Protein AF-0000000083551251 (afdb_homodimer)

pLDDT: mean 96.04, std 4.07, range [66.94, 98.88]

Structure (mmCIF, N/CA/C/O backbone):
data_AF-0000000083551251-model_v1
#
loop_
_entity.id
_entity.type
_entity.pdbx_description
1 polymer 'Carbonic anhydrase'
#
loop_
_atom_site.group_PDB
_atom_site.id
_atom_site.type_symbol
_atom_site.label_atom_id
_atom_site.label_alt_id
_atom_site.label_comp_id
_atom_site.label_asym_id
_atom_site.label_entity_id
_atom_site.label_seq_id
_atom_site.pdbx_PDB_ins_code
_atom_site.Cartn_x
_atom_site.Cartn_y
_atom_site.Cartn_z
_atom_site.occupancy
_atom_site.B_iso_or_equiv
_atom_site.auth_seq_id
_atom_site.auth_comp_id
_atom_site.auth_asym_id
_atom_site.auth_atom_id
_atom_site.pdbx_PDB_model_num
ATOM 1 N N . MET A 1 1 ? -9.625 -23.344 0.414 1 66.94 1 MET A N 1
ATOM 2 C CA . MET A 1 1 ? -9.039 -22.422 -0.545 1 66.94 1 MET A CA 1
ATOM 3 C C . MET A 1 1 ? -9.656 -22.594 -1.926 1 66.94 1 MET A C 1
ATOM 5 O O . MET A 1 1 ? -10.102 -21.625 -2.539 1 66.94 1 MET A O 1
ATOM 9 N N . HIS A 1 2 ? -9.883 -23.812 -2.326 1 73.06 2 HIS A N 1
ATOM 10 C CA . HIS A 1 2 ? -10.258 -24.125 -3.701 1 73.06 2 HIS A CA 1
ATOM 11 C C . HIS A 1 2 ? -11.641 -23.594 -4.035 1 73.06 2 HIS A C 1
ATOM 13 O O . HIS A 1 2 ? -11.875 -23.094 -5.145 1 73.06 2 HIS A O 1
ATOM 19 N N . GLU A 1 3 ? -12.477 -23.562 -3.029 1 82.56 3 GLU A N 1
ATOM 20 C CA . GLU A 1 3 ? -13.844 -23.172 -3.355 1 82.56 3 GLU A CA 1
ATOM 21 C C . GLU A 1 3 ? -14 -21.641 -3.314 1 82.56 3 GLU A C 1
ATOM 23 O O . GLU A 1 3 ? -14.977 -21.109 -3.846 1 82.56 3 GLU A O 1
ATOM 28 N N . HIS A 1 4 ? -13 -21.031 -2.812 1 87.44 4 HIS A N 1
ATOM 29 C CA . HIS A 1 4 ? -13.211 -19.609 -2.57 1 87.44 4 HIS A CA 1
ATOM 30 C C . HIS A 1 4 ? -12.422 -18.75 -3.555 1 87.44 4 HIS A C 1
ATOM 32 O O . HIS A 1 4 ? -12.742 -17.578 -3.764 1 87.44 4 HIS A O 1
ATOM 38 N N . VAL A 1 5 ? -11.422 -19.312 -4.137 1 94.19 5 VAL A N 1
ATOM 39 C CA . VAL A 1 5 ? -10.625 -18.578 -5.117 1 94.19 5 VAL A CA 1
ATOM 40 C C . VAL A 1 5 ? -11.219 -18.766 -6.512 1 94.19 5 VAL A C 1
ATOM 42 O O . VAL A 1 5 ? -11.438 -19.891 -6.961 1 94.19 5 VAL A O 1
ATOM 45 N N . ARG A 1 6 ? -11.57 -17.672 -7.16 1 94.31 6 ARG A N 1
ATOM 46 C CA . ARG A 1 6 ? -12.281 -17.672 -8.43 1 94.31 6 ARG A CA 1
ATOM 47 C C . ARG A 1 6 ? -11.5 -16.906 -9.5 1 94.31 6 ARG A C 1
ATOM 49 O O . ARG A 1 6 ? -10.586 -16.141 -9.18 1 94.31 6 ARG A O 1
ATOM 56 N N . PRO A 1 7 ? -11.844 -17.219 -10.734 1 94.88 7 PRO A N 1
ATOM 57 C CA . PRO A 1 7 ? -11.273 -16.391 -11.797 1 94.88 7 PRO A CA 1
ATOM 58 C C . PRO A 1 7 ? -11.672 -14.922 -11.664 1 94.88 7 PRO A C 1
ATOM 60 O O . PRO A 1 7 ? -12.719 -14.609 -11.086 1 94.88 7 PRO A O 1
ATOM 63 N N . LEU A 1 8 ? -10.883 -14.094 -12.203 1 96.31 8 LEU A N 1
ATOM 64 C CA . LEU A 1 8 ? -11.156 -12.664 -12.227 1 96.31 8 LEU A CA 1
ATOM 65 C C . LEU A 1 8 ? -12.484 -12.375 -12.914 1 96.31 8 LEU A C 1
ATOM 67 O O . LEU A 1 8 ? -12.797 -12.969 -13.945 1 96.31 8 LEU A O 1
ATOM 71 N N . PRO A 1 9 ? -13.297 -11.438 -12.383 1 95.38 9 PRO A N 1
ATOM 72 C CA . PRO A 1 9 ? -14.516 -11.055 -13.094 1 95.38 9 PRO A CA 1
ATOM 73 C C . PRO A 1 9 ? -14.25 -10.539 -14.5 1 95.38 9 PRO A C 1
ATOM 75 O O . PRO A 1 9 ? -13.242 -9.867 -14.734 1 95.38 9 PRO A O 1
ATOM 78 N N . SER A 1 10 ? -15.211 -10.688 -15.375 1 96.62 10 SER A N 1
ATOM 79 C CA . SER A 1 10 ? -15.055 -10.391 -16.797 1 96.62 10 SER A CA 1
ATOM 80 C C . SER A 1 10 ? -14.758 -8.914 -17.031 1 96.62 10 SER A C 1
ATOM 82 O O . SER A 1 10 ? -14 -8.562 -17.938 1 96.62 10 SER A O 1
ATOM 84 N N . TYR A 1 11 ? -15.352 -8.07 -16.266 1 95.19 11 TYR A N 1
ATOM 85 C CA . TYR A 1 11 ? -15.141 -6.648 -16.5 1 95.19 11 TYR A CA 1
ATOM 86 C C . TYR A 1 11 ? -13.695 -6.258 -16.203 1 95.19 11 TYR A C 1
ATOM 88 O O . TYR A 1 11 ? -13.125 -5.418 -16.906 1 95.19 11 TYR A O 1
ATOM 96 N N . LEU A 1 12 ? -13.055 -6.875 -15.227 1 96.19 12 LEU A N 1
ATOM 97 C CA . LEU A 1 12 ? -11.648 -6.605 -14.938 1 96.19 12 LEU A CA 1
ATOM 98 C C . LEU A 1 12 ? -10.75 -7.219 -16.016 1 96.19 12 LEU A C 1
ATOM 100 O O . LEU A 1 12 ? -9.734 -6.629 -16.391 1 96.19 12 LEU A O 1
ATOM 104 N N . VAL A 1 13 ? -11.172 -8.414 -16.484 1 97.62 13 VAL A N 1
ATOM 105 C CA . VAL A 1 13 ? -10.445 -9.055 -17.562 1 97.62 13 VAL A CA 1
ATOM 106 C C . VAL A 1 13 ? -10.453 -8.156 -18.797 1 97.62 13 VAL A C 1
ATOM 108 O O . VAL A 1 13 ? -9.422 -7.957 -19.438 1 97.62 13 VAL A O 1
ATOM 111 N N . ASN A 1 14 ? -11.594 -7.625 -19.094 1 97.56 14 ASN A N 1
ATOM 112 C CA . ASN A 1 14 ? -11.742 -6.738 -20.25 1 97.56 14 ASN A CA 1
ATOM 113 C C . ASN A 1 14 ? -10.883 -5.484 -20.094 1 97.56 14 ASN A C 1
ATOM 115 O O . ASN A 1 14 ? -10.258 -5.035 -21.062 1 97.56 14 ASN A O 1
ATOM 119 N N . ARG A 1 15 ? -10.852 -4.926 -18.953 1 96.5 15 ARG A N 1
ATOM 120 C CA . ARG A 1 15 ? -10.047 -3.732 -18.688 1 96.5 15 ARG A CA 1
ATOM 121 C C . ARG A 1 15 ? -8.562 -4.031 -18.828 1 96.5 15 ARG A C 1
ATOM 123 O O . ARG A 1 15 ? -7.812 -3.227 -19.391 1 96.5 15 ARG A O 1
ATOM 130 N N . PHE A 1 16 ? -8.195 -5.199 -18.375 1 97.62 16 PHE A N 1
ATOM 131 C CA . PHE A 1 16 ? -6.805 -5.617 -18.516 1 97.62 16 PHE A CA 1
ATOM 132 C C . PHE A 1 16 ? -6.422 -5.715 -20 1 97.62 16 PHE A C 1
ATOM 134 O O . PHE A 1 16 ? -5.383 -5.199 -20.406 1 97.62 16 PHE A O 1
ATOM 141 N N . HIS A 1 17 ? -7.281 -6.332 -20.703 1 97.75 17 HIS A N 1
ATOM 142 C CA . HIS A 1 17 ? -6.992 -6.484 -22.125 1 97.75 17 HIS A CA 1
ATOM 143 C C . HIS A 1 17 ? -6.953 -5.133 -22.828 1 97.75 17 HIS A C 1
ATOM 145 O O . HIS A 1 17 ? -6.18 -4.938 -23.766 1 97.75 17 HIS A O 1
ATOM 151 N N . GLY A 1 18 ? -7.805 -4.301 -22.438 1 96.88 18 GLY A N 1
ATOM 152 C CA . GLY A 1 18 ? -7.742 -2.941 -22.953 1 96.88 18 GLY A CA 1
ATOM 153 C C . GLY A 1 18 ? -6.414 -2.26 -22.672 1 96.88 18 GLY A C 1
ATOM 154 O O . GLY A 1 18 ? -5.82 -1.665 -23.578 1 96.88 18 GLY A O 1
ATOM 155 N N . TRP A 1 19 ? -5.977 -2.295 -21.453 1 96.56 19 TRP A N 1
ATOM 156 C CA . TRP A 1 19 ? -4.688 -1.73 -21.062 1 96.56 19 TRP A CA 1
ATOM 157 C C . TRP A 1 19 ? -3.555 -2.357 -21.859 1 96.56 19 TRP A C 1
ATOM 159 O O . TRP A 1 19 ? -2.664 -1.652 -22.344 1 96.56 19 TRP A O 1
ATOM 169 N N . GLN A 1 20 ? -3.58 -3.717 -21.953 1 96.25 20 GLN A N 1
ATOM 170 C CA . GLN A 1 20 ? -2.539 -4.434 -22.672 1 96.25 20 GLN A CA 1
ATOM 171 C C . GLN A 1 20 ? -2.465 -3.967 -24.125 1 96.25 20 GLN A C 1
ATOM 173 O O . GLN A 1 20 ? -1.374 -3.764 -24.672 1 96.25 20 GLN A O 1
ATOM 178 N N . ALA A 1 21 ? -3.58 -3.727 -24.703 1 96.5 21 ALA A N 1
ATOM 179 C CA . ALA A 1 21 ? -3.682 -3.398 -26.125 1 96.5 21 ALA A CA 1
ATOM 180 C C . ALA A 1 21 ? -3.324 -1.936 -26.375 1 96.5 21 ALA A C 1
ATOM 182 O O . ALA A 1 21 ? -3.053 -1.542 -27.516 1 96.5 21 ALA A O 1
ATOM 183 N N . THR A 1 22 ? -3.268 -1.132 -25.359 1 95.44 22 THR A N 1
ATOM 184 C CA . THR A 1 22 ? -3.031 0.294 -25.562 1 95.44 22 THR A CA 1
ATOM 185 C C . THR A 1 22 ? -1.803 0.752 -24.781 1 95.44 22 THR A C 1
ATOM 187 O O . THR A 1 22 ? -0.673 0.629 -25.25 1 95.44 22 THR A O 1
ATOM 190 N N . ALA A 1 23 ? -2.031 0.944 -23.469 1 92.62 23 ALA A N 1
ATOM 191 C CA . ALA A 1 23 ? -0.976 1.525 -22.641 1 92.62 23 ALA A CA 1
ATOM 192 C C . ALA A 1 23 ? 0.298 0.688 -22.703 1 92.62 23 ALA A C 1
ATOM 194 O O . ALA A 1 23 ? 1.391 1.225 -22.906 1 92.62 23 ALA A O 1
ATOM 195 N N . TYR A 1 24 ? 0.153 -0.599 -22.578 1 95.19 24 TYR A N 1
ATOM 196 C CA . TYR A 1 24 ? 1.333 -1.454 -22.641 1 95.19 24 TYR A CA 1
ATOM 197 C C . TYR A 1 24 ? 1.918 -1.485 -24.047 1 95.19 24 TYR A C 1
ATOM 199 O O . TYR A 1 24 ? 3.125 -1.31 -24.219 1 95.19 24 TYR A O 1
ATOM 207 N N . ALA A 1 25 ? 1.075 -1.765 -24.984 1 96.31 25 ALA A N 1
ATOM 208 C CA . ALA A 1 25 ? 1.531 -1.891 -26.359 1 96.31 25 ALA A CA 1
ATOM 209 C C . ALA A 1 25 ? 2.281 -0.64 -26.812 1 96.31 25 ALA A C 1
ATOM 211 O O . ALA A 1 25 ? 3.264 -0.729 -27.547 1 96.31 25 ALA A O 1
ATOM 212 N N . GLU A 1 26 ? 1.856 0.484 -26.359 1 95.62 26 GLU A N 1
ATOM 213 C CA . GLU A 1 26 ? 2.449 1.758 -26.75 1 95.62 26 GLU A CA 1
ATOM 214 C C . GLU A 1 26 ? 3.787 1.983 -26.047 1 95.62 26 GLU A C 1
ATOM 216 O O . GLU A 1 26 ? 4.586 2.82 -26.484 1 95.62 26 GLU A O 1
ATOM 221 N N . ASN A 1 27 ? 4.043 1.228 -25 1 94.81 27 ASN A N 1
ATOM 222 C CA . ASN A 1 27 ? 5.242 1.464 -24.203 1 94.81 27 ASN A CA 1
ATOM 223 C C . ASN A 1 27 ? 6.02 0.172 -23.953 1 94.81 27 ASN A C 1
ATOM 225 O O . ASN A 1 27 ? 6.684 0.024 -22.938 1 94.81 27 ASN A O 1
ATOM 229 N N . LYS A 1 28 ? 5.926 -0.798 -24.797 1 95.44 28 LYS A N 1
ATOM 230 C CA . LYS A 1 28 ? 6.477 -2.139 -24.641 1 95.44 28 LYS A CA 1
ATOM 231 C C . LYS A 1 28 ? 7.969 -2.084 -24.328 1 95.44 28 LYS A C 1
ATOM 233 O O . LYS A 1 28 ? 8.453 -2.803 -23.438 1 95.44 28 LYS A O 1
ATOM 238 N N . ALA A 1 29 ? 8.719 -1.295 -25.078 1 95.88 29 ALA A N 1
ATOM 239 C CA . ALA A 1 29 ? 10.164 -1.2 -24.891 1 95.88 29 ALA A CA 1
ATOM 240 C C . ALA A 1 29 ? 10.508 -0.703 -23.484 1 95.88 29 ALA A C 1
ATOM 242 O O . ALA A 1 29 ? 11.461 -1.181 -22.875 1 95.88 29 ALA A O 1
ATOM 243 N N . TRP A 1 30 ? 9.703 0.229 -23.047 1 93.12 30 TRP A N 1
ATOM 244 C CA . TRP A 1 30 ? 9.922 0.786 -21.719 1 93.12 30 TRP A CA 1
ATOM 245 C C . TRP A 1 30 ? 9.688 -0.269 -20.641 1 93.12 30 TRP A C 1
ATOM 247 O O . TRP A 1 30 ? 10.492 -0.408 -19.719 1 93.12 30 TRP A O 1
ATOM 257 N N . TYR A 1 31 ? 8.617 -1.037 -20.719 1 94.12 31 TYR A N 1
ATOM 258 C CA . TYR A 1 31 ? 8.305 -2.076 -19.75 1 94.12 31 TYR A CA 1
ATOM 259 C C . TYR A 1 31 ? 9.367 -3.166 -19.75 1 94.12 31 TYR A C 1
ATOM 261 O O . TYR A 1 31 ? 9.75 -3.67 -18.688 1 94.12 31 TYR A O 1
ATOM 269 N N . ARG A 1 32 ? 9.852 -3.506 -20.859 1 95.94 32 ARG A N 1
ATOM 270 C CA . ARG A 1 32 ? 10.914 -4.5 -20.969 1 95.94 32 ARG A CA 1
ATOM 271 C C . ARG A 1 32 ? 12.195 -4.004 -20.312 1 95.94 32 ARG A C 1
ATOM 273 O O . ARG A 1 32 ? 12.867 -4.762 -19.609 1 95.94 32 ARG A O 1
ATOM 280 N N . ARG A 1 33 ? 12.516 -2.775 -20.547 1 95.25 33 ARG A N 1
ATOM 281 C CA . ARG A 1 33 ? 13.703 -2.184 -19.938 1 95.25 33 ARG A CA 1
ATOM 282 C C . ARG A 1 33 ? 13.578 -2.17 -18.422 1 95.25 33 ARG A C 1
ATOM 284 O O . ARG A 1 33 ? 14.531 -2.48 -17.703 1 95.25 33 ARG A O 1
ATOM 291 N N . LEU A 1 34 ? 12.367 -1.783 -17.938 1 93.94 34 LEU A N 1
ATOM 292 C CA . LEU A 1 34 ? 12.117 -1.77 -16.484 1 93.94 34 LEU A CA 1
ATOM 293 C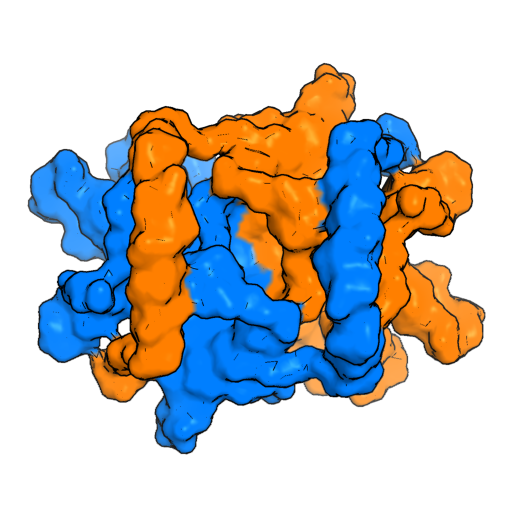 C . LEU A 1 34 ? 12.289 -3.162 -15.898 1 93.94 34 LEU A C 1
ATOM 295 O O . LEU A 1 34 ? 12.828 -3.311 -14.797 1 93.94 34 LEU A O 1
ATOM 299 N N . ALA A 1 35 ? 11.773 -4.156 -16.609 1 95.12 35 ALA A N 1
ATOM 300 C CA . ALA A 1 35 ? 11.906 -5.539 -16.156 1 95.12 35 ALA A CA 1
ATOM 301 C C . ALA A 1 35 ? 13.375 -5.949 -16.062 1 95.12 35 ALA A C 1
ATOM 303 O O . ALA A 1 35 ? 13.789 -6.586 -15.094 1 95.12 35 ALA A O 1
ATOM 304 N N . GLU A 1 36 ? 14.188 -5.582 -17.031 1 94.31 36 GLU A N 1
ATOM 305 C CA . GLU A 1 36 ? 15.586 -5.984 -17.125 1 94.31 36 GLU A CA 1
ATOM 306 C C . GLU A 1 36 ? 16.453 -5.238 -16.109 1 94.31 36 GLU A C 1
ATOM 308 O O . GLU A 1 36 ? 17.344 -5.824 -15.492 1 94.31 36 GLU A O 1
ATOM 313 N N . GLU A 1 37 ? 16.172 -3.971 -15.938 1 94.69 37 GLU A N 1
ATOM 314 C CA . GLU A 1 37 ? 17.047 -3.113 -15.141 1 94.69 37 GLU A CA 1
ATOM 315 C C . GLU A 1 37 ? 16.625 -3.119 -13.672 1 94.69 37 GLU A C 1
ATOM 317 O O . GLU A 1 37 ? 17.406 -2.715 -12.805 1 94.69 37 GLU A O 1
ATOM 322 N N . GLY A 1 38 ? 15.445 -3.607 -13.367 1 93.94 38 GLY A N 1
ATOM 323 C CA . GLY A 1 38 ? 14.953 -3.51 -12.008 1 93.94 38 GLY A CA 1
ATOM 324 C C . GLY A 1 38 ? 14.398 -2.139 -11.664 1 93.94 38 GLY A C 1
ATOM 325 O O . GLY A 1 38 ? 14.109 -1.341 -12.562 1 93.94 38 GLY A O 1
ATOM 326 N N . GLN A 1 39 ? 14.148 -1.947 -10.43 1 94.44 39 GLN A N 1
ATOM 327 C CA . GLN A 1 39 ? 13.586 -0.666 -10.016 1 94.44 39 GLN A CA 1
ATOM 328 C C . GLN A 1 39 ? 14.633 0.206 -9.336 1 94.44 39 GLN A C 1
ATOM 330 O O . GLN A 1 39 ? 15.484 -0.299 -8.602 1 94.44 39 GLN A O 1
ATOM 335 N N . ARG A 1 40 ? 14.57 1.49 -9.586 1 94.69 40 ARG A N 1
ATOM 336 C CA . ARG A 1 40 ? 15.383 2.506 -8.922 1 94.69 40 ARG A CA 1
ATOM 337 C C . ARG A 1 40 ? 14.562 3.766 -8.648 1 94.69 40 ARG A C 1
ATOM 339 O O . ARG A 1 40 ? 14.898 4.848 -9.141 1 94.69 40 ARG A O 1
ATOM 346 N N . PRO A 1 41 ? 13.5 3.639 -7.82 1 97.25 41 PRO A N 1
ATOM 347 C CA . PRO A 1 41 ? 12.664 4.809 -7.547 1 97.25 41 PRO A CA 1
ATOM 348 C C . PRO A 1 41 ? 13.406 5.902 -6.789 1 97.25 41 PRO A C 1
ATOM 350 O O . PRO A 1 41 ? 14.219 5.605 -5.91 1 97.25 41 PRO A O 1
ATOM 353 N N . ARG A 1 42 ? 13.086 7.133 -7.164 1 95.44 42 ARG A N 1
ATOM 354 C CA . ARG A 1 42 ? 13.68 8.266 -6.473 1 95.44 42 ARG A CA 1
ATOM 355 C C . ARG A 1 42 ? 13 8.516 -5.133 1 95.44 42 ARG A C 1
ATOM 357 O O . ARG A 1 42 ? 13.625 9.008 -4.191 1 95.44 42 ARG A O 1
ATOM 364 N N . SER A 1 43 ? 11.727 8.133 -5.062 1 97.69 43 SER A N 1
ATOM 365 C CA . SER A 1 43 ? 10.93 8.492 -3.891 1 97.69 43 SER A CA 1
ATOM 366 C C . SER A 1 43 ? 10.156 7.289 -3.357 1 97.69 43 SER A C 1
ATOM 368 O O . SER A 1 43 ? 9.711 6.438 -4.129 1 97.69 43 SER A O 1
ATOM 370 N N . MET A 1 44 ? 10.016 7.195 -2.057 1 98.69 44 MET A N 1
ATOM 371 C CA . MET A 1 44 ? 9 6.379 -1.398 1 98.69 44 MET A CA 1
ATOM 372 C C . MET A 1 44 ? 7.824 7.234 -0.946 1 98.69 44 MET A C 1
ATOM 374 O O . MET A 1 44 ? 8.016 8.352 -0.459 1 98.69 44 MET A O 1
ATOM 378 N N . VAL A 1 45 ? 6.656 6.758 -1.192 1 98.69 45 VAL A N 1
ATOM 379 C CA . VAL A 1 45 ? 5.465 7.426 -0.682 1 98.69 45 VAL A CA 1
ATOM 380 C C . VAL A 1 45 ? 4.688 6.473 0.222 1 98.69 45 VAL A C 1
ATOM 382 O O . VAL A 1 45 ? 4.406 5.336 -0.161 1 98.69 45 VAL A O 1
ATOM 385 N N . ILE A 1 46 ? 4.426 6.863 1.416 1 98.88 46 ILE A N 1
ATOM 386 C CA . ILE A 1 46 ? 3.512 6.188 2.328 1 98.88 46 ILE A CA 1
ATOM 387 C C . ILE A 1 46 ? 2.164 6.902 2.332 1 98.88 46 ILE A C 1
ATOM 389 O O . ILE A 1 46 ? 2.07 8.062 2.742 1 98.88 46 ILE A O 1
ATOM 393 N N . SER A 1 47 ? 1.142 6.242 1.862 1 98.69 47 SER A N 1
ATOM 394 C CA . SER A 1 47 ? -0.184 6.844 1.756 1 98.69 47 SER A CA 1
ATOM 395 C C . SER A 1 47 ? -1.267 5.879 2.23 1 98.69 47 SER A C 1
ATOM 397 O O . SER A 1 47 ? -0.966 4.762 2.66 1 98.69 47 SER A O 1
ATOM 399 N N . CYS A 1 48 ? -2.482 6.391 2.287 1 98.69 48 CYS A N 1
ATOM 400 C CA . CYS A 1 48 ? -3.598 5.586 2.779 1 98.69 48 CYS A CA 1
ATOM 401 C C . CYS A 1 48 ? -4.059 4.59 1.724 1 98.69 48 CYS A C 1
ATOM 403 O O . CYS A 1 48 ? -3.924 4.84 0.524 1 98.69 48 CYS A O 1
ATOM 405 N N . CYS A 1 49 ? -4.664 3.502 2.133 1 98.5 49 CYS A N 1
ATOM 406 C CA . CYS A 1 49 ? -5.293 2.51 1.271 1 98.5 49 CYS A CA 1
ATOM 407 C C . CYS A 1 49 ? -6.477 3.111 0.519 1 98.5 49 CYS A C 1
ATOM 409 O O . CYS A 1 49 ? -6.926 2.557 -0.484 1 98.5 49 CYS A O 1
ATOM 411 N N . ASP A 1 50 ? -6.945 4.207 0.906 1 98.19 50 ASP A N 1
ATOM 412 C CA . ASP A 1 50 ? -8.188 4.836 0.459 1 98.19 50 ASP A CA 1
ATOM 413 C C . ASP A 1 50 ? -8.266 4.867 -1.065 1 98.19 50 ASP A C 1
ATOM 415 O O . ASP A 1 50 ? -7.305 5.242 -1.736 1 98.19 50 ASP A O 1
ATOM 419 N N . SER A 1 51 ? -9.383 4.473 -1.599 1 97.5 51 SER A N 1
ATOM 420 C CA . SER A 1 51 ? -9.578 4.309 -3.035 1 97.5 51 SER A CA 1
ATOM 421 C C . SER A 1 51 ? -9.594 5.656 -3.748 1 97.5 51 SER A C 1
ATOM 423 O O . SER A 1 51 ? -9.508 5.715 -4.977 1 97.5 51 SER A O 1
ATOM 425 N N . ARG A 1 52 ? -9.703 6.738 -3.021 1 96.31 52 ARG A N 1
ATOM 426 C CA . ARG A 1 52 ? -9.797 8.078 -3.59 1 96.31 52 ARG A CA 1
ATOM 427 C C . ARG A 1 52 ? -8.43 8.75 -3.639 1 96.31 52 ARG A C 1
ATOM 429 O O . ARG A 1 52 ? -8.289 9.836 -4.203 1 96.31 52 ARG A O 1
ATOM 436 N N . VAL A 1 53 ? -7.395 8.07 -3.105 1 93.81 53 VAL A N 1
ATOM 437 C CA . VAL A 1 53 ? -6.047 8.625 -3.051 1 93.81 53 VAL A CA 1
ATOM 438 C C . VAL A 1 53 ? -5.164 7.938 -4.09 1 93.81 53 VAL A C 1
ATOM 440 O O . VAL A 1 53 ? -4.762 6.785 -3.908 1 93.81 53 VAL A O 1
ATOM 443 N N . HIS A 1 54 ? -4.797 8.641 -5.18 1 92 54 HIS A N 1
ATOM 444 C CA . HIS A 1 54 ? -3.941 8.117 -6.238 1 92 54 HIS A CA 1
ATOM 445 C C . HIS A 1 54 ? -2.668 8.945 -6.375 1 92 54 HIS A C 1
ATOM 447 O O . HIS A 1 54 ? -2.59 9.836 -7.223 1 92 54 HIS A O 1
ATOM 453 N N . VAL A 1 55 ? -1.665 8.523 -5.699 1 93.12 55 VAL A N 1
ATOM 454 C CA . VAL A 1 55 ? -0.399 9.242 -5.641 1 93.12 55 VAL A CA 1
ATOM 455 C C . VAL A 1 55 ? 0.202 9.352 -7.039 1 93.12 55 VAL A C 1
ATOM 457 O O . VAL A 1 55 ? 0.734 10.398 -7.414 1 93.12 55 VAL A O 1
ATOM 460 N N . THR A 1 56 ? 0.132 8.266 -7.805 1 91.94 56 THR A N 1
ATOM 461 C CA . THR A 1 56 ? 0.715 8.25 -9.141 1 91.94 56 THR A CA 1
ATOM 462 C C . THR A 1 56 ? 0.028 9.273 -10.039 1 91.94 56 THR A C 1
ATOM 464 O O . THR A 1 56 ? 0.672 9.898 -10.891 1 91.94 56 THR A O 1
ATOM 467 N N . SER A 1 57 ? -1.227 9.461 -9.852 1 91.38 57 SER A N 1
ATOM 468 C CA . SER A 1 57 ? -1.967 10.445 -10.633 1 91.38 57 SER A CA 1
ATOM 469 C C . SER A 1 57 ? -1.621 11.867 -10.211 1 91.38 57 SER A C 1
ATOM 471 O O . SER A 1 57 ? -1.308 12.711 -11.047 1 91.38 57 SER A O 1
ATOM 473 N N . ILE A 1 58 ? -1.642 12.164 -8.914 1 93.19 58 ILE A N 1
ATOM 474 C CA . ILE A 1 58 ? -1.445 13.492 -8.352 1 93.19 58 ILE A CA 1
ATOM 475 C C . ILE A 1 58 ? -0.089 14.039 -8.789 1 93.19 58 ILE A C 1
ATOM 477 O O . ILE A 1 58 ? 0.042 15.234 -9.078 1 93.19 58 ILE A O 1
ATOM 481 N N . PHE A 1 59 ? 0.921 13.133 -8.953 1 95 59 PHE A N 1
ATOM 482 C CA . PHE A 1 59 ? 2.264 13.586 -9.289 1 95 59 PHE A CA 1
ATOM 483 C C . PHE A 1 59 ? 2.643 13.172 -10.703 1 95 59 PHE A C 1
ATOM 485 O O . PHE A 1 59 ? 3.777 13.383 -11.133 1 95 59 PHE A O 1
ATOM 492 N N . GLY A 1 60 ? 1.68 12.578 -11.422 1 87.25 60 GLY A N 1
ATOM 493 C CA . GLY A 1 60 ? 1.976 12.133 -12.773 1 87.25 60 GLY A CA 1
ATOM 494 C C . GLY A 1 60 ? 3.158 11.188 -12.844 1 87.25 60 GLY A C 1
ATOM 495 O O . GLY A 1 60 ? 4.082 11.398 -13.633 1 87.25 60 GLY A O 1
ATOM 496 N N . ALA A 1 61 ? 3.168 10.172 -12.102 1 83.38 61 ALA A N 1
ATOM 497 C CA . ALA A 1 61 ? 4.348 9.32 -11.969 1 83.38 61 ALA A CA 1
ATOM 498 C C . ALA A 1 61 ? 4.312 8.172 -12.969 1 83.38 61 ALA A C 1
ATOM 500 O O . ALA A 1 61 ? 3.287 7.508 -13.125 1 83.38 61 ALA A O 1
ATOM 501 N N . ASP A 1 62 ? 5.41 8.07 -13.656 1 84.12 62 ASP A N 1
ATOM 502 C CA . ASP A 1 62 ? 5.598 6.93 -14.539 1 84.12 62 ASP A CA 1
ATOM 503 C C . ASP A 1 62 ? 5.992 5.68 -13.758 1 84.12 62 ASP A C 1
ATOM 505 O O . ASP A 1 62 ? 6.383 5.773 -12.594 1 84.12 62 ASP A O 1
ATOM 509 N N . SER A 1 63 ? 5.867 4.547 -14.422 1 87.81 63 SER A N 1
ATOM 510 C CA . SER A 1 63 ? 6.328 3.299 -13.82 1 87.81 63 SER A CA 1
ATOM 511 C C . SER A 1 63 ? 7.809 3.373 -13.461 1 87.81 63 SER A C 1
ATOM 513 O O . SER A 1 63 ? 8.617 3.867 -14.242 1 87.81 63 SER A O 1
ATOM 515 N N . GLY A 1 64 ? 8.109 3.059 -12.219 1 90.94 64 GLY A N 1
ATOM 516 C CA . GLY A 1 64 ? 9.5 3.025 -11.781 1 90.94 64 GLY A CA 1
ATOM 517 C C . GLY A 1 64 ? 9.883 4.215 -10.93 1 90.94 64 GLY A C 1
ATOM 518 O O . GLY A 1 64 ? 10.945 4.219 -10.305 1 90.94 64 GLY A O 1
ATOM 519 N N . GLU A 1 65 ? 8.977 5.16 -10.727 1 92.75 65 GLU A N 1
ATOM 520 C CA . GLU A 1 65 ? 9.391 6.418 -10.109 1 92.75 65 GLU A CA 1
ATOM 521 C C . GLU A 1 65 ? 9.078 6.43 -8.617 1 92.75 65 GLU A C 1
ATOM 523 O O . GLU A 1 65 ? 9.781 7.074 -7.836 1 92.75 65 GLU A O 1
ATOM 528 N N . PHE A 1 66 ? 7.977 5.805 -8.242 1 96.75 66 PHE A N 1
ATOM 529 C CA . PHE A 1 66 ? 7.566 5.855 -6.844 1 96.75 66 PHE A CA 1
ATOM 530 C C . PHE A 1 66 ? 7.469 4.453 -6.258 1 96.75 66 PHE A C 1
ATOM 532 O O . PHE A 1 66 ? 6.77 3.594 -6.797 1 96.75 66 PHE A O 1
ATOM 539 N N . PHE A 1 67 ? 8.305 4.188 -5.266 1 98.44 67 PHE A N 1
ATOM 540 C CA . PHE A 1 67 ? 8.07 3.064 -4.367 1 98.44 67 PHE A CA 1
ATOM 541 C C . PHE A 1 67 ? 6.965 3.387 -3.371 1 98.44 67 PHE A C 1
ATOM 543 O O . PHE A 1 67 ? 7.129 4.254 -2.512 1 98.44 67 PHE A O 1
ATOM 550 N N . ILE A 1 68 ? 5.738 2.697 -3.449 1 98.5 68 ILE A N 1
ATOM 551 C CA . ILE A 1 68 ? 4.566 3.178 -2.725 1 98.5 68 ILE A CA 1
ATOM 552 C C . ILE A 1 68 ? 4.129 2.131 -1.702 1 98.5 68 ILE A C 1
ATOM 554 O O . ILE A 1 68 ? 3.957 0.958 -2.041 1 98.5 68 ILE A O 1
ATOM 558 N N . HIS A 1 69 ? 4.066 2.48 -0.482 1 98.81 69 HIS A N 1
ATOM 559 C CA . HIS A 1 69 ? 3.451 1.711 0.593 1 98.81 69 HIS A CA 1
ATOM 560 C C . HIS A 1 69 ? 2.109 2.309 0.999 1 98.81 69 HIS A C 1
ATOM 562 O O . HIS A 1 69 ? 2.01 3.514 1.244 1 98.81 69 HIS A O 1
ATOM 568 N N . ARG A 1 70 ? 1.064 1.514 0.997 1 98.62 70 ARG A N 1
ATOM 569 C CA . ARG A 1 70 ? -0.275 1.978 1.344 1 98.62 70 ARG A CA 1
ATOM 570 C C . ARG A 1 70 ? -0.841 1.187 2.52 1 98.62 70 ARG A C 1
ATOM 572 O O . ARG A 1 70 ? -0.91 -0.044 2.471 1 98.62 70 ARG A O 1
ATOM 579 N N . ASN A 1 71 ? -1.212 1.88 3.551 1 98.75 71 ASN A N 1
ATOM 580 C CA . ASN A 1 71 ? -1.88 1.288 4.707 1 98.75 71 ASN A CA 1
ATOM 581 C C . ASN A 1 71 ? -3 2.184 5.227 1 98.75 71 ASN A C 1
ATOM 583 O O . ASN A 1 71 ? -3.326 3.199 4.609 1 98.75 71 ASN A O 1
ATOM 587 N N . ILE A 1 72 ? -3.68 1.712 6.359 1 98.62 72 ILE A N 1
ATOM 588 C CA . ILE A 1 72 ? -4.789 2.48 6.91 1 98.62 72 ILE A CA 1
ATOM 589 C C . ILE A 1 72 ? -4.27 3.785 7.508 1 98.62 72 ILE A C 1
ATOM 591 O O . ILE A 1 72 ? -3.461 3.771 8.438 1 98.62 72 ILE A O 1
ATOM 595 N N . ALA A 1 73 ? -4.672 4.949 6.918 1 98.62 73 ALA A N 1
ATOM 596 C CA . ALA A 1 73 ? -4.453 6.289 7.449 1 98.62 73 ALA A CA 1
ATOM 597 C C . ALA A 1 73 ? -2.99 6.703 7.32 1 98.62 73 ALA A C 1
ATOM 599 O O . ALA A 1 73 ? -2.523 7.59 8.039 1 98.62 73 ALA A O 1
ATOM 600 N N . ASN A 1 74 ? -2.215 5.969 6.492 1 98.69 74 ASN A N 1
ATOM 601 C CA . ASN A 1 74 ? -0.832 6.324 6.191 1 98.69 74 ASN A CA 1
ATOM 602 C C . ASN A 1 74 ? 0.016 6.398 7.461 1 98.69 74 ASN A C 1
ATOM 604 O O . ASN A 1 74 ? 0.826 7.312 7.617 1 98.69 74 ASN A O 1
ATOM 608 N N . LEU A 1 75 ? -0.126 5.457 8.352 1 98.81 75 LEU A N 1
ATOM 609 C CA . LEU A 1 75 ? 0.56 5.523 9.641 1 98.81 75 LEU A CA 1
ATOM 610 C C . LEU A 1 75 ? 1.86 4.727 9.609 1 98.81 75 LEU A C 1
ATOM 612 O O . LEU A 1 75 ? 1.959 3.723 8.898 1 98.81 75 LEU A O 1
ATOM 616 N N . VAL A 1 76 ? 2.83 5.191 10.391 1 98.69 76 VAL A N 1
ATOM 617 C CA . VAL A 1 76 ? 4.113 4.527 10.586 1 98.69 76 VAL A CA 1
ATOM 618 C C . VAL A 1 76 ? 4.316 4.23 12.07 1 98.69 76 VAL A C 1
ATOM 620 O O . VAL A 1 76 ? 4.254 5.137 12.906 1 98.69 76 VAL A O 1
ATOM 623 N N . PRO A 1 77 ? 4.461 2.965 12.414 1 98 77 PRO A N 1
ATOM 624 C CA . PRO A 1 77 ? 4.816 2.664 13.797 1 98 77 PRO A CA 1
ATOM 625 C C . PRO A 1 77 ? 6.227 3.119 14.156 1 98 77 PRO A C 1
ATOM 627 O O . PRO A 1 77 ? 7.062 3.309 13.273 1 98 77 PRO A O 1
ATOM 630 N N . PRO A 1 78 ? 6.488 3.363 15.5 1 97.5 78 PRO A N 1
ATOM 631 C CA . PRO A 1 78 ? 7.879 3.617 15.883 1 97.5 78 PRO A CA 1
ATOM 632 C C . PRO A 1 78 ? 8.781 2.398 15.695 1 97.5 78 PRO A C 1
ATOM 634 O O . PRO A 1 78 ? 8.281 1.273 15.586 1 97.5 78 PRO A O 1
ATOM 637 N N . TYR A 1 79 ? 10.055 2.689 15.617 1 96.94 79 TYR A N 1
ATOM 638 C CA . TYR A 1 79 ? 11.039 1.622 15.531 1 96.94 79 TYR A CA 1
ATOM 639 C C . TYR A 1 79 ? 10.875 0.633 16.688 1 96.94 79 TYR A C 1
ATOM 641 O O . TYR A 1 79 ? 10.938 1.016 17.844 1 96.94 79 TYR A O 1
ATOM 649 N N . ASN A 1 80 ? 10.547 -0.546 16.359 1 93.06 80 ASN A N 1
ATOM 650 C CA . ASN A 1 80 ? 10.383 -1.637 17.312 1 93.06 80 ASN A CA 1
ATOM 651 C C . ASN A 1 80 ? 10.875 -2.963 16.75 1 93.06 80 ASN A C 1
ATOM 653 O O . ASN A 1 80 ? 10.078 -3.783 16.297 1 93.06 80 ASN A O 1
ATOM 657 N N . PRO A 1 81 ? 12.195 -3.271 16.844 1 89.44 81 PRO A N 1
ATOM 658 C CA . PRO A 1 81 ? 12.773 -4.484 16.25 1 89.44 81 PRO A CA 1
ATOM 659 C C . PRO A 1 81 ? 12.547 -5.723 17.125 1 89.44 81 PRO A C 1
ATOM 661 O O . PRO A 1 81 ? 13.508 -6.312 17.625 1 89.44 81 PRO A O 1
ATOM 664 N N . ASP A 1 82 ? 11.312 -6.199 17.203 1 87.31 82 ASP A N 1
ATOM 665 C CA . ASP A 1 82 ? 10.961 -7.293 18.109 1 87.31 82 ASP A CA 1
ATOM 666 C C . ASP A 1 82 ? 10.875 -8.617 17.359 1 87.31 82 ASP A C 1
ATOM 668 O O . ASP A 1 82 ? 10.508 -9.641 17.938 1 87.31 82 ASP A O 1
ATOM 672 N N . GLY A 1 83 ? 11.133 -8.617 16.078 1 83.5 83 GLY A N 1
ATOM 673 C CA . GLY A 1 83 ? 11.148 -9.836 15.273 1 83.5 83 GLY A CA 1
ATOM 674 C C . GLY A 1 83 ? 9.789 -10.211 14.719 1 83.5 83 GLY A C 1
ATOM 675 O O . GLY A 1 83 ? 9.648 -11.227 14.039 1 83.5 83 GLY A O 1
ATOM 676 N N . ASP A 1 84 ? 8.789 -9.375 14.945 1 86.69 84 ASP A N 1
ATOM 677 C CA . ASP A 1 84 ? 7.453 -9.672 14.445 1 86.69 84 ASP A CA 1
ATOM 678 C C . ASP A 1 84 ? 7.281 -9.195 13 1 86.69 84 ASP A C 1
ATOM 680 O O . ASP A 1 84 ? 8.211 -8.633 12.414 1 86.69 84 ASP A O 1
ATOM 684 N N . HIS A 1 85 ? 6.129 -9.484 12.406 1 84.38 85 HIS A N 1
ATOM 685 C CA . HIS A 1 85 ? 5.863 -9.188 11 1 84.38 85 HIS A CA 1
ATOM 686 C C . HIS A 1 85 ? 5.355 -7.762 10.828 1 84.38 85 HIS A C 1
ATOM 688 O O . HIS A 1 85 ? 4.184 -7.551 10.492 1 84.38 85 HIS A O 1
ATOM 694 N N . HIS A 1 86 ? 6.289 -6.832 10.859 1 92.44 86 HIS A N 1
ATOM 695 C CA . HIS A 1 86 ? 5.973 -5.418 10.703 1 92.44 86 HIS A CA 1
ATOM 696 C C . HIS A 1 86 ? 6.039 -5.004 9.234 1 92.44 86 HIS A C 1
ATOM 698 O O . HIS A 1 86 ? 7.086 -4.562 8.758 1 92.44 86 HIS A O 1
ATOM 704 N N . GLY A 1 87 ? 4.879 -5.02 8.602 1 96.88 87 GLY A N 1
ATOM 705 C CA . GLY A 1 87 ? 4.836 -4.754 7.176 1 96.88 87 GLY A CA 1
ATOM 706 C C . GLY A 1 87 ? 5.305 -3.355 6.816 1 96.88 87 GLY A C 1
ATOM 707 O O . GLY A 1 87 ? 6.07 -3.176 5.867 1 96.88 87 GLY A O 1
ATOM 708 N N . THR A 1 88 ? 4.867 -2.361 7.578 1 98.5 88 THR A N 1
ATOM 709 C CA . THR A 1 88 ? 5.246 -0.979 7.305 1 98.5 88 THR A CA 1
ATOM 710 C C . THR A 1 88 ? 6.738 -0.771 7.547 1 98.5 88 THR A C 1
ATOM 712 O O . THR A 1 88 ? 7.434 -0.187 6.711 1 98.5 88 THR A O 1
ATOM 715 N N . SER A 1 89 ? 7.27 -1.27 8.664 1 98.31 89 SER A N 1
ATOM 716 C CA . SER A 1 89 ? 8.688 -1.134 8.984 1 98.31 89 SER A CA 1
ATOM 717 C C . SER A 1 89 ? 9.555 -1.828 7.945 1 98.31 89 SER A C 1
ATOM 719 O O . SER A 1 89 ? 10.633 -1.334 7.598 1 98.31 89 SER A O 1
ATOM 721 N N . ALA A 1 90 ? 9.102 -3.002 7.488 1 98.44 90 ALA A N 1
ATOM 722 C CA . ALA A 1 90 ? 9.828 -3.723 6.445 1 98.44 90 ALA A CA 1
ATOM 723 C C . ALA A 1 90 ? 9.898 -2.906 5.16 1 98.44 90 ALA A C 1
ATOM 725 O O . ALA A 1 90 ? 10.938 -2.852 4.504 1 98.44 90 ALA A O 1
ATOM 726 N N . ALA A 1 91 ? 8.781 -2.268 4.77 1 98.69 91 ALA A N 1
ATOM 727 C CA . ALA A 1 91 ? 8.75 -1.434 3.57 1 98.69 91 ALA A CA 1
ATOM 728 C C . ALA A 1 91 ? 9.711 -0.257 3.693 1 98.69 91 ALA A C 1
ATOM 730 O O . ALA A 1 91 ? 10.453 0.052 2.752 1 98.69 91 ALA A O 1
ATOM 731 N N . VAL A 1 92 ? 9.695 0.369 4.867 1 98.75 92 VAL A N 1
ATOM 732 C CA . VAL A 1 92 ? 10.578 1.501 5.113 1 98.75 92 VAL A CA 1
ATOM 733 C C . VAL A 1 92 ? 12.031 1.046 5.027 1 98.75 92 VAL A C 1
ATOM 735 O O . VAL A 1 92 ? 12.852 1.687 4.371 1 98.75 92 VAL A O 1
ATOM 738 N N . GLU A 1 93 ? 12.359 -0.044 5.652 1 98.56 93 GLU A N 1
ATOM 739 C CA . GLU A 1 93 ? 13.719 -0.569 5.641 1 98.56 93 GLU A CA 1
ATOM 740 C C . GLU A 1 93 ? 14.188 -0.856 4.215 1 98.56 93 GLU A C 1
ATOM 742 O O . GLU A 1 93 ? 15.305 -0.5 3.842 1 98.56 93 GLU A O 1
ATOM 747 N N . TYR A 1 94 ? 13.359 -1.507 3.477 1 98.56 94 TYR A N 1
ATOM 748 C CA . TYR A 1 94 ? 13.719 -1.844 2.104 1 98.56 94 TYR A CA 1
ATOM 749 C C . TYR A 1 94 ? 13.961 -0.585 1.279 1 98.56 94 TYR A C 1
ATOM 751 O O . TYR A 1 94 ? 14.953 -0.498 0.547 1 98.56 94 TYR A O 1
ATOM 759 N N . ALA A 1 95 ? 13.078 0.38 1.365 1 98.69 95 ALA A N 1
ATOM 760 C CA . ALA A 1 95 ? 13.172 1.618 0.598 1 98.69 95 ALA A CA 1
ATOM 761 C C . ALA A 1 95 ? 14.461 2.373 0.936 1 98.69 95 ALA A C 1
ATOM 763 O O . ALA A 1 95 ? 15.141 2.875 0.043 1 98.69 95 ALA A O 1
ATOM 764 N N . VAL A 1 96 ? 14.797 2.441 2.223 1 98.56 96 VAL A N 1
ATOM 765 C CA . VAL A 1 96 ? 15.883 3.297 2.682 1 98.56 96 VAL A CA 1
ATOM 766 C C . VAL A 1 96 ? 17.219 2.561 2.537 1 98.56 96 VAL A C 1
ATOM 768 O O . VAL A 1 96 ? 18.188 3.123 2.033 1 98.56 96 VAL A O 1
ATOM 771 N N . SER A 1 97 ? 17.25 1.272 2.865 1 97.38 97 SER A N 1
ATOM 772 C CA . SER A 1 97 ? 18.516 0.563 2.969 1 97.38 97 SER A CA 1
ATOM 773 C C . SER A 1 97 ? 18.859 -0.16 1.669 1 97.38 97 SER A C 1
ATOM 775 O O . SER A 1 97 ? 20.031 -0.356 1.349 1 97.38 97 SER A O 1
ATOM 777 N N . SER A 1 98 ? 17.859 -0.584 0.947 1 96.69 98 SER A N 1
ATOM 778 C CA . SER A 1 98 ? 18.125 -1.344 -0.272 1 96.69 98 SER A CA 1
ATOM 779 C C . SER A 1 98 ? 17.969 -0.468 -1.511 1 96.69 98 SER A C 1
ATOM 781 O O . SER A 1 98 ? 18.859 -0.434 -2.367 1 96.69 98 SER A O 1
ATOM 783 N N . LEU A 1 99 ? 16.875 0.273 -1.603 1 97.75 99 LEU A N 1
ATOM 784 C CA . LEU A 1 99 ? 16.609 1.073 -2.793 1 97.75 99 LEU A CA 1
ATOM 785 C C . LEU A 1 99 ? 17.281 2.439 -2.688 1 97.75 99 LEU A C 1
ATOM 787 O O . LEU A 1 99 ? 17.484 3.111 -3.701 1 97.75 99 LEU A O 1
ATOM 791 N N . LYS A 1 100 ? 17.578 2.889 -1.457 1 97.94 100 LYS A N 1
ATOM 792 C CA . LYS A 1 100 ? 18.266 4.148 -1.188 1 97.94 100 LYS A CA 1
ATOM 793 C C . LYS A 1 100 ? 17.531 5.324 -1.823 1 97.94 100 LYS A C 1
ATOM 795 O O . LYS A 1 100 ? 18.125 6.129 -2.539 1 97.94 100 LYS A O 1
ATOM 800 N N . VAL A 1 101 ? 16.266 5.469 -1.523 1 98.19 101 VAL A N 1
ATOM 801 C CA . VAL A 1 101 ? 15.438 6.543 -2.064 1 98.19 101 VAL A CA 1
ATOM 802 C C . VAL A 1 101 ? 15.953 7.895 -1.571 1 98.19 101 VAL A C 1
ATOM 804 O O . VAL A 1 101 ? 16.484 7.996 -0.459 1 98.19 101 VAL A O 1
ATOM 807 N N . ALA A 1 102 ? 15.727 8.914 -2.404 1 97.38 102 ALA A N 1
ATOM 808 C CA . ALA A 1 102 ? 16.188 10.258 -2.074 1 97.38 102 ALA A CA 1
ATOM 809 C C . ALA A 1 102 ? 15.133 11.016 -1.27 1 97.38 102 ALA A C 1
ATOM 811 O O . ALA A 1 102 ? 15.461 11.945 -0.526 1 97.38 102 ALA A O 1
ATOM 812 N N . HIS A 1 103 ? 13.875 10.641 -1.443 1 97.56 103 HIS A N 1
ATOM 813 C CA . HIS A 1 103 ? 12.758 11.297 -0.763 1 97.56 103 HIS A CA 1
ATOM 814 C C . HIS A 1 103 ? 11.828 10.273 -0.122 1 97.56 103 HIS A C 1
ATOM 816 O O . HIS A 1 103 ? 11.484 9.266 -0.745 1 97.56 103 HIS A O 1
ATOM 822 N N . LEU A 1 104 ? 11.492 10.461 1.078 1 98.69 104 LEU A N 1
ATOM 823 C CA . LEU A 1 104 ? 10.438 9.711 1.755 1 98.69 104 LEU A CA 1
ATOM 824 C C . LEU A 1 104 ? 9.273 10.625 2.129 1 98.69 104 LEU A C 1
ATOM 826 O O . LEU A 1 104 ? 9.445 11.578 2.896 1 98.69 104 LEU A O 1
ATOM 830 N N . ILE A 1 105 ? 8.141 10.344 1.531 1 98.62 105 ILE A N 1
ATOM 831 C CA . ILE A 1 105 ? 6.977 11.227 1.614 1 98.62 105 ILE A CA 1
ATOM 832 C C . ILE A 1 105 ? 5.852 10.523 2.369 1 98.62 105 ILE A C 1
ATOM 834 O O . ILE A 1 105 ? 5.48 9.398 2.037 1 98.62 105 ILE A O 1
ATOM 838 N N . VAL A 1 106 ? 5.355 11.117 3.412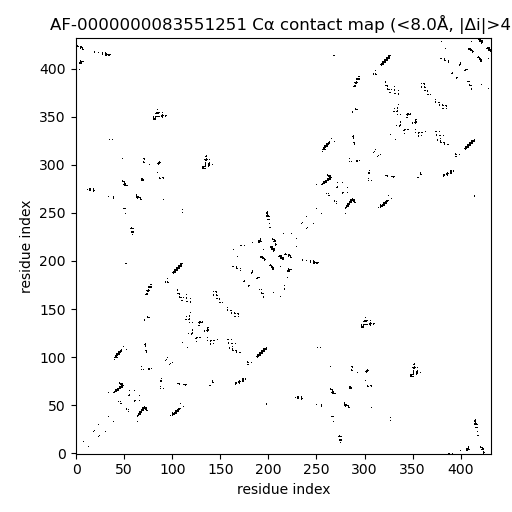 1 98.88 106 VAL A N 1
ATOM 839 C CA . VAL A 1 106 ? 4.113 10.688 4.047 1 98.88 106 VAL A CA 1
ATOM 840 C C . VAL A 1 106 ? 2.957 11.547 3.547 1 98.88 106 VAL A C 1
ATOM 842 O O . VAL A 1 106 ? 2.986 12.773 3.68 1 98.88 106 VAL A O 1
ATOM 845 N N . LEU A 1 107 ? 1.961 10.898 2.992 1 98.81 107 LEU A N 1
ATOM 846 C CA . LEU A 1 107 ? 0.854 11.625 2.381 1 98.81 107 LEU A CA 1
ATOM 847 C C . LEU A 1 107 ? -0.469 11.266 3.049 1 98.81 107 LEU A C 1
ATOM 849 O O . LEU A 1 107 ? -0.99 10.164 2.852 1 98.81 107 LEU A O 1
ATOM 853 N N . GLY A 1 108 ? -1.002 12.227 3.863 1 98.81 108 GLY A N 1
ATOM 854 C CA . GLY A 1 108 ? -2.346 12.109 4.406 1 98.81 108 GLY A CA 1
ATOM 855 C C . GLY A 1 108 ? -3.412 12.672 3.482 1 98.81 108 GLY A C 1
ATOM 856 O O . GLY A 1 108 ? -3.104 13.164 2.396 1 98.81 108 GLY A O 1
ATOM 857 N N . HIS A 1 109 ? -4.645 12.578 3.91 1 98.75 109 HIS A N 1
ATOM 858 C CA . HIS A 1 109 ? -5.707 13.086 3.045 1 98.75 109 HIS A CA 1
ATOM 859 C C . HIS A 1 109 ? -6.945 13.453 3.852 1 98.75 109 HIS A C 1
ATOM 861 O O . HIS A 1 109 ? -7.094 13.023 5 1 98.75 109 HIS A O 1
ATOM 867 N N . SER A 1 110 ? -7.773 14.227 3.23 1 98.38 110 SER A N 1
ATOM 868 C CA . SER A 1 110 ? -9.016 14.664 3.854 1 98.38 110 SER A CA 1
ATOM 869 C C . SER A 1 110 ? -10.039 13.531 3.896 1 98.38 110 SER A C 1
ATOM 871 O O . SER A 1 110 ? -9.977 12.602 3.09 1 98.38 110 SER A O 1
ATOM 873 N N . GLN A 1 111 ? -10.953 13.633 4.914 1 97.5 111 GLN A N 1
ATOM 874 C CA . GLN A 1 111 ? -12.055 12.688 5.062 1 97.5 111 GLN A CA 1
ATOM 875 C C . GLN A 1 111 ? -11.539 11.25 5.109 1 97.5 111 GLN A C 1
ATOM 877 O O . GLN A 1 111 ? -12.07 10.375 4.422 1 97.5 111 GLN A O 1
ATOM 882 N N . CYS A 1 112 ? -10.508 11.078 5.824 1 98.06 112 CYS A N 1
ATOM 883 C CA . CYS A 1 112 ? -9.906 9.758 6.012 1 98.06 112 CYS A CA 1
ATOM 884 C C . CYS A 1 112 ? -10.695 8.938 7.023 1 98.06 112 CYS A C 1
ATOM 886 O O . CYS A 1 112 ? -10.734 9.281 8.211 1 98.06 112 CYS A O 1
ATOM 888 N N . GLY A 1 113 ? -11.266 7.848 6.621 1 97.5 113 GLY A N 1
ATOM 889 C CA . GLY A 1 113 ? -12.031 6.984 7.508 1 97.5 113 GLY A CA 1
ATOM 890 C C . GLY A 1 113 ? -11.211 6.445 8.664 1 97.5 113 GLY A C 1
ATOM 891 O O . GLY A 1 113 ? -11.727 6.273 9.773 1 97.5 113 GLY A O 1
ATOM 892 N N . GLY A 1 114 ? -9.93 6.086 8.43 1 98.25 114 GLY A N 1
ATOM 893 C CA . GLY A 1 114 ? -9.055 5.641 9.5 1 98.25 114 GLY A CA 1
ATOM 894 C C . GLY A 1 114 ? -8.875 6.676 10.594 1 98.25 114 GLY A C 1
ATOM 895 O O . GLY A 1 114 ? -8.969 6.355 11.781 1 98.25 114 GLY A O 1
ATOM 896 N N . VAL A 1 115 ? -8.648 7.902 10.219 1 98.69 115 VAL A N 1
ATOM 897 C CA . VAL A 1 115 ? -8.469 8.977 11.188 1 98.69 115 VAL A CA 1
ATOM 898 C C . VAL A 1 115 ? -9.766 9.203 11.961 1 98.69 115 VAL A C 1
ATOM 900 O O . VAL A 1 115 ? -9.75 9.383 13.18 1 98.69 115 VAL A O 1
ATOM 903 N N . ALA A 1 116 ? -10.883 9.227 11.203 1 98.19 116 ALA A N 1
ATOM 904 C CA . ALA A 1 116 ? -12.18 9.328 11.867 1 98.19 116 ALA A CA 1
ATOM 905 C C . ALA A 1 116 ? -12.391 8.188 12.852 1 98.19 116 ALA A C 1
ATOM 907 O O . ALA A 1 116 ? -12.953 8.383 13.93 1 98.19 116 ALA A O 1
ATOM 908 N N . GLY A 1 117 ? -11.969 6.984 12.461 1 98.12 117 GLY A N 1
ATOM 909 C CA . GLY A 1 117 ? -12.039 5.84 13.359 1 98.12 117 GLY A CA 1
ATOM 910 C C . GLY A 1 117 ? -11.227 6.023 14.625 1 98.12 117 GLY A C 1
ATOM 911 O O . GLY A 1 117 ? -11.695 5.699 15.719 1 98.12 117 GLY A O 1
ATOM 912 N N . CYS A 1 118 ? -10.039 6.492 14.469 1 98.56 118 CYS A N 1
ATOM 913 C CA . CYS A 1 118 ? -9.211 6.77 15.633 1 98.56 118 CYS A CA 1
ATOM 914 C C . CYS A 1 118 ? -9.891 7.773 16.562 1 98.56 118 CYS A C 1
ATOM 916 O O . CYS A 1 118 ? -9.891 7.594 17.781 1 98.56 118 CYS A O 1
ATOM 918 N N . HIS A 1 119 ? -10.391 8.844 15.961 1 98.69 119 HIS A N 1
ATOM 919 C CA . HIS A 1 119 ? -11.102 9.844 16.75 1 98.69 119 HIS A CA 1
ATOM 920 C C . HIS A 1 119 ? -12.25 9.219 17.531 1 98.69 119 HIS A C 1
ATOM 922 O O . HIS A 1 119 ? -12.406 9.477 18.734 1 98.69 119 HIS A O 1
ATOM 928 N N . ALA A 1 120 ? -13.047 8.438 16.859 1 98.31 120 ALA A N 1
ATOM 929 C CA . ALA A 1 120 ? -14.18 7.77 17.484 1 98.31 120 ALA A CA 1
ATOM 930 C C . ALA A 1 120 ? -13.711 6.848 18.609 1 98.31 120 ALA A C 1
ATOM 932 O O . ALA A 1 120 ? -14.328 6.793 19.672 1 98.31 120 ALA A O 1
ATOM 933 N N . MET A 1 121 ? -12.672 6.152 18.359 1 97.94 121 MET A N 1
ATOM 934 C CA . MET A 1 121 ? -12.094 5.254 19.359 1 97.94 121 MET A CA 1
ATOM 935 C C . MET A 1 121 ? -11.641 6.023 20.594 1 97.94 121 MET A C 1
ATOM 937 O O . MET A 1 121 ? -12.008 5.676 21.719 1 97.94 121 MET A O 1
ATOM 941 N N . CYS A 1 122 ? -10.945 7.09 20.391 1 97.75 122 CYS A N 1
ATOM 942 C CA . CYS A 1 122 ? -10.336 7.855 21.469 1 97.75 122 CYS A CA 1
ATOM 943 C C . CYS A 1 122 ? -11.391 8.625 22.25 1 97.75 122 CYS A C 1
ATOM 945 O O . CYS A 1 122 ? -11.188 8.93 23.438 1 97.75 122 CYS A O 1
ATOM 947 N N . THR A 1 123 ? -12.516 8.938 21.641 1 97.69 123 THR A N 1
ATOM 948 C CA . THR A 1 123 ? -13.57 9.695 22.312 1 97.69 123 THR A CA 1
ATOM 949 C C . THR A 1 123 ? -14.617 8.766 22.891 1 97.69 123 THR A C 1
ATOM 951 O O . THR A 1 123 ? -15.633 9.219 23.438 1 97.69 123 THR A O 1
ATOM 954 N N . GLY A 1 124 ? -14.477 7.48 22.719 1 96.94 124 GLY A N 1
ATOM 955 C CA . GLY A 1 124 ? -15.352 6.5 23.344 1 96.94 124 GLY A CA 1
ATOM 956 C C . GLY A 1 124 ? -16.562 6.164 22.5 1 96.94 124 GLY A C 1
ATOM 957 O O . GLY A 1 124 ? -17.469 5.453 22.953 1 96.94 124 GLY A O 1
ATOM 958 N N . HIS A 1 125 ? -16.625 6.57 21.25 1 97.19 125 HIS A N 1
ATOM 959 C CA . HIS A 1 125 ? -17.781 6.363 20.391 1 97.19 125 HIS A CA 1
ATOM 960 C C . HIS A 1 125 ? -17.641 5.086 19.578 1 97.19 125 HIS A C 1
ATOM 962 O O . HIS A 1 125 ? -18.578 4.672 18.891 1 97.19 125 HIS A O 1
ATOM 968 N N . ALA A 1 126 ? -16.469 4.465 19.578 1 97.12 126 ALA A N 1
ATOM 969 C CA . ALA A 1 126 ? -16.234 3.188 18.906 1 97.12 126 ALA A CA 1
ATOM 970 C C . ALA A 1 126 ? -15.492 2.219 19.828 1 97.12 126 ALA A C 1
ATOM 972 O O . ALA A 1 126 ? -14.367 1.808 19.516 1 97.12 126 ALA A O 1
ATOM 973 N N . PRO A 1 127 ? -16.141 1.799 20.875 1 96.12 127 PRO A N 1
ATOM 974 C CA . PRO A 1 127 ? -15.469 0.959 21.875 1 96.12 127 PRO A CA 1
ATOM 975 C C . PRO A 1 127 ? -15.008 -0.38 21.297 1 96.12 127 PRO A C 1
ATOM 977 O O . PRO A 1 127 ? -14.047 -0.975 21.812 1 96.12 127 PRO A O 1
ATOM 980 N N . GLU A 1 128 ? -15.641 -0.864 20.219 1 95.38 128 GLU A N 1
ATOM 981 C CA . GLU A 1 128 ? -15.25 -2.125 19.594 1 95.38 128 GLU A CA 1
ATOM 982 C C . GLU A 1 128 ? -13.828 -2.059 19.062 1 95.38 128 GLU A C 1
ATOM 984 O O . GLU A 1 128 ? -13.133 -3.078 18.984 1 95.38 128 GLU A O 1
ATOM 989 N N . LEU A 1 129 ? -13.375 -0.857 18.75 1 95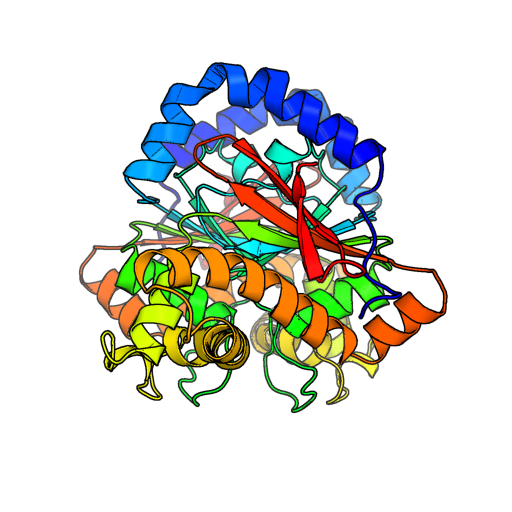.69 129 LEU A N 1
ATOM 990 C CA . LEU A 1 129 ? -12.023 -0.685 18.234 1 95.69 129 LEU A CA 1
ATOM 991 C C . LEU A 1 129 ? -10.984 -0.844 19.344 1 95.69 129 LEU A C 1
ATOM 993 O O . LEU A 1 129 ? -9.797 -1.042 19.062 1 95.69 129 LEU A O 1
ATOM 997 N N . GLU A 1 130 ? -11.398 -0.81 20.547 1 94 130 GLU A N 1
ATOM 998 C CA . GLU A 1 130 ? -10.469 -0.95 21.656 1 94 130 GLU A CA 1
ATOM 999 C C . GLU A 1 130 ? -10.258 -2.418 22.016 1 94 130 GLU A C 1
ATOM 1001 O O . GLU A 1 130 ? -9.336 -2.752 22.766 1 94 130 GLU A O 1
ATOM 1006 N N . GLU A 1 131 ? -11.07 -3.24 21.438 1 92.81 131 GLU A N 1
ATOM 1007 C CA . GLU A 1 131 ? -10.906 -4.668 21.688 1 92.81 131 GLU A CA 1
ATOM 1008 C C . GLU A 1 131 ? -9.562 -5.18 21.188 1 92.81 131 GLU A C 1
ATOM 1010 O O . GLU A 1 131 ? -9.094 -4.75 20.125 1 92.81 131 GLU A O 1
ATOM 1015 N N . LYS A 1 132 ? -8.977 -6.109 21.844 1 87.19 132 LYS A N 1
ATOM 1016 C CA . LYS A 1 132 ? -7.676 -6.664 21.5 1 87.19 132 LYS A CA 1
ATOM 1017 C C . LYS A 1 132 ? -7.73 -7.402 20.156 1 87.19 132 LYS A C 1
ATOM 1019 O O . LYS A 1 132 ? -6.715 -7.531 19.469 1 87.19 132 LYS A O 1
ATOM 1024 N N . THR A 1 133 ? -8.875 -7.871 19.844 1 90.5 133 THR A N 1
ATOM 1025 C CA . THR A 1 133 ? -9.031 -8.656 18.625 1 90.5 133 THR A CA 1
ATOM 1026 C C . THR A 1 133 ? -9.18 -7.742 17.406 1 90.5 133 THR A C 1
ATOM 1028 O O . THR A 1 133 ? -9.195 -8.219 16.281 1 90.5 133 THR A O 1
ATOM 1031 N N . SER A 1 134 ? -9.289 -6.402 17.656 1 95.5 134 SER A N 1
ATOM 1032 C CA . SER A 1 134 ? -9.43 -5.449 16.562 1 95.5 134 SER A CA 1
ATOM 1033 C C . SER A 1 134 ? -8.078 -5.062 15.984 1 95.5 134 SER A C 1
ATOM 1035 O O . SER A 1 134 ? -7.336 -4.285 16.594 1 95.5 134 SER A O 1
ATOM 1037 N N . PHE A 1 135 ? -7.812 -5.547 14.781 1 97.12 135 PHE A N 1
ATOM 1038 C CA . PHE A 1 135 ? -6.574 -5.152 14.125 1 97.12 135 PHE A CA 1
ATOM 1039 C C . PHE A 1 135 ? -6.586 -3.664 13.789 1 97.12 135 PHE A C 1
ATOM 1041 O O . PHE A 1 135 ? -5.57 -2.982 13.945 1 97.12 135 PHE A O 1
ATOM 1048 N N . VAL A 1 136 ? -7.77 -3.193 13.344 1 97.62 136 VAL A N 1
ATOM 1049 C CA . VAL A 1 136 ? -7.918 -1.787 12.984 1 97.62 136 VAL A CA 1
ATOM 1050 C C . VAL A 1 136 ? -7.695 -0.914 14.219 1 97.62 136 VAL A C 1
ATOM 1052 O O . VAL A 1 136 ? -6.957 0.071 14.164 1 97.62 136 VAL A O 1
ATOM 1055 N N . GLY A 1 137 ? -8.32 -1.315 15.32 1 97.5 137 GLY A N 1
ATOM 1056 C CA . GLY A 1 137 ? -8.164 -0.554 16.547 1 97.5 137 GLY A CA 1
ATOM 1057 C C . GLY A 1 137 ? -6.723 -0.478 17.016 1 97.5 137 GLY A C 1
ATOM 1058 O O . GLY A 1 137 ? -6.23 0.6 17.359 1 97.5 137 GLY A O 1
ATOM 1059 N N . ALA A 1 138 ? -6.055 -1.671 17.078 1 96.88 138 ALA A N 1
ATOM 1060 C CA . ALA A 1 138 ? -4.648 -1.71 17.469 1 96.88 138 ALA A CA 1
ATOM 1061 C C . ALA A 1 138 ? -3.799 -0.831 16.562 1 96.88 138 ALA A C 1
ATOM 1063 O O . ALA A 1 138 ? -2.895 -0.135 17.016 1 96.88 138 ALA A O 1
ATOM 1064 N N . TRP A 1 139 ? -4.062 -0.85 15.289 1 97.88 139 TRP A N 1
ATOM 1065 C CA . TRP A 1 139 ? -3.328 -0.054 14.312 1 97.88 139 TRP A CA 1
ATOM 1066 C C . TRP A 1 139 ? -3.578 1.436 14.523 1 97.88 139 TRP A C 1
ATOM 1068 O O . TRP A 1 139 ? -2.635 2.23 14.562 1 97.88 139 TRP A O 1
ATOM 1078 N N . LEU A 1 140 ? -4.828 1.8 14.719 1 98.19 140 LEU A N 1
ATOM 1079 C CA . LEU A 1 140 ? -5.215 3.201 14.836 1 98.19 140 LEU A CA 1
ATOM 1080 C C . LEU A 1 140 ? -4.699 3.801 16.141 1 98.19 140 LEU A C 1
ATOM 1082 O O . LEU A 1 140 ? -4.578 5.02 16.266 1 98.19 140 LEU A O 1
ATOM 1086 N N . ASP A 1 141 ? -4.391 2.943 17.078 1 97.88 141 ASP A N 1
ATOM 1087 C CA . ASP A 1 141 ? -3.85 3.426 18.344 1 97.88 141 ASP A CA 1
ATOM 1088 C C . ASP A 1 141 ? -2.508 4.121 18.141 1 97.88 141 ASP A C 1
ATOM 1090 O O . ASP A 1 141 ? -2.057 4.883 19 1 97.88 141 ASP A O 1
ATOM 1094 N N . LEU A 1 142 ? -1.848 3.867 17.047 1 97.88 142 LEU A N 1
ATOM 1095 C CA . LEU A 1 142 ? -0.612 4.551 16.688 1 97.88 142 LEU A CA 1
ATOM 1096 C C . LEU A 1 142 ? -0.827 6.059 16.609 1 97.88 142 LEU A C 1
ATOM 1098 O O . LEU A 1 142 ? 0.122 6.832 16.75 1 97.88 142 LEU A O 1
ATOM 1102 N N . LEU A 1 143 ? -2.062 6.465 16.359 1 98.56 143 LEU A N 1
ATOM 1103 C CA . LEU A 1 143 ? -2.373 7.875 16.141 1 98.56 143 LEU A CA 1
ATOM 1104 C C . LEU A 1 143 ? -2.863 8.539 17.422 1 98.56 143 LEU A C 1
ATOM 1106 O O . LEU A 1 143 ? -3.098 9.75 17.453 1 98.56 143 LEU A O 1
ATOM 1110 N N . ARG A 1 144 ? -2.957 7.797 18.547 1 98.25 144 ARG A N 1
ATOM 1111 C CA . ARG A 1 144 ? -3.461 8.312 19.812 1 98.25 144 ARG A CA 1
ATOM 1112 C C . ARG A 1 144 ? -2.654 9.523 20.266 1 98.25 144 ARG A C 1
ATOM 1114 O O . ARG A 1 144 ? -3.221 10.508 20.75 1 98.25 144 ARG A O 1
ATOM 1121 N N . PRO A 1 145 ? -1.277 9.492 20.156 1 98.44 145 PRO A N 1
ATOM 1122 C CA . PRO A 1 145 ? -0.538 10.703 20.516 1 98.44 145 PRO A CA 1
ATOM 1123 C C . PRO A 1 145 ? -1.001 11.93 19.734 1 98.44 145 PRO A C 1
ATOM 1125 O O . PRO A 1 145 ? -1.005 13.039 20.281 1 98.44 145 PRO A O 1
ATOM 1128 N N . GLY A 1 146 ? -1.342 11.766 18.438 1 98.62 146 GLY A N 1
ATOM 1129 C CA . GLY A 1 146 ? -1.89 12.867 17.656 1 98.62 146 GLY A CA 1
ATOM 1130 C C . GLY A 1 146 ? -3.205 13.391 18.203 1 98.62 146 GLY A C 1
ATOM 1131 O O . GLY A 1 146 ? -3.438 14.602 18.234 1 98.62 146 GLY A O 1
ATOM 1132 N N . PHE A 1 147 ? -4.043 12.453 18.641 1 98.75 147 PHE A N 1
ATOM 1133 C CA . PHE A 1 147 ? -5.32 12.844 19.234 1 98.75 147 PHE A CA 1
ATOM 1134 C C . PHE A 1 147 ? -5.109 13.711 20.469 1 98.75 147 PHE A C 1
ATOM 1136 O O . PHE A 1 147 ? -5.812 14.703 20.656 1 98.75 147 PHE A O 1
ATOM 1143 N N . GLU A 1 148 ? -4.16 13.375 21.297 1 98.62 148 GLU A N 1
ATOM 1144 C CA . GLU A 1 148 ? -3.877 14.125 22.516 1 98.62 148 GLU A CA 1
ATOM 1145 C C . GLU A 1 148 ? -3.537 15.578 22.203 1 98.62 148 GLU A C 1
ATOM 1147 O O . GLU A 1 148 ? -3.811 16.484 23 1 98.62 148 GLU A O 1
ATOM 1152 N N . ARG A 1 149 ? -3.02 15.828 21.031 1 98.06 149 ARG A N 1
ATOM 1153 C CA . ARG A 1 149 ? -2.59 17.172 20.641 1 98.06 149 ARG A CA 1
ATOM 1154 C C . ARG A 1 149 ? -3.771 18 20.156 1 98.06 149 ARG A C 1
ATOM 1156 O O . ARG A 1 149 ? -3.699 19.219 20.109 1 98.06 149 ARG A O 1
ATOM 1163 N N . VAL A 1 150 ? -4.84 17.297 19.766 1 98.25 150 VAL A N 1
ATOM 1164 C CA . VAL A 1 150 ? -5.898 18.062 19.109 1 98.25 150 VAL A CA 1
ATOM 1165 C C . VAL A 1 150 ? -7.18 17.984 19.938 1 98.25 150 VAL A C 1
ATOM 1167 O O . VAL A 1 150 ? -8.188 18.609 19.594 1 98.25 150 VAL A O 1
ATOM 1170 N N . LYS A 1 151 ? -7.203 17.25 21.031 1 97.88 151 LYS A N 1
ATOM 1171 C CA . LYS A 1 151 ? -8.414 16.906 21.766 1 97.88 151 LYS A CA 1
ATOM 1172 C C . LYS A 1 151 ? -9.031 18.156 22.391 1 97.88 151 LYS A C 1
ATOM 1174 O O . LYS A 1 151 ? -10.219 18.172 22.734 1 97.88 151 LYS A O 1
ATOM 1179 N N . GLU A 1 152 ? -8.25 19.266 22.562 1 97.75 152 GLU A N 1
ATOM 1180 C CA . GLU A 1 152 ? -8.766 20.484 23.188 1 97.75 152 GLU A CA 1
ATOM 1181 C C . GLU A 1 152 ? -9.375 21.422 22.141 1 97.75 152 GLU A C 1
ATOM 1183 O O . GLU A 1 152 ? -10.023 22.406 22.5 1 97.75 152 GLU A O 1
ATOM 1188 N N . GLN A 1 153 ? -9.211 21.109 20.891 1 97.38 153 GLN A N 1
ATOM 1189 C CA . GLN A 1 153 ? -9.844 21.891 19.828 1 97.38 153 GLN A CA 1
ATOM 1190 C C . GLN A 1 153 ? -11.352 21.656 19.812 1 97.38 153 GLN A C 1
ATOM 1192 O O . GLN A 1 153 ? -11.844 20.672 20.375 1 97.38 153 GLN A O 1
ATOM 1197 N N . PRO A 1 154 ? -12.109 22.703 19.172 1 97.44 154 PRO A N 1
ATOM 1198 C CA . PRO A 1 154 ? -13.531 22.422 18.953 1 97.44 154 PRO A CA 1
ATOM 1199 C C . PRO A 1 154 ? -13.758 21.094 18.234 1 97.44 154 PRO A C 1
ATOM 1201 O O . PRO A 1 154 ? -13.016 20.75 17.312 1 97.44 154 PRO A O 1
ATOM 1204 N N . GLU A 1 155 ? -14.711 20.359 18.656 1 94.88 155 GLU A N 1
ATOM 1205 C CA . GLU A 1 155 ? -14.977 19 18.172 1 94.88 155 GLU A CA 1
ATOM 1206 C C . GLU A 1 155 ? -15.039 18.953 16.656 1 94.88 155 GLU A C 1
ATOM 1208 O O . GLU A 1 155 ? -14.523 18.016 16.031 1 94.88 155 GLU A O 1
ATOM 1213 N N . GLU A 1 156 ? -15.656 19.969 16.078 1 95.31 156 GLU A N 1
ATOM 1214 C CA . GLU A 1 156 ? -15.875 19.984 14.633 1 95.31 156 GLU A CA 1
ATOM 1215 C C . GLU A 1 156 ? -14.562 20.125 13.875 1 95.31 156 GLU A C 1
ATOM 1217 O O . GLU A 1 156 ? -14.508 19.891 12.672 1 95.31 156 GLU A O 1
ATOM 1222 N N . LYS A 1 157 ? -13.492 20.469 14.57 1 97.44 157 LYS A N 1
ATOM 1223 C CA . LYS A 1 157 ? -12.203 20.703 13.93 1 97.44 157 LYS A CA 1
ATOM 1224 C C . LYS A 1 157 ? -11.234 19.562 14.219 1 97.44 157 LYS A C 1
ATOM 1226 O O . LYS A 1 157 ? -10.172 19.469 13.594 1 97.44 157 LYS A O 1
ATOM 1231 N N . GLN A 1 158 ? -11.594 18.703 15.133 1 98.31 158 GLN A N 1
ATOM 1232 C CA . GLN A 1 158 ? -10.656 17.734 15.672 1 98.31 158 GLN A CA 1
ATOM 1233 C C . GLN A 1 158 ? -10.258 16.703 14.617 1 98.31 158 GLN A C 1
ATOM 1235 O O . GLN A 1 158 ? -9.078 16.359 14.492 1 98.31 158 GLN A O 1
ATOM 1240 N N . VAL A 1 159 ? -11.219 16.188 13.836 1 98.31 159 VAL A N 1
ATOM 1241 C CA . VAL A 1 159 ? -10.914 15.141 12.875 1 98.31 159 VAL A CA 1
ATOM 1242 C C . VAL A 1 159 ? -9.984 15.688 11.797 1 98.31 159 VAL A C 1
ATOM 1244 O O . VAL A 1 159 ? -9 15.039 11.43 1 98.31 159 VAL A O 1
ATOM 1247 N N . ASN A 1 160 ? -10.289 16.891 11.32 1 97.75 160 ASN A N 1
ATOM 1248 C CA . ASN A 1 160 ? -9.422 17.5 10.32 1 97.75 160 ASN A CA 1
ATOM 1249 C C . ASN A 1 160 ? -8.016 17.734 10.867 1 97.75 160 ASN A C 1
ATOM 1251 O O . ASN A 1 160 ? -7.027 17.469 10.188 1 97.75 160 ASN A O 1
ATOM 1255 N N . ALA A 1 161 ? -7.957 18.281 12.031 1 98.62 161 ALA A N 1
ATOM 1256 C CA . ALA A 1 161 ? -6.664 18.5 12.672 1 98.62 161 ALA A CA 1
ATOM 1257 C C . ALA A 1 161 ? -5.926 17.172 12.875 1 98.62 161 ALA A C 1
ATOM 1259 O O . ALA A 1 161 ? -4.699 17.125 12.742 1 98.62 161 ALA A O 1
ATOM 1260 N N . LEU A 1 162 ? -6.684 16.156 13.211 1 98.81 162 LEU A N 1
ATOM 1261 C CA . LEU A 1 162 ? -6.102 14.836 13.453 1 98.81 162 LEU A CA 1
ATOM 1262 C C . LEU A 1 162 ? -5.555 14.242 12.156 1 98.81 162 LEU A C 1
ATOM 1264 O O . LEU A 1 162 ? -4.562 13.508 12.18 1 98.81 162 LEU A O 1
ATOM 1268 N N . GLU A 1 163 ? -6.152 14.547 11.016 1 98.88 163 GLU A N 1
ATOM 1269 C CA . GLU A 1 163 ? -5.605 14.125 9.727 1 98.88 163 GLU A CA 1
ATOM 1270 C C . GLU A 1 163 ? -4.203 14.688 9.523 1 98.88 163 GLU A C 1
ATOM 1272 O O . GLU A 1 163 ? -3.32 13.984 9.016 1 98.88 163 GLU A O 1
ATOM 1277 N N . HIS A 1 164 ? -4.004 15.914 9.891 1 98.75 164 HIS A N 1
ATOM 1278 C CA . HIS A 1 164 ? -2.674 16.516 9.844 1 98.75 164 HIS A CA 1
ATOM 1279 C C . HIS A 1 164 ? -1.724 15.828 10.82 1 98.75 164 HIS A C 1
ATOM 1281 O O . HIS A 1 164 ? -0.576 15.539 10.477 1 98.75 164 HIS A O 1
ATOM 1287 N N . GLU A 1 165 ? -2.211 15.555 11.969 1 98.62 165 GLU A N 1
ATOM 1288 C CA . GLU A 1 165 ? -1.384 14.914 12.984 1 98.62 165 GLU A CA 1
ATOM 1289 C C . GLU A 1 165 ? -0.956 13.516 12.555 1 98.62 165 GLU A C 1
ATOM 1291 O O . GLU A 1 165 ? 0.131 13.055 12.906 1 98.62 165 GLU A O 1
ATOM 1296 N N . ALA A 1 166 ? -1.847 12.82 11.789 1 98.81 166 ALA A N 1
ATOM 1297 C CA . ALA A 1 166 ? -1.461 11.508 11.281 1 98.81 166 ALA A CA 1
ATOM 1298 C C . ALA A 1 166 ? -0.152 11.586 10.508 1 98.81 166 ALA A C 1
ATOM 1300 O O . ALA A 1 166 ? 0.703 10.703 10.625 1 98.81 166 ALA A O 1
ATOM 1301 N N . VAL A 1 167 ? 0.021 12.648 9.75 1 98.75 167 VAL A N 1
ATOM 1302 C CA . VAL A 1 167 ? 1.244 12.875 8.984 1 98.75 167 VAL A CA 1
ATOM 1303 C C . VAL A 1 167 ? 2.4 13.172 9.938 1 98.75 167 VAL A C 1
ATOM 1305 O O . VAL A 1 167 ? 3.471 12.562 9.828 1 98.75 167 VAL A O 1
ATOM 1308 N N . VAL A 1 168 ? 2.184 14.008 10.867 1 98.25 168 VAL A N 1
ATOM 1309 C CA . VAL A 1 168 ? 3.244 14.469 11.75 1 98.25 168 VAL A CA 1
ATOM 1310 C C . VAL A 1 168 ? 3.719 13.32 12.641 1 98.25 168 VAL A C 1
ATOM 1312 O O . VAL A 1 168 ? 4.922 13.102 12.797 1 98.25 168 VAL A O 1
ATOM 1315 N N . VAL A 1 169 ? 2.781 12.586 13.242 1 98.31 169 VAL A N 1
ATOM 1316 C CA . VAL A 1 169 ? 3.123 11.445 14.086 1 98.31 169 VAL A CA 1
ATOM 1317 C C . VAL A 1 169 ? 3.941 10.43 13.281 1 98.31 169 VAL A C 1
ATOM 1319 O O . VAL A 1 169 ? 4.918 9.875 13.789 1 98.31 169 VAL A O 1
ATOM 1322 N N . SER A 1 170 ? 3.539 10.18 12.023 1 98.62 170 SER A N 1
ATOM 1323 C CA . SER A 1 170 ? 4.254 9.242 11.172 1 98.62 170 SER A CA 1
ATOM 1324 C C . SER A 1 170 ? 5.664 9.734 10.867 1 98.62 170 SER A C 1
ATOM 1326 O O . SER A 1 170 ? 6.613 8.945 10.852 1 98.62 170 SER A O 1
ATOM 1328 N N . LEU A 1 171 ? 5.828 11.031 10.602 1 98.19 171 LEU A N 1
ATOM 1329 C CA . LEU A 1 171 ? 7.145 11.617 10.391 1 98.19 171 LEU A CA 1
ATOM 1330 C C . LEU A 1 171 ? 8.023 11.453 11.625 1 98.19 171 LEU A C 1
ATOM 1332 O O . LEU A 1 171 ? 9.203 11.094 11.508 1 98.19 171 LEU A O 1
ATOM 1336 N N . GLU A 1 172 ? 7.453 11.711 12.789 1 97.31 172 GLU A N 1
ATOM 1337 C CA . GLU A 1 172 ? 8.188 11.547 14.039 1 97.31 172 GLU A CA 1
ATOM 1338 C C . GLU A 1 172 ? 8.633 10.102 14.227 1 97.31 172 GLU A C 1
ATOM 1340 O O . GLU A 1 172 ? 9.773 9.852 14.633 1 97.31 172 GLU A O 1
ATOM 1345 N N . ASN A 1 173 ? 7.742 9.195 13.945 1 97.88 173 ASN A N 1
ATOM 1346 C CA . ASN A 1 173 ? 8.062 7.781 14.102 1 97.88 173 ASN A CA 1
ATOM 1347 C C . ASN A 1 173 ? 9.148 7.34 13.117 1 97.88 173 ASN A C 1
ATOM 1349 O O . ASN A 1 173 ? 10 6.52 13.461 1 97.88 173 ASN A O 1
ATOM 1353 N N . LEU A 1 174 ? 9.125 7.855 11.898 1 98.38 174 LEU A N 1
ATOM 1354 C CA . LEU A 1 174 ? 10.133 7.52 10.898 1 98.38 174 LEU A CA 1
ATOM 1355 C C . LEU A 1 174 ? 11.539 7.836 11.406 1 98.38 174 LEU A C 1
ATOM 1357 O O . LEU A 1 174 ? 12.469 7.066 11.172 1 98.38 174 LEU A O 1
ATOM 1361 N N . ILE A 1 175 ? 11.672 8.891 12.117 1 97.31 175 ILE A N 1
ATOM 1362 C CA . ILE A 1 175 ? 12.977 9.367 12.562 1 97.31 175 ILE A CA 1
ATOM 1363 C C . ILE A 1 175 ? 13.516 8.438 13.648 1 97.31 175 ILE A C 1
ATOM 1365 O O . ILE A 1 175 ? 14.719 8.406 13.898 1 97.31 175 ILE A O 1
ATOM 1369 N N . THR A 1 176 ? 12.664 7.637 14.289 1 97.25 176 THR A N 1
ATOM 1370 C CA . THR A 1 176 ? 13.109 6.73 15.344 1 97.25 176 THR A CA 1
ATOM 1371 C C . THR A 1 176 ? 13.852 5.539 14.75 1 97.25 176 THR A C 1
ATOM 1373 O O . THR A 1 176 ? 14.516 4.793 15.477 1 97.25 176 THR A O 1
ATOM 1376 N N . PHE A 1 177 ? 13.727 5.281 13.438 1 97.62 177 PHE A N 1
ATOM 1377 C CA . PHE A 1 177 ? 14.461 4.199 12.781 1 97.62 177 PHE A CA 1
ATOM 1378 C C . PHE A 1 177 ? 15.922 4.582 12.586 1 97.62 177 PHE A C 1
ATOM 1380 O O . PHE A 1 177 ? 16.219 5.566 11.906 1 97.62 177 PHE A O 1
ATOM 1387 N N . PRO A 1 178 ? 16.859 3.805 13.078 1 97.56 178 PRO A N 1
ATOM 1388 C CA . PRO A 1 178 ? 18.281 4.172 12.969 1 97.56 178 PRO A CA 1
ATOM 1389 C C . PRO A 1 178 ? 18.734 4.348 11.523 1 97.56 178 PRO A C 1
ATOM 1391 O O . PRO A 1 178 ? 19.5 5.266 11.219 1 97.56 178 PRO A O 1
ATOM 1394 N N . PHE A 1 179 ? 18.297 3.5 10.656 1 97.06 179 PHE A N 1
ATOM 1395 C CA . PHE A 1 179 ? 18.734 3.586 9.266 1 97.06 179 PHE A CA 1
ATOM 1396 C C . PHE A 1 179 ? 18.109 4.789 8.57 1 97.06 179 PHE A C 1
ATOM 1398 O O . PHE A 1 179 ? 18.688 5.34 7.633 1 97.06 179 PHE A O 1
ATOM 1405 N N . VAL A 1 180 ? 16.875 5.215 9.008 1 98.12 180 VAL A N 1
ATOM 1406 C CA . VAL A 1 180 ? 16.281 6.445 8.484 1 98.12 180 VAL A CA 1
ATOM 1407 C C . VAL A 1 180 ? 17.094 7.648 8.977 1 98.12 180 VAL A C 1
ATOM 1409 O O . VAL A 1 180 ? 17.469 8.508 8.188 1 98.12 180 VAL A O 1
ATOM 1412 N N . LYS A 1 181 ? 17.344 7.695 10.234 1 97.06 181 LYS A N 1
ATOM 1413 C CA . LYS A 1 181 ? 18.109 8.789 10.82 1 97.06 181 LYS A CA 1
ATOM 1414 C C . LYS A 1 181 ? 19.469 8.93 10.156 1 97.06 181 LYS A C 1
ATOM 1416 O O . LYS A 1 181 ? 19.906 10.039 9.844 1 97.06 181 LYS A O 1
ATOM 1421 N N . ALA A 1 182 ? 20.125 7.812 9.93 1 97.5 182 ALA A N 1
ATOM 1422 C CA . ALA A 1 182 ? 21.438 7.82 9.289 1 97.5 182 ALA A CA 1
ATOM 1423 C C . ALA A 1 182 ? 21.359 8.43 7.895 1 97.5 182 ALA A C 1
ATOM 1425 O O . ALA A 1 182 ? 22.234 9.203 7.5 1 97.5 182 ALA A O 1
ATOM 1426 N N . ALA A 1 183 ? 20.344 8.008 7.16 1 97.56 183 ALA A N 1
ATOM 1427 C CA . ALA A 1 183 ? 20.156 8.539 5.809 1 97.56 183 ALA A CA 1
ATOM 1428 C C . ALA A 1 183 ? 19.891 10.039 5.836 1 97.56 183 ALA A C 1
ATOM 1430 O O . ALA A 1 183 ? 20.359 10.773 4.965 1 97.56 183 ALA A O 1
ATOM 1431 N N . LEU A 1 184 ? 19.156 10.516 6.805 1 97 184 LEU A N 1
ATOM 1432 C CA . LEU A 1 184 ? 18.859 11.938 6.965 1 97 184 LEU A CA 1
ATOM 1433 C C . LEU A 1 184 ? 20.109 12.719 7.363 1 97 184 LEU A C 1
ATOM 1435 O O . LEU A 1 184 ? 20.391 13.773 6.789 1 97 184 LEU A O 1
ATOM 1439 N N . ASP A 1 185 ? 20.875 12.203 8.203 1 95.75 185 ASP A N 1
ATOM 1440 C CA . ASP A 1 185 ? 22.047 12.875 8.734 1 95.75 185 ASP A CA 1
ATOM 1441 C C . ASP A 1 185 ? 23.141 13 7.676 1 95.75 185 ASP A C 1
ATOM 1443 O O . ASP A 1 185 ? 23.922 13.953 7.695 1 95.75 185 ASP A O 1
ATOM 1447 N N . SER A 1 186 ? 23.172 12.094 6.793 1 95.81 186 SER A N 1
ATOM 1448 C CA . SER A 1 186 ? 24.203 12.102 5.754 1 95.81 186 SER A CA 1
ATOM 1449 C C . SER A 1 186 ? 23.734 12.875 4.523 1 95.81 186 SER A C 1
ATOM 1451 O O . SER A 1 186 ? 24.406 12.891 3.494 1 95.81 186 SER A O 1
ATOM 1453 N N . ASP A 1 187 ? 22.547 13.438 4.535 1 93.75 187 ASP A N 1
ATOM 1454 C CA . ASP A 1 187 ? 21.953 14.242 3.469 1 93.75 187 ASP A CA 1
ATOM 1455 C C . ASP A 1 187 ? 21.719 13.406 2.217 1 93.75 187 ASP A C 1
ATOM 1457 O O . ASP A 1 187 ? 21.875 13.891 1.096 1 93.75 187 ASP A O 1
ATOM 1461 N N . ASN A 1 188 ? 21.484 12.133 2.459 1 95 188 ASN A N 1
ATOM 1462 C CA . ASN A 1 188 ? 21.172 11.234 1.354 1 95 188 ASN A CA 1
ATOM 1463 C C . ASN A 1 188 ? 19.672 11.078 1.146 1 95 188 ASN A C 1
ATOM 1465 O O . ASN A 1 188 ? 19.234 10.469 0.165 1 95 188 ASN A O 1
ATOM 1469 N N . MET A 1 189 ? 18.906 11.648 2.096 1 97.12 189 MET A N 1
ATOM 1470 C CA . MET A 1 189 ? 17.453 11.531 2.023 1 97.12 189 MET A CA 1
ATOM 1471 C C . MET A 1 189 ? 16.766 12.711 2.713 1 97.12 189 MET A C 1
ATOM 1473 O O . MET A 1 189 ? 17.312 13.273 3.664 1 97.12 189 MET A O 1
ATOM 1477 N N . THR A 1 190 ? 15.625 13.062 2.227 1 96.81 190 THR A N 1
ATOM 1478 C CA . THR A 1 190 ? 14.797 14.07 2.871 1 96.81 190 THR A CA 1
ATOM 1479 C C . THR A 1 190 ? 13.422 13.508 3.207 1 96.81 190 THR A C 1
ATOM 1481 O O . THR A 1 190 ? 12.961 12.555 2.572 1 96.81 190 THR A O 1
ATOM 1484 N N . LEU A 1 191 ? 12.812 14.047 4.199 1 97.94 191 LEU A N 1
ATOM 1485 C CA . LEU A 1 191 ? 11.453 13.703 4.602 1 97.94 191 LEU A CA 1
ATOM 1486 C C . LEU A 1 191 ? 10.469 14.805 4.191 1 97.94 191 LEU A C 1
ATOM 1488 O O . LEU A 1 191 ? 10.781 15.992 4.301 1 97.94 191 LEU A O 1
ATOM 1492 N N . HIS A 1 192 ? 9.328 14.359 3.758 1 98.38 192 HIS A N 1
ATOM 1493 C CA . HIS A 1 192 ? 8.273 15.289 3.371 1 98.38 192 HIS A CA 1
ATOM 1494 C C . HIS A 1 192 ? 6.926 14.859 3.93 1 98.38 192 HIS A C 1
ATOM 1496 O O . HIS A 1 192 ? 6.59 13.672 3.912 1 98.38 192 HIS A O 1
ATOM 1502 N N . GLY A 1 193 ? 6.18 15.75 4.52 1 98.56 193 GLY A N 1
ATOM 1503 C CA . GLY A 1 193 ? 4.812 15.539 4.961 1 98.56 193 GLY A CA 1
ATOM 1504 C C . GLY A 1 193 ? 3.791 16.281 4.117 1 98.56 193 GLY A C 1
ATOM 1505 O O . GLY A 1 193 ? 3.896 17.5 3.936 1 98.56 193 GLY A O 1
ATOM 1506 N N . LEU A 1 194 ? 2.855 15.555 3.562 1 98.75 194 LEU A N 1
ATOM 1507 C CA . LEU A 1 194 ? 1.852 16.141 2.686 1 98.75 194 LEU A CA 1
ATOM 1508 C C . LEU A 1 194 ? 0.445 15.781 3.146 1 98.75 194 LEU A C 1
ATOM 1510 O O . LEU A 1 194 ? 0.243 14.734 3.773 1 98.75 194 LEU A O 1
ATOM 1514 N N . TRP A 1 195 ? -0.499 16.656 2.828 1 98.75 195 TRP A N 1
ATOM 1515 C CA . TRP A 1 195 ? -1.923 16.438 3.057 1 98.75 195 TRP A CA 1
ATOM 1516 C C . TRP A 1 195 ? -2.74 16.844 1.838 1 98.75 195 TRP A C 1
ATOM 1518 O O . TRP A 1 195 ? -2.643 17.984 1.375 1 98.75 195 TRP A O 1
ATOM 1528 N N . HIS A 1 196 ? -3.469 15.891 1.305 1 98.5 196 HIS A N 1
ATOM 1529 C CA . HIS A 1 196 ? -4.23 16.094 0.078 1 98.5 196 HIS A CA 1
ATOM 1530 C C . HIS A 1 196 ? -5.723 16.219 0.371 1 98.5 196 HIS A C 1
ATOM 1532 O O . HIS A 1 196 ? -6.309 15.352 1.024 1 98.5 196 HIS A O 1
ATOM 1538 N N . ASP A 1 197 ? -6.332 17.297 -0.094 1 98.25 197 ASP A N 1
ATOM 1539 C CA . ASP A 1 197 ? -7.777 17.453 0.004 1 98.25 197 ASP A CA 1
ATOM 1540 C C . ASP A 1 197 ? -8.484 16.844 -1.206 1 98.25 197 ASP A C 1
ATOM 1542 O O . ASP A 1 197 ? -8.422 17.391 -2.309 1 98.25 197 ASP A O 1
ATOM 1546 N N . ILE A 1 198 ? -9.219 15.797 -0.961 1 96.75 198 ILE A N 1
ATOM 1547 C CA . ILE A 1 198 ? -9.828 15.023 -2.037 1 96.75 198 ILE A CA 1
ATOM 1548 C C . ILE A 1 198 ? -10.812 15.906 -2.809 1 96.75 198 ILE A C 1
ATOM 1550 O O . ILE A 1 198 ? -10.82 15.906 -4.043 1 96.75 198 ILE A O 1
ATOM 1554 N N . GLY A 1 199 ? -11.648 16.656 -2.197 1 96.69 199 GLY A N 1
ATOM 1555 C CA . GLY A 1 199 ? -12.703 17.422 -2.828 1 96.69 199 GLY A CA 1
ATOM 1556 C C . GLY A 1 199 ? -12.18 18.594 -3.654 1 96.69 199 GLY A C 1
ATOM 1557 O O . GLY A 1 199 ? -12.5 18.703 -4.836 1 96.69 199 GLY A O 1
ATOM 1558 N N . SER A 1 200 ? -11.281 19.391 -3.072 1 96.94 200 SER A N 1
ATOM 1559 C CA . SER A 1 200 ? -10.797 20.594 -3.732 1 96.94 200 SER A CA 1
ATOM 1560 C C . SER A 1 200 ? -9.594 20.297 -4.621 1 96.94 200 SER A C 1
ATOM 1562 O O . SER A 1 200 ? -9.195 21.125 -5.445 1 96.94 200 SER A O 1
ATOM 1564 N N . GLY A 1 201 ? -8.992 19.109 -4.418 1 96.94 201 GLY A N 1
ATOM 1565 C CA . GLY A 1 201 ? -7.781 18.781 -5.152 1 96.94 201 GLY A CA 1
ATOM 1566 C C . GLY A 1 201 ? -6.559 19.531 -4.645 1 96.94 201 GLY A C 1
ATOM 1567 O O . GLY A 1 201 ? -5.484 19.453 -5.25 1 96.94 201 GLY A O 1
ATOM 1568 N N . ALA A 1 202 ? -6.656 20.172 -3.541 1 97.69 202 ALA A N 1
ATOM 1569 C CA . ALA A 1 202 ? -5.543 20.953 -3.002 1 97.69 202 ALA A CA 1
ATOM 1570 C C . ALA A 1 202 ? -4.52 20.047 -2.324 1 97.69 202 ALA A C 1
ATOM 1572 O O . ALA A 1 202 ? -4.836 18.906 -1.961 1 97.69 202 ALA A O 1
ATOM 1573 N N . LEU A 1 203 ? -3.314 20.531 -2.223 1 98.38 203 LEU A N 1
ATOM 1574 C CA . LEU A 1 203 ? -2.205 19.875 -1.547 1 98.38 203 LEU A CA 1
ATOM 1575 C C . LEU A 1 203 ? -1.519 20.828 -0.57 1 98.38 203 LEU A C 1
ATOM 1577 O O . LEU A 1 203 ? -1.218 21.969 -0.917 1 98.38 203 LEU A O 1
ATOM 1581 N N . GLU A 1 204 ? -1.372 20.375 0.628 1 98.62 204 GLU A N 1
ATOM 1582 C CA . GLU A 1 204 ? -0.612 21.125 1.629 1 98.62 204 GLU A CA 1
ATOM 1583 C C . GLU A 1 204 ? 0.644 20.359 2.045 1 98.62 204 GLU A C 1
ATOM 1585 O O . GLU A 1 204 ? 0.691 19.141 1.956 1 98.62 204 GLU A O 1
ATOM 1590 N N . GLN A 1 205 ? 1.685 21.094 2.428 1 98.56 205 GLN A N 1
ATOM 1591 C CA . GLN A 1 205 ? 2.92 20.484 2.916 1 98.56 205 GLN A CA 1
ATOM 1592 C C . GLN A 1 205 ? 3.242 20.953 4.332 1 98.56 205 GLN A C 1
ATOM 1594 O O . GLN A 1 205 ? 2.979 22.109 4.68 1 98.56 205 GLN A O 1
ATOM 1599 N N . TYR A 1 206 ? 3.793 20.031 5.137 1 98 206 TYR A N 1
ATOM 1600 C CA . TYR A 1 206 ? 4.164 20.344 6.516 1 98 206 TYR A CA 1
ATOM 1601 C C . TYR A 1 206 ? 5.41 21.219 6.559 1 98 206 TYR A C 1
ATOM 1603 O O . TYR A 1 206 ? 6.422 20.906 5.934 1 98 206 TYR A O 1
ATOM 1611 N N . ASN A 1 207 ? 5.301 22.359 7.191 1 95.56 207 ASN A N 1
ATOM 1612 C CA . ASN A 1 207 ? 6.418 23.234 7.496 1 95.56 207 ASN A CA 1
ATOM 1613 C C . ASN A 1 207 ? 6.863 23.109 8.953 1 95.56 207 ASN A C 1
ATOM 1615 O O . ASN A 1 207 ? 6.25 23.688 9.852 1 95.56 207 ASN A O 1
ATOM 1619 N N . PRO A 1 208 ? 7.914 22.422 9.156 1 92.12 208 PRO A N 1
ATOM 1620 C CA . PRO A 1 208 ? 8.32 22.156 10.531 1 92.12 208 PRO A CA 1
ATOM 1621 C C . PRO A 1 208 ? 8.664 23.422 11.305 1 92.12 208 PRO A C 1
ATOM 1623 O O . PRO A 1 208 ? 8.508 23.469 12.531 1 92.12 208 PRO A O 1
ATOM 1626 N N . ALA A 1 209 ? 9.18 24.453 10.695 1 91.19 209 ALA A N 1
ATOM 1627 C CA . ALA A 1 209 ? 9.523 25.703 11.352 1 91.19 209 ALA A CA 1
ATOM 1628 C C . ALA A 1 209 ? 8.281 26.375 11.945 1 91.19 209 ALA A C 1
ATOM 1630 O O . ALA A 1 209 ? 8.352 27 13.008 1 91.19 209 ALA A O 1
ATOM 1631 N N . ARG A 1 210 ? 7.16 26.172 11.336 1 92 210 ARG A N 1
ATOM 1632 C CA . ARG A 1 210 ? 5.918 26.797 11.773 1 92 210 ARG A CA 1
ATOM 1633 C C . ARG A 1 210 ? 5.023 25.797 12.5 1 92 210 ARG A C 1
ATOM 1635 O O . ARG A 1 210 ? 4.062 26.188 13.172 1 92 210 ARG A O 1
ATOM 1642 N N . GLY A 1 211 ? 5.352 24.562 12.359 1 91.81 211 GLY A N 1
ATOM 1643 C CA . GLY A 1 211 ? 4.496 23.531 12.922 1 91.81 211 GLY A CA 1
ATOM 1644 C C . GLY A 1 211 ? 3.107 23.516 12.305 1 91.81 211 GLY A C 1
ATOM 1645 O O . GLY A 1 211 ? 2.117 23.297 13.016 1 91.81 211 GLY A O 1
ATOM 1646 N N . ALA A 1 212 ? 3.074 23.812 11.039 1 95.38 212 ALA A N 1
ATOM 1647 C CA . ALA A 1 212 ? 1.774 23.938 10.383 1 95.38 212 ALA A CA 1
ATOM 1648 C C . ALA A 1 212 ? 1.847 23.469 8.93 1 95.38 212 ALA A C 1
ATOM 1650 O O . ALA A 1 212 ? 2.938 23.312 8.383 1 95.38 212 ALA A O 1
ATOM 1651 N N . PHE A 1 213 ? 0.729 23.188 8.414 1 97.88 213 PHE A N 1
ATOM 1652 C CA . PHE A 1 213 ? 0.629 22.844 7 1 97.88 213 PHE A CA 1
ATOM 1653 C C . PHE A 1 213 ? 0.363 24.094 6.16 1 97.88 213 PHE A C 1
ATOM 1655 O O . PHE A 1 213 ? -0.399 24.969 6.57 1 97.88 213 PHE A O 1
ATOM 1662 N N . GLU A 1 214 ? 1.013 24.125 4.98 1 97.88 214 GLU A N 1
ATOM 1663 C CA . GLU A 1 214 ? 0.862 25.25 4.066 1 97.88 214 GLU A CA 1
ATOM 1664 C C . GLU A 1 214 ? 0.54 24.781 2.652 1 97.88 214 GLU A C 1
ATOM 1666 O O . GLU A 1 214 ? 1.006 23.719 2.225 1 97.88 214 GLU A O 1
ATOM 1671 N N . GLN A 1 215 ? -0.143 25.562 1.945 1 97.31 215 GLN A N 1
ATOM 1672 C CA . GLN A 1 215 ? -0.543 25.219 0.586 1 97.31 215 GLN A CA 1
ATOM 1673 C C . GLN A 1 215 ? 0.671 25.109 -0.332 1 97.31 215 GLN A C 1
ATOM 1675 O O . GLN A 1 215 ? 1.609 25.891 -0.234 1 97.31 215 GLN A O 1
ATOM 1680 N N . VAL A 1 216 ? 0.702 24.031 -1.168 1 97 216 VAL A N 1
ATOM 1681 C CA . VAL A 1 216 ? 1.715 23.859 -2.203 1 97 216 VAL A CA 1
ATOM 1682 C C . VAL A 1 216 ? 1.33 24.641 -3.447 1 97 216 VAL A C 1
ATOM 1684 O O . VAL A 1 216 ? 0.202 24.547 -3.936 1 97 216 VAL A O 1
ATOM 1687 N N . MET B 1 1 ? 13.289 16.438 14.078 1 67.56 1 MET B N 1
ATOM 1688 C CA . MET B 1 1 ? 12.266 16.453 13.039 1 67.56 1 MET B CA 1
ATOM 1689 C C . MET B 1 1 ? 12.391 17.703 12.164 1 67.56 1 MET B C 1
ATOM 1691 O O . MET B 1 1 ? 12.438 17.594 10.938 1 67.56 1 MET B O 1
ATOM 1695 N N . HIS B 1 2 ? 12.648 18.812 12.758 1 73.25 2 HIS B N 1
ATOM 1696 C CA . HIS B 1 2 ? 12.57 20.094 12.07 1 73.25 2 HIS B CA 1
ATOM 1697 C C . HIS B 1 2 ? 13.648 20.219 11.008 1 73.25 2 HIS B C 1
ATOM 1699 O O . HIS B 1 2 ? 13.398 20.766 9.93 1 73.25 2 HIS B O 1
ATOM 1705 N N . GLU B 1 3 ? 14.766 19.609 11.281 1 82.75 3 GLU B N 1
ATOM 1706 C CA . GLU B 1 3 ? 15.852 19.812 10.328 1 82.75 3 GLU B CA 1
ATOM 1707 C C . GLU B 1 3 ? 15.766 18.812 9.172 1 82.75 3 GLU B C 1
ATOM 1709 O O . GLU B 1 3 ? 16.391 19.016 8.133 1 82.75 3 GLU B O 1
ATOM 1714 N N . HIS B 1 4 ? 14.891 17.875 9.344 1 87.56 4 HIS B N 1
ATOM 1715 C CA . HIS B 1 4 ? 14.938 16.812 8.359 1 87.56 4 HIS B CA 1
ATOM 1716 C C . HIS B 1 4 ? 13.719 16.859 7.438 1 87.56 4 HIS B C 1
ATOM 1718 O O . HIS B 1 4 ? 13.75 16.297 6.34 1 87.56 4 HIS B O 1
ATOM 1724 N N . VAL B 1 5 ? 12.703 17.5 7.863 1 94.25 5 VAL B N 1
ATOM 1725 C CA . VAL B 1 5 ? 11.5 17.625 7.039 1 94.25 5 VAL B CA 1
ATOM 1726 C C . VAL B 1 5 ? 11.594 18.875 6.176 1 94.25 5 VAL B C 1
ATOM 1728 O O . VAL B 1 5 ? 11.82 19.969 6.688 1 94.25 5 VAL B O 1
ATOM 1731 N N . ARG B 1 6 ? 11.508 18.703 4.875 1 94.31 6 ARG B N 1
ATOM 1732 C CA . ARG B 1 6 ? 11.727 19.781 3.91 1 94.31 6 ARG B CA 1
ATOM 1733 C C . ARG B 1 6 ? 10.508 19.953 3.004 1 94.31 6 ARG B C 1
ATOM 1735 O O . ARG B 1 6 ? 9.656 19.062 2.93 1 94.31 6 ARG B O 1
ATOM 1742 N N . PRO B 1 7 ? 10.438 21.109 2.406 1 94.88 7 PRO B N 1
ATOM 1743 C CA . PRO B 1 7 ? 9.406 21.266 1.381 1 94.88 7 PRO B CA 1
ATOM 1744 C C . PRO B 1 7 ? 9.57 20.281 0.223 1 94.88 7 PRO B C 1
ATOM 1746 O O . PRO B 1 7 ? 10.68 19.828 -0.045 1 94.88 7 PRO B O 1
ATOM 1749 N N . LEU B 1 8 ? 8.516 20.016 -0.406 1 96.38 8 LEU B N 1
ATOM 1750 C CA . LEU B 1 8 ? 8.516 19.141 -1.576 1 96.38 8 LEU B CA 1
ATOM 1751 C C . LEU B 1 8 ? 9.453 19.688 -2.652 1 96.38 8 LEU B C 1
ATOM 1753 O O . LEU B 1 8 ? 9.469 20.891 -2.92 1 96.38 8 LEU B O 1
ATOM 1757 N N . PRO B 1 9 ? 10.227 18.828 -3.332 1 95.5 9 PRO B N 1
ATOM 1758 C CA . PRO B 1 9 ? 11.055 19.297 -4.449 1 95.5 9 PRO B CA 1
ATOM 1759 C C . PRO B 1 9 ? 10.227 19.969 -5.547 1 95.5 9 PRO B C 1
ATOM 1761 O O . PRO B 1 9 ? 9.109 19.531 -5.828 1 95.5 9 PRO B O 1
ATOM 1764 N N . SER B 1 10 ? 10.828 20.859 -6.273 1 96.75 10 SER B N 1
ATOM 1765 C CA . SER B 1 10 ? 10.141 21.703 -7.25 1 96.75 10 SER B CA 1
ATOM 1766 C C . SER B 1 10 ? 9.547 20.859 -8.375 1 96.75 10 SER B C 1
ATOM 1768 O O . SER B 1 10 ? 8.477 21.172 -8.891 1 96.75 10 SER B O 1
ATOM 1770 N N . TYR B 1 11 ? 10.242 19.844 -8.766 1 95.31 11 TYR B N 1
ATOM 1771 C CA . TYR B 1 11 ? 9.727 19.062 -9.891 1 95.31 11 TYR B CA 1
ATOM 1772 C C . TYR B 1 11 ? 8.438 18.344 -9.508 1 95.31 11 TYR B C 1
ATOM 1774 O O . TYR B 1 11 ? 7.527 18.219 -10.336 1 95.31 11 TYR B O 1
ATOM 1782 N N . LEU B 1 12 ? 8.281 17.922 -8.266 1 96.31 12 LEU B N 1
ATOM 1783 C CA . LEU B 1 12 ? 7.043 17.297 -7.816 1 96.31 12 LEU B CA 1
ATOM 1784 C C . LEU B 1 12 ? 5.938 18.344 -7.656 1 96.31 12 LEU B C 1
ATOM 1786 O O . LEU B 1 12 ? 4.773 18.062 -7.949 1 96.31 12 LEU B O 1
ATOM 1790 N N . VAL B 1 13 ? 6.355 19.531 -7.188 1 97.69 13 VAL B N 1
ATOM 1791 C CA . VAL B 1 13 ? 5.41 20.641 -7.078 1 97.69 13 VAL B CA 1
ATOM 1792 C C . VAL B 1 13 ? 4.84 20.969 -8.461 1 97.69 13 VAL B C 1
ATOM 1794 O O . VAL B 1 13 ? 3.629 21.141 -8.609 1 97.69 13 VAL B O 1
ATOM 1797 N N . ASN B 1 14 ? 5.703 21.031 -9.422 1 97.62 14 ASN B N 1
ATOM 1798 C CA . ASN B 1 14 ? 5.289 21.328 -10.789 1 97.62 14 ASN B CA 1
ATOM 1799 C C . ASN B 1 14 ? 4.344 20.266 -11.336 1 97.62 14 ASN B C 1
ATOM 1801 O O . ASN B 1 14 ? 3.361 20.578 -12 1 97.62 14 ASN B O 1
ATOM 1805 N N . ARG B 1 15 ? 4.625 19.047 -11.078 1 96.62 15 ARG B N 1
ATOM 1806 C CA . ARG B 1 15 ? 3.785 17.938 -11.531 1 96.62 15 ARG B CA 1
ATOM 1807 C C . ARG B 1 15 ? 2.412 18 -10.875 1 96.62 15 ARG B C 1
ATOM 1809 O O . ARG B 1 15 ? 1.394 17.766 -11.531 1 96.62 15 ARG B O 1
ATOM 1816 N N . PHE B 1 16 ? 2.418 18.344 -9.617 1 97.69 16 PHE B N 1
ATOM 1817 C CA . PHE B 1 16 ? 1.154 18.5 -8.906 1 97.69 16 PHE B CA 1
ATOM 1818 C C . PHE B 1 16 ? 0.303 19.594 -9.539 1 97.69 16 PHE B C 1
ATOM 1820 O O . PHE B 1 16 ? -0.886 19.391 -9.797 1 97.69 16 PHE B O 1
ATOM 1827 N N . HIS B 1 17 ? 0.951 20.656 -9.797 1 97.81 17 HIS B N 1
ATOM 1828 C CA . HIS B 1 17 ? 0.214 21.766 -10.398 1 97.81 17 HIS B CA 1
ATOM 1829 C C . HIS B 1 17 ? -0.291 21.406 -11.789 1 97.81 17 HIS B C 1
ATOM 1831 O O . HIS B 1 17 ? -1.366 21.844 -12.195 1 97.81 17 HIS B O 1
ATOM 1837 N N . GLY B 1 18 ? 0.493 20.703 -12.484 1 96.94 18 GLY B N 1
ATOM 1838 C CA . GLY B 1 18 ? 0.031 20.203 -13.758 1 96.94 18 GLY B CA 1
ATOM 1839 C C . GLY B 1 18 ? -1.208 19.328 -13.641 1 96.94 18 GLY B C 1
ATOM 1840 O O . GLY B 1 18 ? -2.172 19.516 -14.391 1 96.94 18 GLY B O 1
ATOM 1841 N N . TRP B 1 19 ? -1.173 18.391 -12.766 1 96.62 19 TRP B N 1
ATOM 1842 C CA . TRP B 1 19 ? -2.316 17.516 -12.508 1 96.62 19 TRP B CA 1
ATOM 1843 C C . TRP B 1 19 ? -3.541 18.328 -12.102 1 96.62 19 TRP B C 1
ATOM 1845 O O . TRP B 1 19 ? -4.648 18.078 -12.586 1 96.62 19 TRP B O 1
ATOM 1855 N N . GLN B 1 20 ? -3.322 19.281 -11.156 1 96.25 20 GLN B N 1
ATOM 1856 C CA . GLN B 1 20 ? -4.418 20.125 -10.68 1 96.25 20 GLN B CA 1
ATOM 1857 C C . GLN B 1 20 ? -5.07 20.891 -11.828 1 96.25 20 GLN B C 1
ATOM 1859 O O . GLN B 1 20 ? -6.297 20.969 -11.906 1 96.25 20 GLN B O 1
ATOM 1864 N N . ALA B 1 21 ? -4.285 21.328 -12.727 1 96.5 21 ALA B N 1
ATOM 1865 C CA . ALA B 1 21 ? -4.742 22.188 -13.82 1 96.5 21 ALA B CA 1
ATOM 1866 C C . ALA B 1 21 ? -5.398 21.359 -14.922 1 96.5 21 ALA B C 1
ATOM 1868 O O . ALA B 1 21 ? -6.113 21.906 -15.766 1 96.5 21 ALA B O 1
ATOM 1869 N N . THR B 1 22 ? -5.223 20.078 -14.914 1 95.44 22 THR B N 1
ATOM 1870 C CA . THR B 1 22 ? -5.742 19.25 -16 1 95.44 22 THR B CA 1
ATOM 1871 C C . THR B 1 22 ? -6.676 18.172 -15.469 1 95.44 22 THR B C 1
ATOM 1873 O O . THR B 1 22 ? -7.867 18.422 -15.266 1 95.44 22 THR B O 1
ATOM 1876 N N . ALA B 1 23 ? -6.043 17.109 -14.93 1 92.56 23 ALA B N 1
ATOM 1877 C CA . ALA B 1 23 ? -6.824 15.953 -14.516 1 92.56 23 ALA B CA 1
ATOM 1878 C C . ALA B 1 23 ? -7.887 16.344 -13.492 1 92.56 23 ALA B C 1
ATOM 1880 O O . ALA B 1 23 ? -9.047 15.953 -13.617 1 92.56 23 ALA B O 1
ATOM 1881 N N . TYR B 1 24 ? -7.5 17.109 -12.516 1 95.25 24 TYR B N 1
ATOM 1882 C CA . TYR B 1 24 ? -8.469 17.5 -11.5 1 95.25 24 TYR B CA 1
ATOM 1883 C C . TYR B 1 24 ? -9.492 18.469 -12.078 1 95.25 24 TYR B C 1
ATOM 1885 O O . TYR B 1 24 ? -10.695 18.297 -11.891 1 95.25 24 TYR B O 1
ATOM 1893 N N . ALA B 1 25 ? -8.992 19.5 -12.703 1 96.31 25 ALA B N 1
ATOM 1894 C CA . ALA B 1 25 ? -9.875 20.531 -13.242 1 96.31 25 ALA B CA 1
ATOM 1895 C C . ALA B 1 25 ? -10.93 19.922 -14.164 1 96.31 25 ALA B C 1
ATOM 1897 O O . ALA B 1 25 ? -12.078 20.359 -14.18 1 96.31 25 ALA B O 1
ATOM 1898 N N . GLU B 1 26 ? -10.562 18.922 -14.883 1 95.56 26 GLU B N 1
ATOM 1899 C CA . GLU B 1 26 ? -11.461 18.281 -15.852 1 95.56 26 GLU B CA 1
ATOM 1900 C C . GLU B 1 26 ? -12.484 17.391 -15.148 1 95.56 26 GLU B C 1
ATOM 1902 O O . GLU B 1 26 ? -13.508 17.031 -15.734 1 95.56 26 GLU B O 1
ATOM 1907 N N . ASN B 1 27 ? -12.219 17.062 -13.898 1 94.69 27 ASN B N 1
ATOM 1908 C CA . ASN B 1 27 ? -13.086 16.109 -13.203 1 94.69 27 ASN B CA 1
ATOM 1909 C C . ASN B 1 27 ? -13.508 16.641 -11.836 1 94.69 27 ASN B C 1
ATOM 1911 O O . ASN B 1 27 ? -13.727 15.867 -10.898 1 94.69 27 ASN B O 1
ATOM 1915 N N . LYS B 1 28 ? -13.562 17.906 -11.625 1 95.31 28 LYS B N 1
ATOM 1916 C CA . LYS B 1 28 ? -13.789 18.562 -10.344 1 95.31 28 LYS B CA 1
ATOM 1917 C C . LYS B 1 28 ? -15.07 18.047 -9.688 1 95.31 28 LYS B C 1
ATOM 1919 O O . LYS B 1 28 ? -15.094 17.781 -8.484 1 95.31 28 LYS B O 1
ATOM 1924 N N . ALA B 1 29 ? -16.156 17.984 -10.445 1 95.75 29 ALA B N 1
ATOM 1925 C CA . ALA B 1 29 ? -17.438 17.547 -9.914 1 95.75 29 ALA B CA 1
ATOM 1926 C C . ALA B 1 29 ? -17.344 16.125 -9.359 1 95.75 29 ALA B C 1
ATOM 1928 O O . ALA B 1 29 ? -17.938 15.82 -8.32 1 95.75 29 ALA B O 1
ATOM 1929 N N . TRP B 1 30 ? -16.609 15.32 -10.078 1 93 30 TRP B N 1
ATOM 1930 C CA . TRP B 1 30 ? -16.438 13.938 -9.648 1 93 30 TRP B CA 1
ATOM 1931 C C . TRP B 1 30 ? -15.68 13.859 -8.328 1 93 30 TRP B C 1
ATOM 1933 O O . TRP B 1 30 ? -16.078 13.133 -7.414 1 93 30 TRP B O 1
ATOM 1943 N N . TYR B 1 31 ? -14.594 14.602 -8.18 1 94.06 31 TYR B N 1
ATOM 1944 C CA . TYR B 1 31 ? -13.797 14.609 -6.965 1 94.06 31 TYR B CA 1
ATOM 1945 C C . TYR B 1 31 ? -14.602 15.141 -5.785 1 94.06 31 TYR B C 1
ATOM 1947 O O . TYR B 1 31 ? -14.492 14.625 -4.672 1 94.06 31 TYR B O 1
ATOM 1955 N N . ARG B 1 32 ? -15.375 16.109 -6 1 95.88 32 ARG B N 1
ATOM 1956 C CA . ARG B 1 32 ? -16.219 16.656 -4.953 1 95.88 32 ARG B CA 1
ATOM 1957 C C . ARG B 1 32 ? -17.266 15.641 -4.492 1 95.88 32 ARG B C 1
ATOM 1959 O O . ARG B 1 32 ? -17.516 15.5 -3.293 1 95.88 32 ARG B O 1
ATOM 1966 N N . ARG B 1 33 ? -17.844 14.961 -5.426 1 95.19 33 ARG B N 1
ATOM 1967 C CA . ARG B 1 33 ? -18.812 13.922 -5.098 1 95.19 33 ARG B CA 1
ATOM 1968 C C . ARG B 1 33 ? -18.172 12.805 -4.281 1 95.19 33 ARG B C 1
ATOM 1970 O O . ARG B 1 33 ? -18.766 12.328 -3.311 1 95.19 33 ARG B O 1
ATOM 1977 N N . LEU B 1 34 ? -16.953 12.398 -4.711 1 93.88 34 LEU B N 1
ATOM 1978 C CA . LEU B 1 34 ? -16.234 11.367 -3.986 1 93.88 34 LEU B CA 1
ATOM 1979 C C . LEU B 1 34 ? -15.961 11.797 -2.551 1 93.88 34 LEU B C 1
ATOM 1981 O O . LEU B 1 34 ? -16.047 10.992 -1.624 1 93.88 34 LEU B O 1
ATOM 1985 N N . ALA B 1 35 ? -15.555 13.062 -2.41 1 95.06 35 ALA B N 1
ATOM 1986 C CA . ALA B 1 35 ? -15.289 13.594 -1.077 1 95.06 35 ALA B CA 1
ATOM 1987 C C . ALA B 1 35 ? -16.547 13.562 -0.212 1 95.06 35 ALA B C 1
ATOM 1989 O O . ALA B 1 35 ? -16.484 13.188 0.962 1 95.06 35 ALA B O 1
ATOM 1990 N N . GLU B 1 36 ? -17.688 13.906 -0.745 1 94.25 36 GLU B N 1
ATOM 1991 C CA . GLU B 1 36 ? -18.938 14.008 -0.014 1 94.25 36 GLU B CA 1
ATOM 1992 C C . GLU B 1 36 ? -19.5 12.625 0.314 1 94.25 36 GLU B C 1
ATOM 1994 O O . GLU B 1 36 ? -20.016 12.406 1.414 1 94.25 36 GLU B O 1
ATOM 1999 N N . GLU B 1 37 ? -19.406 11.719 -0.618 1 94.75 37 GLU B N 1
ATOM 2000 C CA . GLU B 1 37 ? -20.062 10.43 -0.492 1 94.75 37 GLU B CA 1
ATOM 2001 C C . GLU B 1 37 ? -19.172 9.414 0.21 1 94.75 37 GLU B C 1
ATOM 2003 O O . GLU B 1 37 ? -19.656 8.375 0.677 1 94.75 37 GLU B O 1
ATOM 2008 N N . GLY B 1 38 ? -17.891 9.711 0.332 1 93.88 38 GLY B N 1
ATOM 2009 C CA . GLY B 1 38 ? -16.984 8.719 0.87 1 93.88 38 GLY B CA 1
ATOM 2010 C C . GLY B 1 38 ? -16.578 7.664 -0.146 1 93.88 38 GLY B C 1
ATOM 2011 O O . GLY B 1 38 ? -16.766 7.848 -1.35 1 93.88 38 GLY B O 1
ATOM 2012 N N . GLN B 1 39 ? -15.938 6.672 0.33 1 94.31 39 GLN B N 1
ATOM 2013 C CA . GLN B 1 39 ? -15.484 5.629 -0.585 1 94.31 39 GLN B CA 1
ATOM 2014 C C . GLN B 1 39 ? -16.359 4.387 -0.477 1 94.31 39 GLN B C 1
ATOM 2016 O O . GLN B 1 39 ? -16.812 4.027 0.615 1 94.31 39 GLN B O 1
ATOM 2021 N N . ARG B 1 40 ? -16.594 3.744 -1.601 1 94.62 40 ARG B N 1
ATOM 2022 C CA . ARG B 1 40 ? -17.281 2.461 -1.692 1 94.62 40 ARG B CA 1
ATOM 2023 C C . ARG B 1 40 ? -16.641 1.57 -2.752 1 94.62 40 ARG B C 1
ATOM 2025 O O . ARG B 1 40 ? -17.297 1.174 -3.717 1 94.62 40 ARG B O 1
ATOM 2032 N N . PRO B 1 41 ? -15.352 1.211 -2.549 1 97.19 41 PRO B N 1
ATOM 2033 C CA . PRO B 1 41 ? -14.68 0.38 -3.549 1 97.19 41 PRO B CA 1
ATOM 2034 C C . PRO B 1 41 ? -15.281 -1.019 -3.658 1 97.19 41 PRO B C 1
ATOM 2036 O O . PRO B 1 41 ? -15.68 -1.604 -2.648 1 97.19 41 PRO B O 1
ATOM 2039 N N . ARG B 1 42 ? -15.312 -1.487 -4.887 1 95.38 42 ARG B N 1
ATOM 2040 C CA . ARG B 1 42 ? -15.812 -2.838 -5.117 1 95.38 42 ARG B CA 1
ATOM 2041 C C . ARG B 1 42 ? -14.758 -3.881 -4.777 1 95.38 42 ARG B C 1
ATOM 2043 O O . ARG B 1 42 ? -15.086 -5 -4.383 1 95.38 42 ARG B O 1
ATOM 2050 N N . SER B 1 43 ? -13.484 -3.477 -4.922 1 97.62 43 SER B N 1
ATOM 2051 C CA . SER B 1 43 ? -12.406 -4.449 -4.801 1 97.62 43 SER B CA 1
ATOM 2052 C C . SER B 1 43 ? -11.305 -3.936 -3.875 1 97.62 43 SER B C 1
ATOM 2054 O O . SER B 1 43 ? -11.023 -2.736 -3.844 1 97.62 43 SER B O 1
ATOM 2056 N N . MET B 1 44 ? -10.711 -4.816 -3.104 1 98.69 44 MET B N 1
ATOM 2057 C CA . MET B 1 44 ? -9.406 -4.605 -2.473 1 98.69 44 MET B CA 1
ATOM 2058 C C . MET B 1 44 ? -8.305 -5.305 -3.26 1 98.69 44 MET B C 1
ATOM 2060 O O . MET B 1 44 ? -8.492 -6.426 -3.74 1 98.69 44 MET B O 1
ATOM 2064 N N . VAL B 1 45 ? -7.234 -4.609 -3.463 1 98.69 45 VAL B N 1
ATOM 2065 C CA . VAL B 1 45 ? -6.066 -5.227 -4.082 1 98.69 45 VAL B CA 1
ATOM 2066 C C . VAL B 1 45 ? -4.875 -5.148 -3.131 1 98.69 45 VAL B C 1
ATOM 2068 O O . VAL B 1 45 ? -4.57 -4.078 -2.598 1 98.69 45 VAL B O 1
ATOM 2071 N N . ILE B 1 46 ? -4.277 -6.246 -2.826 1 98.88 46 ILE B N 1
ATOM 2072 C CA . ILE B 1 46 ? -3.002 -6.328 -2.125 1 98.88 46 ILE B CA 1
ATOM 2073 C C . ILE B 1 46 ? -1.878 -6.578 -3.127 1 98.88 46 ILE B C 1
ATOM 2075 O O . ILE B 1 46 ? -1.84 -7.621 -3.781 1 98.88 46 ILE B O 1
ATOM 2079 N N . SER B 1 47 ? -0.99 -5.625 -3.273 1 98.69 47 SER B N 1
ATOM 2080 C CA . SER B 1 47 ? 0.096 -5.719 -4.246 1 98.69 47 SER B CA 1
ATOM 2081 C C . SER B 1 47 ? 1.421 -5.27 -3.637 1 98.69 47 SER B C 1
ATOM 2083 O O . SER B 1 47 ? 1.479 -4.91 -2.459 1 98.69 47 SER B O 1
ATOM 2085 N N . CYS B 1 48 ? 2.48 -5.445 -4.406 1 98.69 48 CYS B N 1
ATOM 2086 C CA . CYS B 1 48 ? 3.811 -5.102 -3.918 1 98.69 48 CYS B CA 1
ATOM 2087 C C . CYS B 1 48 ? 4.027 -3.594 -3.941 1 98.69 48 CYS B C 1
ATOM 2089 O O . CYS B 1 48 ? 3.439 -2.891 -4.766 1 98.69 48 CYS B O 1
ATOM 2091 N N . CYS B 1 49 ? 4.898 -3.092 -3.111 1 98.5 49 CYS B N 1
ATOM 2092 C CA . CYS B 1 49 ? 5.34 -1.701 -3.092 1 98.5 49 CYS B CA 1
ATOM 2093 C C . CYS B 1 49 ? 6.066 -1.342 -4.383 1 98.5 49 CYS B C 1
ATOM 2095 O O . CYS B 1 49 ? 6.219 -0.162 -4.707 1 98.5 49 CYS B O 1
ATOM 2097 N N . ASP B 1 50 ? 6.461 -2.258 -5.137 1 98.25 50 ASP B N 1
ATOM 2098 C CA . ASP B 1 50 ? 7.344 -2.135 -6.293 1 98.25 50 ASP B CA 1
ATOM 2099 C C . ASP B 1 50 ? 6.883 -1.012 -7.219 1 98.25 50 ASP B C 1
ATOM 2101 O O . ASP B 1 50 ? 5.699 -0.917 -7.547 1 98.25 50 ASP B O 1
ATOM 2105 N N . SER B 1 51 ? 7.793 -0.173 -7.621 1 97.56 51 SER B N 1
ATOM 2106 C CA . SER B 1 51 ? 7.496 1.03 -8.391 1 97.56 51 SER B CA 1
ATOM 2107 C C . SER B 1 51 ? 7.039 0.682 -9.805 1 97.56 51 SER B C 1
ATOM 2109 O O . SER B 1 51 ? 6.527 1.541 -10.523 1 97.56 51 SER B O 1
ATOM 2111 N N . ARG B 1 52 ? 7.207 -0.542 -10.227 1 96.31 52 ARG B N 1
ATOM 2112 C CA . ARG B 1 52 ? 6.879 -0.978 -11.578 1 96.31 52 ARG B CA 1
ATOM 2113 C C . ARG B 1 52 ? 5.492 -1.611 -11.633 1 96.31 52 ARG B C 1
ATOM 2115 O O . ARG B 1 52 ? 4.992 -1.931 -12.711 1 96.31 52 ARG B O 1
ATOM 2122 N N . VAL B 1 53 ? 4.832 -1.734 -10.453 1 93.88 53 VAL B N 1
ATOM 2123 C CA . VAL B 1 53 ? 3.516 -2.359 -10.367 1 93.88 53 VAL B CA 1
ATOM 2124 C C . VAL B 1 53 ? 2.447 -1.291 -10.141 1 93.88 53 VAL B C 1
ATOM 2126 O O . VAL B 1 53 ? 2.328 -0.744 -9.047 1 93.88 53 VAL B O 1
ATOM 2129 N N . HIS B 1 54 ? 1.619 -0.996 -11.164 1 91.88 54 HIS B N 1
ATOM 2130 C CA . HIS B 1 54 ? 0.547 -0.011 -11.086 1 91.88 54 HIS B CA 1
ATOM 2131 C C . HIS B 1 54 ? -0.813 -0.656 -11.328 1 91.88 54 HIS B C 1
ATOM 2133 O O . HIS B 1 54 ? -1.331 -0.622 -12.445 1 91.88 54 HIS B O 1
ATOM 2139 N N . VAL B 1 55 ? -1.428 -1.054 -10.266 1 93.06 55 VAL B N 1
ATOM 2140 C CA . VAL B 1 55 ? -2.697 -1.772 -10.32 1 93.06 55 VAL B CA 1
ATOM 2141 C C . VAL B 1 55 ? -3.756 -0.9 -10.992 1 93.06 55 VAL B C 1
ATOM 2143 O O . VAL B 1 55 ? -4.551 -1.389 -11.797 1 93.06 55 VAL B O 1
ATOM 2146 N N . THR B 1 56 ? -3.777 0.396 -10.656 1 91.81 56 THR B N 1
ATOM 2147 C CA . THR B 1 56 ? -4.777 1.303 -11.211 1 91.81 56 THR B CA 1
ATOM 2148 C C . THR B 1 56 ? -4.625 1.419 -12.727 1 91.81 56 THR B C 1
ATOM 2150 O O . THR B 1 56 ? -5.617 1.549 -13.445 1 91.81 56 THR B O 1
ATOM 2153 N N . SER B 1 57 ? -3.43 1.351 -13.188 1 91.19 57 SER B N 1
ATOM 2154 C CA . SER B 1 57 ? -3.184 1.418 -14.625 1 91.19 57 SER B CA 1
ATOM 2155 C C . SER B 1 57 ? -3.588 0.121 -15.32 1 91.19 57 SER B C 1
ATOM 2157 O O . SER B 1 57 ? -4.316 0.142 -16.312 1 91.19 57 SER B O 1
ATOM 2159 N N . ILE B 1 58 ? -3.166 -1.028 -14.797 1 93.12 58 ILE B N 1
ATOM 2160 C CA . ILE B 1 58 ? -3.371 -2.342 -15.398 1 93.12 58 ILE B CA 1
ATOM 2161 C C . ILE B 1 58 ? -4.863 -2.602 -15.578 1 93.12 58 ILE B C 1
ATOM 2163 O O . ILE B 1 58 ? -5.285 -3.178 -16.578 1 93.12 58 ILE B O 1
ATOM 2167 N N . PHE B 1 59 ? -5.703 -2.059 -14.633 1 94.88 59 PHE B N 1
ATOM 2168 C CA . PHE B 1 59 ? -7.133 -2.33 -14.695 1 94.88 59 PHE B CA 1
ATOM 2169 C C . PHE B 1 59 ? -7.906 -1.07 -15.062 1 94.88 59 PHE B C 1
ATOM 2171 O O . PHE B 1 59 ? -9.141 -1.076 -15.078 1 94.88 59 PHE B O 1
ATOM 2178 N N . GLY B 1 60 ? -7.188 0.013 -15.375 1 86.94 60 GLY B N 1
ATOM 2179 C CA . GLY B 1 60 ? -7.863 1.256 -15.711 1 86.94 60 GLY B CA 1
ATOM 2180 C C . GLY B 1 60 ? -8.82 1.725 -14.633 1 86.94 60 GLY B C 1
ATOM 2181 O O . GLY B 1 60 ? -9.984 2.016 -14.906 1 86.94 60 GLY B O 1
ATOM 2182 N N . ALA B 1 61 ? -8.391 1.864 -13.445 1 82.5 61 ALA B N 1
ATOM 2183 C CA . ALA B 1 61 ? -9.297 2.117 -12.328 1 82.5 61 ALA B CA 1
ATOM 2184 C C . ALA B 1 61 ? -9.422 3.613 -12.055 1 82.5 61 ALA B C 1
ATOM 2186 O O . ALA B 1 61 ? -8.414 4.328 -11.992 1 82.5 61 ALA B O 1
ATOM 2187 N N . ASP B 1 62 ? -10.656 4.012 -12 1 83.88 62 ASP B N 1
ATOM 2188 C CA . ASP B 1 62 ? -10.953 5.379 -11.586 1 83.88 62 ASP B CA 1
ATOM 2189 C C . ASP B 1 62 ? -10.836 5.539 -10.07 1 83.88 62 ASP B C 1
ATOM 2191 O O . ASP B 1 62 ? -10.797 4.547 -9.344 1 83.88 62 ASP B O 1
ATOM 2195 N N . SER B 1 63 ? -10.773 6.793 -9.648 1 87.88 63 SER B N 1
ATOM 2196 C CA . SER B 1 63 ? -10.781 7.074 -8.219 1 87.88 63 SER B CA 1
ATOM 2197 C C . SER B 1 63 ? -12.031 6.508 -7.547 1 87.88 63 SER B C 1
ATOM 2199 O O . SER B 1 63 ? -13.133 6.637 -8.078 1 87.88 63 SER B O 1
ATOM 2201 N N . GLY B 1 64 ? -11.82 5.742 -6.512 1 90.81 64 GLY B N 1
ATOM 2202 C CA . GLY B 1 64 ? -12.945 5.207 -5.758 1 90.81 64 GLY B CA 1
ATOM 2203 C C . GLY B 1 64 ? -13.188 3.734 -6.02 1 90.81 64 GLY B C 1
ATOM 2204 O O . GLY B 1 64 ? -13.945 3.088 -5.293 1 90.81 64 GLY B O 1
ATOM 2205 N N . GLU B 1 65 ? -12.438 3.123 -6.914 1 92.62 65 GLU B N 1
ATOM 2206 C CA . GLU B 1 65 ? -12.805 1.78 -7.355 1 92.62 65 GLU B CA 1
ATOM 2207 C C . GLU B 1 65 ? -12 0.718 -6.609 1 92.62 65 GLU B C 1
ATOM 2209 O O . GLU B 1 65 ? -12.484 -0.392 -6.387 1 92.62 65 GLU B O 1
ATOM 2214 N N . PHE B 1 66 ? -10.742 1.019 -6.324 1 96.75 66 PHE B N 1
ATOM 2215 C CA . PHE B 1 66 ? -9.883 0.018 -5.703 1 96.75 66 PHE B CA 1
ATOM 2216 C C . PHE B 1 66 ? -9.367 0.511 -4.359 1 96.75 66 PHE B C 1
ATOM 2218 O O . PHE B 1 66 ? -8.766 1.585 -4.273 1 96.75 66 PHE B O 1
ATOM 2225 N N . PHE B 1 67 ? -9.758 -0.191 -3.301 1 98.38 67 PHE B N 1
ATOM 2226 C CA . PHE B 1 67 ? -9.047 -0.09 -2.033 1 98.38 67 PHE B CA 1
ATOM 2227 C C . PHE B 1 67 ? -7.727 -0.854 -2.094 1 98.38 67 PHE B C 1
ATOM 2229 O O . PHE B 1 67 ? -7.719 -2.082 -2.191 1 98.38 67 PHE B O 1
ATOM 2236 N N . ILE B 1 68 ? -6.512 -0.145 -2.059 1 98.44 68 ILE B N 1
ATOM 2237 C CA . ILE B 1 68 ? -5.258 -0.801 -2.41 1 98.44 68 ILE B CA 1
ATOM 2238 C C . ILE B 1 68 ? -4.32 -0.805 -1.205 1 98.44 68 ILE B C 1
ATOM 2240 O O . ILE B 1 68 ? -4.082 0.239 -0.593 1 98.44 68 ILE B O 1
ATOM 2244 N N . HIS B 1 69 ? -3.896 -1.929 -0.786 1 98.81 69 HIS B N 1
ATOM 2245 C CA . HIS B 1 69 ? -2.822 -2.123 0.183 1 98.81 69 HIS B CA 1
ATOM 2246 C C . HIS B 1 69 ? -1.542 -2.59 -0.5 1 98.81 69 HIS B C 1
ATOM 2248 O O . HIS B 1 69 ? -1.564 -3.537 -1.291 1 98.81 69 HIS B O 1
ATOM 2254 N N . ARG B 1 70 ? -0.445 -1.895 -0.278 1 98.62 70 ARG B N 1
ATOM 2255 C CA . ARG B 1 70 ? 0.835 -2.23 -0.892 1 98.62 70 ARG B CA 1
ATOM 2256 C C . ARG B 1 70 ? 1.899 -2.496 0.168 1 98.62 70 ARG B C 1
ATOM 2258 O O . ARG B 1 70 ? 2.15 -1.649 1.028 1 98.62 70 ARG B O 1
ATOM 2265 N N . ASN B 1 71 ? 2.49 -3.658 0.107 1 98.75 71 ASN B N 1
ATOM 2266 C CA . ASN B 1 71 ? 3.609 -4.02 0.971 1 98.75 71 ASN B CA 1
ATOM 2267 C C . ASN B 1 71 ? 4.676 -4.805 0.21 1 98.75 71 ASN B C 1
ATOM 2269 O O . ASN B 1 71 ? 4.594 -4.945 -1.012 1 98.75 71 ASN B O 1
ATOM 2273 N N . ILE B 1 72 ? 5.777 -5.227 0.967 1 98.62 72 ILE B N 1
ATOM 2274 C CA . ILE B 1 72 ? 6.867 -5.953 0.322 1 98.62 72 ILE B CA 1
ATOM 2275 C C . ILE B 1 72 ? 6.379 -7.332 -0.12 1 98.62 72 ILE B C 1
ATOM 2277 O O . ILE B 1 72 ? 5.969 -8.148 0.708 1 98.62 72 ILE B O 1
ATOM 2281 N N . ALA B 1 73 ? 6.34 -7.578 -1.458 1 98.62 73 ALA B N 1
ATOM 2282 C CA . ALA B 1 73 ? 6.102 -8.883 -2.068 1 98.62 73 ALA B CA 1
ATOM 2283 C C . ALA B 1 73 ? 4.641 -9.297 -1.936 1 98.62 73 ALA B C 1
ATOM 2285 O O . ALA B 1 73 ? 4.312 -10.484 -2.023 1 98.62 73 ALA B O 1
ATOM 2286 N N . ASN B 1 74 ? 3.764 -8.336 -1.591 1 98.69 74 ASN B N 1
ATOM 2287 C CA . ASN B 1 74 ? 2.324 -8.57 -1.541 1 98.69 74 ASN B CA 1
ATOM 2288 C C . ASN B 1 74 ? 1.975 -9.695 -0.574 1 98.69 74 ASN B C 1
ATOM 2290 O O . ASN B 1 74 ? 1.131 -10.539 -0.878 1 98.69 74 ASN B O 1
ATOM 2294 N N . LEU B 1 75 ? 2.57 -9.727 0.585 1 98.81 75 LEU B N 1
ATOM 2295 C CA . LEU B 1 75 ? 2.375 -10.836 1.51 1 98.81 75 LEU B CA 1
ATOM 2296 C C . LEU B 1 75 ? 1.298 -10.508 2.537 1 98.81 75 LEU B C 1
ATOM 2298 O O . LEU B 1 75 ? 1.124 -9.344 2.91 1 98.81 75 LEU B O 1
ATOM 2302 N N . VAL B 1 76 ? 0.6 -11.547 2.984 1 98.69 76 VAL B N 1
ATOM 2303 C CA . VAL B 1 76 ? -0.401 -11.477 4.043 1 98.69 76 VAL B CA 1
ATOM 2304 C C . VAL B 1 76 ? -0.021 -12.422 5.18 1 98.69 76 VAL B C 1
ATOM 2306 O O . VAL B 1 76 ? 0.178 -13.617 4.961 1 98.69 76 VAL B O 1
ATOM 2309 N N . PRO B 1 77 ? 0.177 -11.867 6.367 1 98.06 77 PRO B N 1
ATOM 2310 C CA . PRO B 1 77 ? 0.389 -12.766 7.508 1 98.06 77 PRO B CA 1
ATOM 2311 C C . PRO B 1 77 ? -0.863 -13.562 7.875 1 98.06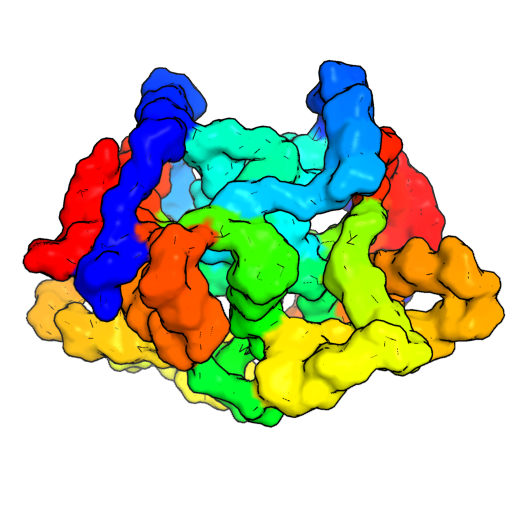 77 PRO B C 1
ATOM 2313 O O . PRO B 1 77 ? -1.977 -13.164 7.523 1 98.06 77 PRO B O 1
ATOM 2316 N N . PRO B 1 78 ? -0.679 -14.766 8.547 1 97.44 78 PRO B N 1
ATOM 2317 C CA . PRO B 1 78 ? -1.864 -15.445 9.062 1 97.44 78 PRO B CA 1
ATOM 2318 C C . PRO B 1 78 ? -2.559 -14.664 10.172 1 97.44 78 PRO B C 1
ATOM 2320 O O . PRO B 1 78 ? -1.955 -13.766 10.773 1 97.44 78 PRO B O 1
ATOM 2323 N N . TYR B 1 79 ? -3.801 -15 10.367 1 96.94 79 TYR B N 1
ATOM 2324 C CA . TYR B 1 79 ? -4.566 -14.406 11.453 1 96.94 79 TYR B CA 1
ATOM 2325 C C . TYR B 1 79 ? -3.848 -14.578 12.781 1 96.94 79 TYR B C 1
ATOM 2327 O O . TYR B 1 79 ? -3.557 -15.711 13.195 1 96.94 79 TYR B O 1
ATOM 2335 N N . ASN B 1 80 ? -3.461 -13.516 13.359 1 93 80 ASN B N 1
ATOM 2336 C CA . ASN B 1 80 ? -2.795 -13.492 14.656 1 93 80 ASN B CA 1
ATOM 2337 C C . ASN B 1 80 ? -3.234 -12.289 15.492 1 93 80 ASN B C 1
ATOM 2339 O O . ASN B 1 80 ? -2.523 -11.281 15.562 1 93 80 ASN B O 1
ATOM 2343 N N . PRO B 1 81 ? -4.375 -12.375 16.219 1 89.5 81 PRO B N 1
ATOM 2344 C CA . PRO B 1 81 ? -4.918 -11.25 17 1 89.5 81 PRO B CA 1
ATOM 2345 C C . PRO B 1 81 ? -4.207 -11.055 18.328 1 89.5 81 PRO B C 1
ATOM 2347 O O . PRO B 1 81 ? -4.82 -11.203 19.391 1 89.5 81 PRO B O 1
ATOM 2350 N N . ASP B 1 82 ? -2.951 -10.602 18.297 1 87.44 82 ASP B N 1
ATOM 2351 C CA . ASP B 1 82 ? -2.135 -10.5 19.5 1 87.44 82 ASP B CA 1
ATOM 2352 C C . ASP B 1 82 ? -2.096 -9.062 20.031 1 87.44 82 ASP B C 1
ATOM 2354 O O . ASP B 1 82 ? -1.389 -8.766 20.984 1 87.44 82 ASP B O 1
ATOM 2358 N N . GLY B 1 83 ? -2.787 -8.156 19.375 1 83.56 83 GLY B N 1
ATOM 2359 C CA . GLY B 1 83 ? -2.885 -6.777 19.828 1 83.56 83 GLY B CA 1
ATOM 2360 C C . GLY B 1 83 ? -1.761 -5.898 19.312 1 83.56 83 GLY B C 1
ATOM 2361 O O . GLY B 1 83 ? -1.71 -4.703 19.609 1 83.56 83 GLY B O 1
ATOM 2362 N N . ASP B 1 84 ? -0.898 -6.445 18.469 1 86.81 84 ASP B N 1
ATOM 2363 C CA . ASP B 1 84 ? 0.211 -5.66 17.938 1 86.81 84 ASP B CA 1
ATOM 2364 C C . ASP B 1 84 ? -0.216 -4.871 16.703 1 86.81 84 ASP B C 1
ATOM 2366 O O . ASP B 1 84 ? -1.368 -4.961 16.266 1 86.81 84 ASP B O 1
ATOM 2370 N N . HIS B 1 85 ? 0.689 -4.055 16.172 1 84.25 85 HIS B N 1
ATOM 2371 C CA . HIS B 1 85 ? 0.391 -3.162 15.055 1 84.25 85 HIS B CA 1
ATOM 2372 C C . HIS B 1 85 ? 0.562 -3.873 13.719 1 84.25 85 HIS B C 1
ATOM 2374 O O . HIS B 1 85 ? 1.484 -3.564 12.961 1 84.25 85 HIS B O 1
ATOM 2380 N N . HIS B 1 86 ? -0.431 -4.672 13.383 1 92.5 86 HIS B N 1
ATOM 2381 C CA . HIS B 1 86 ? -0.427 -5.414 12.125 1 92.5 86 HIS B CA 1
ATOM 2382 C C . HIS B 1 86 ? -1.076 -4.605 11.008 1 92.5 86 HIS B C 1
ATOM 2384 O O . HIS B 1 86 ? -2.281 -4.719 10.773 1 92.5 86 HIS B O 1
ATOM 2390 N N . GLY B 1 87 ? -0.236 -3.932 10.258 1 96.88 87 GLY B N 1
ATOM 2391 C CA . GLY B 1 87 ? -0.746 -3.037 9.234 1 96.88 87 GLY B CA 1
ATOM 2392 C C . GLY B 1 87 ? -1.53 -3.756 8.148 1 96.88 87 GLY B C 1
ATOM 2393 O O . GLY B 1 87 ? -2.6 -3.297 7.746 1 96.88 87 GLY B O 1
ATOM 2394 N N . THR B 1 88 ? -1.018 -4.891 7.691 1 98.5 88 THR B N 1
ATOM 2395 C CA . THR B 1 88 ? -1.69 -5.652 6.645 1 98.5 88 THR B CA 1
ATOM 2396 C C . THR B 1 88 ? -3.016 -6.211 7.148 1 98.5 88 THR B C 1
ATOM 2398 O O . THR B 1 88 ? -4.043 -6.09 6.48 1 98.5 88 THR B O 1
ATOM 2401 N N . SER B 1 89 ? -3.025 -6.809 8.336 1 98.31 89 SER B N 1
ATOM 2402 C CA . SER B 1 89 ? -4.242 -7.371 8.922 1 98.31 89 SER B CA 1
ATOM 2403 C C . SER B 1 89 ? -5.297 -6.293 9.141 1 98.31 89 SER B C 1
ATOM 2405 O O . SER B 1 89 ? -6.488 -6.535 8.953 1 98.31 89 SER B O 1
ATOM 2407 N N . ALA B 1 90 ? -4.844 -5.113 9.602 1 98.44 90 ALA B N 1
ATOM 2408 C CA . ALA B 1 90 ? -5.762 -3.994 9.789 1 98.44 90 ALA B CA 1
ATOM 2409 C C . ALA B 1 90 ? -6.41 -3.582 8.469 1 98.44 90 ALA B C 1
ATOM 2411 O O . ALA B 1 90 ? -7.609 -3.307 8.422 1 98.44 90 ALA B O 1
ATOM 2412 N N . ALA B 1 91 ? -5.621 -3.52 7.387 1 98.69 91 ALA B N 1
ATOM 2413 C CA . ALA B 1 91 ? -6.148 -3.168 6.07 1 98.69 91 ALA B CA 1
ATOM 2414 C C . ALA B 1 91 ? -7.188 -4.184 5.605 1 98.69 91 ALA B C 1
ATOM 2416 O O . ALA B 1 91 ? -8.25 -3.812 5.098 1 98.69 91 ALA B O 1
ATOM 2417 N N . VAL B 1 92 ? -6.852 -5.469 5.805 1 98.75 92 VAL B N 1
ATOM 2418 C CA . VAL B 1 92 ? -7.77 -6.531 5.418 1 98.75 92 VAL B CA 1
ATOM 2419 C C . VAL B 1 92 ? -9.062 -6.418 6.219 1 98.75 92 VAL B C 1
ATOM 2421 O O . VAL B 1 92 ? -10.156 -6.484 5.656 1 98.75 92 VAL B O 1
ATOM 2424 N N . GLU B 1 93 ? -8.969 -6.211 7.5 1 98.56 93 GLU B N 1
ATOM 2425 C CA . GLU B 1 93 ? -10.148 -6.086 8.359 1 98.56 93 GLU B CA 1
ATOM 2426 C C . GLU B 1 93 ? -11.031 -4.922 7.922 1 98.56 93 GLU B C 1
ATOM 2428 O O . GLU B 1 93 ? -12.25 -5.062 7.836 1 98.56 93 GLU B O 1
ATOM 2433 N N . TYR B 1 94 ? -10.414 -3.818 7.688 1 98.56 94 TYR B N 1
ATOM 2434 C CA . TYR B 1 94 ? -11.172 -2.641 7.277 1 98.56 94 TYR B CA 1
ATOM 2435 C C . TYR B 1 94 ? -11.898 -2.891 5.961 1 98.56 94 TYR B C 1
ATOM 2437 O O . TYR B 1 94 ? -13.078 -2.568 5.824 1 98.56 94 TYR B O 1
ATOM 2445 N N . ALA B 1 95 ? -11.211 -3.424 4.984 1 98.69 95 ALA B N 1
ATOM 2446 C CA . ALA B 1 95 ? -11.773 -3.676 3.66 1 98.69 95 ALA B CA 1
ATOM 2447 C C . ALA B 1 95 ? -12.961 -4.629 3.742 1 98.69 95 ALA B C 1
ATOM 2449 O O . ALA B 1 95 ? -13.992 -4.402 3.104 1 98.69 95 ALA B O 1
ATOM 2450 N N . VAL B 1 96 ? -12.836 -5.691 4.547 1 98.56 96 VAL B N 1
ATOM 2451 C CA . VAL B 1 96 ? -13.82 -6.766 4.559 1 98.56 96 VAL B CA 1
ATOM 2452 C C . VAL B 1 96 ? -14.977 -6.398 5.492 1 98.56 96 VAL B C 1
ATOM 2454 O O . VAL B 1 96 ? -16.141 -6.551 5.129 1 98.56 96 VAL B O 1
ATOM 2457 N N . SER B 1 97 ? -14.672 -5.805 6.641 1 97.38 97 SER B N 1
ATOM 2458 C CA . SER B 1 97 ? -15.688 -5.633 7.676 1 97.38 97 SER B CA 1
ATOM 2459 C C . SER B 1 97 ? -16.328 -4.254 7.586 1 97.38 97 SER B C 1
ATOM 2461 O O . SER B 1 97 ? -17.5 -4.082 7.965 1 97.38 97 SER B O 1
ATOM 2463 N N . SER B 1 98 ? -15.609 -3.283 7.133 1 96.75 98 SER B N 1
ATOM 2464 C CA . SER B 1 98 ? -16.141 -1.928 7.09 1 96.75 98 SER B CA 1
ATOM 2465 C C . SER B 1 98 ? -16.578 -1.553 5.68 1 96.75 98 SER B C 1
ATOM 2467 O O . SER B 1 98 ? -17.703 -1.091 5.477 1 96.75 98 SER B O 1
ATOM 2469 N N . LEU B 1 99 ? -15.734 -1.791 4.691 1 97.75 99 LEU B N 1
ATOM 2470 C CA . LEU B 1 99 ? -16.047 -1.384 3.326 1 97.75 99 LEU B CA 1
ATOM 2471 C C . LEU B 1 99 ? -16.859 -2.459 2.607 1 97.75 99 LEU B C 1
ATOM 2473 O O . LEU B 1 99 ? -17.516 -2.176 1.607 1 97.75 99 LEU B O 1
ATOM 2477 N N . LYS B 1 100 ? -16.781 -3.713 3.082 1 97.94 100 LYS B N 1
ATOM 2478 C CA . LYS B 1 100 ? -17.516 -4.844 2.539 1 97.94 100 LYS B CA 1
ATOM 2479 C C . LYS B 1 100 ? -17.25 -5.016 1.047 1 97.94 100 LYS B C 1
ATOM 2481 O O . LYS B 1 100 ? -18.188 -5.105 0.248 1 97.94 100 LYS B O 1
ATOM 2486 N N . VAL B 1 101 ? -16 -5.129 0.674 1 98.19 101 VAL B N 1
ATOM 2487 C CA . VAL B 1 101 ? -15.602 -5.289 -0.72 1 98.19 101 VAL B CA 1
ATOM 2488 C C . VAL B 1 101 ? -16.125 -6.617 -1.261 1 98.19 101 VAL B C 1
ATOM 2490 O O . VAL B 1 101 ? -16.234 -7.598 -0.519 1 98.19 101 VAL B O 1
ATOM 2493 N N . ALA B 1 102 ? -16.375 -6.629 -2.568 1 97.38 102 ALA B N 1
ATOM 2494 C CA . ALA B 1 102 ? -16.906 -7.824 -3.221 1 97.38 102 ALA B CA 1
ATOM 2495 C C . ALA B 1 102 ? -15.781 -8.734 -3.691 1 97.38 102 ALA B C 1
ATOM 2497 O O . ALA B 1 102 ? -15.969 -9.945 -3.842 1 97.38 102 ALA B O 1
ATOM 2498 N N . HIS B 1 103 ? -14.617 -8.156 -3.957 1 97.5 103 HIS B N 1
ATOM 2499 C CA . HIS B 1 103 ? -13.461 -8.898 -4.441 1 97.5 103 HIS B CA 1
ATOM 2500 C C . HIS B 1 103 ? -12.211 -8.555 -3.645 1 97.5 103 HIS B C 1
ATOM 2502 O O . HIS B 1 103 ? -11.945 -7.379 -3.377 1 97.5 103 HIS B O 1
ATOM 2508 N N . LEU B 1 104 ? -11.5 -9.516 -3.213 1 98.69 104 LEU B N 1
ATOM 2509 C CA . LEU B 1 104 ? -10.172 -9.352 -2.639 1 98.69 104 LEU B CA 1
ATOM 2510 C C . LEU B 1 104 ? -9.117 -10.031 -3.512 1 98.69 104 LEU B C 1
ATOM 2512 O O . LEU B 1 104 ? -9.156 -11.25 -3.713 1 98.69 104 LEU B O 1
ATOM 2516 N N . ILE B 1 105 ? -8.234 -9.211 -4.047 1 98.62 105 ILE B N 1
ATOM 2517 C CA . ILE B 1 105 ? -7.285 -9.656 -5.059 1 98.62 105 ILE B CA 1
ATOM 2518 C C . ILE B 1 105 ? -5.867 -9.57 -4.504 1 98.62 105 ILE B C 1
ATOM 2520 O O . ILE B 1 105 ? -5.453 -8.531 -3.986 1 98.62 105 ILE B O 1
ATOM 2524 N N . VAL B 1 106 ? -5.141 -10.648 -4.52 1 98.88 106 VAL B N 1
ATOM 2525 C CA . VAL B 1 106 ? -3.701 -10.633 -4.273 1 98.88 106 VAL B CA 1
ATOM 2526 C C . VAL B 1 106 ? -2.949 -10.633 -5.602 1 98.88 106 VAL B C 1
ATOM 2528 O O . VAL B 1 106 ? -3.127 -11.539 -6.422 1 98.88 106 VAL B O 1
ATOM 2531 N N . LEU B 1 107 ? -2.119 -9.625 -5.781 1 98.81 107 LEU B N 1
ATOM 2532 C CA . LEU B 1 107 ? -1.431 -9.461 -7.059 1 98.81 107 LEU B CA 1
ATOM 2533 C C . LEU B 1 107 ? 0.082 -9.508 -6.871 1 98.81 107 LEU B C 1
ATOM 2535 O O . LEU B 1 107 ? 0.676 -8.562 -6.348 1 98.81 107 LEU B O 1
ATOM 2539 N N . GLY B 1 108 ? 0.696 -10.648 -7.309 1 98.81 108 GLY B N 1
ATOM 2540 C CA . GLY B 1 108 ? 2.145 -10.75 -7.383 1 98.81 108 GLY B CA 1
ATOM 2541 C C . GLY B 1 108 ? 2.713 -10.258 -8.695 1 98.81 108 GLY B C 1
ATOM 2542 O O . GLY B 1 108 ? 1.966 -9.82 -9.578 1 98.81 108 GLY B O 1
ATOM 2543 N N . HIS B 1 109 ? 4.012 -10.305 -8.812 1 98.75 109 HIS B N 1
ATOM 2544 C CA . HIS B 1 109 ? 4.605 -9.82 -10.055 1 98.75 109 HIS B CA 1
ATOM 2545 C C . HIS B 1 109 ? 5.969 -10.453 -10.305 1 98.75 109 HIS B C 1
ATOM 2547 O O . HIS B 1 109 ? 6.578 -11.008 -9.383 1 98.75 109 HIS B O 1
ATOM 2553 N N . SER B 1 110 ? 6.379 -10.367 -11.523 1 98.38 110 SER B N 1
ATOM 2554 C CA . SER B 1 110 ? 7.676 -10.906 -11.922 1 98.38 110 SER B CA 1
ATOM 2555 C C . SER B 1 110 ? 8.82 -10.039 -11.422 1 98.38 110 SER 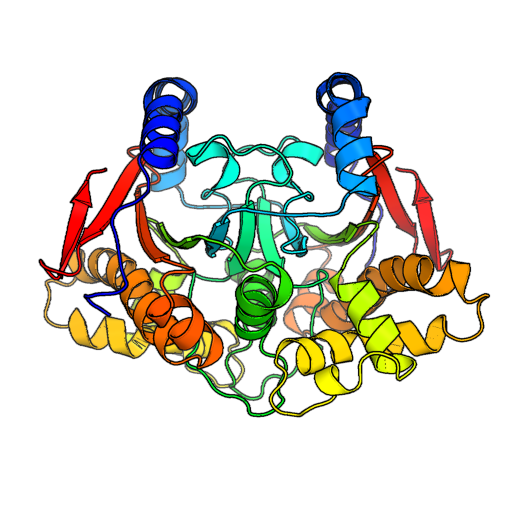B C 1
ATOM 2557 O O . SER B 1 110 ? 8.633 -8.844 -11.172 1 98.38 110 SER B O 1
ATOM 2559 N N . GLN B 1 111 ? 10.008 -10.703 -11.242 1 97.5 111 GLN B N 1
ATOM 2560 C CA . GLN B 1 111 ? 11.227 -10.016 -10.844 1 97.5 111 GLN B CA 1
ATOM 2561 C C . GLN B 1 111 ? 11.016 -9.203 -9.57 1 97.5 111 GLN B C 1
ATOM 2563 O O . GLN B 1 111 ? 11.406 -8.039 -9.492 1 97.5 111 GLN B O 1
ATOM 2568 N N . CYS B 1 112 ? 10.336 -9.797 -8.672 1 98.06 112 CYS B N 1
ATOM 2569 C CA . CYS B 1 112 ? 10.062 -9.18 -7.375 1 98.06 112 CYS B CA 1
ATOM 2570 C C . CYS B 1 112 ? 11.281 -9.266 -6.465 1 98.06 112 CYS B C 1
ATOM 2572 O O . CYS B 1 112 ? 11.68 -10.352 -6.051 1 98.06 112 CYS B O 1
ATOM 2574 N N . GLY B 1 113 ? 11.844 -8.156 -6.086 1 97.5 113 GLY B N 1
ATOM 2575 C CA . GLY B 1 113 ? 13.008 -8.125 -5.207 1 97.5 113 GLY B CA 1
ATOM 2576 C C . GLY B 1 113 ? 12.742 -8.766 -3.857 1 97.5 113 GLY B C 1
ATOM 2577 O O . GLY B 1 113 ? 13.641 -9.383 -3.275 1 97.5 113 GLY B O 1
ATOM 2578 N N . GLY B 1 114 ? 11.531 -8.57 -3.281 1 98.25 114 GLY B N 1
ATOM 2579 C CA . GLY B 1 114 ? 11.172 -9.219 -2.031 1 98.25 114 GLY B CA 1
ATOM 2580 C C . GLY B 1 114 ? 11.227 -10.734 -2.107 1 98.25 114 GLY B C 1
ATOM 2581 O O . GLY B 1 114 ? 11.789 -11.383 -1.226 1 98.25 114 GLY B O 1
ATOM 2582 N N . VAL B 1 115 ? 10.695 -11.289 -3.15 1 98.69 115 VAL B N 1
ATOM 2583 C CA . VAL B 1 115 ? 10.688 -12.734 -3.328 1 98.69 115 VAL B CA 1
ATOM 2584 C C . VAL B 1 115 ? 12.117 -13.234 -3.51 1 98.69 115 VAL B C 1
ATOM 2586 O O . VAL B 1 115 ? 12.5 -14.258 -2.938 1 98.69 115 VAL B O 1
ATOM 2589 N N . ALA B 1 116 ? 12.875 -12.508 -4.348 1 98.25 116 ALA B N 1
ATOM 2590 C CA . ALA B 1 116 ? 14.289 -12.844 -4.5 1 98.25 116 ALA B CA 1
ATOM 2591 C C . ALA B 1 116 ? 15.008 -12.805 -3.16 1 98.25 116 ALA B C 1
ATOM 2593 O O . ALA B 1 116 ? 15.875 -13.633 -2.887 1 98.25 116 ALA B O 1
ATOM 2594 N N . GLY B 1 117 ? 14.688 -11.797 -2.336 1 98.12 117 GLY B N 1
ATOM 2595 C CA . GLY B 1 117 ? 15.258 -11.703 -0.999 1 98.12 117 GLY B CA 1
ATOM 2596 C C . GLY B 1 117 ? 14.922 -12.898 -0.128 1 98.12 117 GLY B C 1
ATOM 2597 O O . GLY B 1 117 ? 15.789 -13.422 0.576 1 98.12 117 GLY B O 1
ATOM 2598 N N . CYS B 1 118 ? 13.688 -13.289 -0.155 1 98.56 118 CYS B N 1
ATOM 2599 C CA . CYS B 1 118 ? 13.289 -14.469 0.598 1 98.56 118 CYS B CA 1
ATOM 2600 C C . CYS B 1 118 ? 14.07 -15.695 0.145 1 98.56 118 CYS B C 1
ATOM 2602 O O . CYS B 1 118 ? 14.523 -16.484 0.972 1 98.56 118 CYS B O 1
ATOM 2604 N N . HIS B 1 119 ? 14.148 -15.867 -1.174 1 98.69 119 HIS B N 1
ATOM 2605 C CA . HIS B 1 119 ? 14.914 -16.984 -1.715 1 98.69 119 HIS B CA 1
ATOM 2606 C C . HIS B 1 119 ? 16.344 -16.969 -1.207 1 98.69 119 HIS B C 1
ATOM 2608 O O . HIS B 1 119 ? 16.875 -18 -0.763 1 98.69 119 HIS B O 1
ATOM 2614 N N . ALA B 1 120 ? 16.984 -15.828 -1.287 1 98.31 120 ALA B N 1
ATOM 2615 C CA . ALA B 1 120 ? 18.359 -15.68 -0.821 1 98.31 120 ALA B CA 1
ATOM 2616 C C . ALA B 1 120 ? 18.469 -15.992 0.668 1 98.31 120 ALA B C 1
ATOM 2618 O O . ALA B 1 120 ? 19.422 -16.641 1.102 1 98.31 120 ALA B O 1
ATOM 2619 N N . MET B 1 121 ? 17.547 -15.523 1.408 1 97.94 121 MET B N 1
ATOM 2620 C CA . MET B 1 121 ? 17.5 -15.773 2.846 1 97.94 121 MET B CA 1
ATOM 2621 C C . MET B 1 121 ? 17.391 -17.266 3.139 1 97.94 121 MET B C 1
ATOM 2623 O O . MET B 1 121 ? 18.172 -17.812 3.914 1 97.94 121 MET B O 1
ATOM 2627 N N . CYS B 1 122 ? 16.5 -17.922 2.479 1 97.75 122 CYS B N 1
ATOM 2628 C CA . CYS B 1 122 ? 16.172 -19.312 2.74 1 97.75 122 CYS B CA 1
ATOM 2629 C C . CYS B 1 122 ? 17.297 -20.234 2.252 1 97.75 122 CYS B C 1
ATOM 2631 O O . CYS B 1 122 ? 17.469 -21.328 2.773 1 97.75 122 CYS B O 1
ATOM 2633 N N . THR B 1 123 ? 18.062 -19.797 1.268 1 97.69 123 THR B N 1
ATOM 2634 C CA . THR B 1 123 ? 19.141 -20.609 0.722 1 97.69 123 THR B CA 1
ATOM 2635 C C . THR B 1 123 ? 20.469 -20.266 1.387 1 97.69 123 THR B C 1
ATOM 2637 O O . THR B 1 123 ? 21.516 -20.797 1.001 1 97.69 123 THR B O 1
ATOM 2640 N N . GLY B 1 124 ? 20.5 -19.328 2.289 1 96.94 124 GLY B N 1
ATOM 2641 C CA . GLY B 1 124 ? 21.672 -19 3.068 1 96.94 124 GLY B CA 1
ATOM 2642 C C . GLY B 1 124 ? 22.562 -17.953 2.412 1 96.94 124 GLY B C 1
ATOM 2643 O O . GLY B 1 124 ? 23.672 -17.688 2.881 1 96.94 124 GLY B O 1
ATOM 2644 N N . HIS B 1 125 ? 22.125 -17.297 1.376 1 97.19 125 HIS B N 1
ATOM 2645 C CA . HIS B 1 125 ? 22.922 -16.328 0.634 1 97.19 125 HIS B CA 1
ATOM 2646 C C . HIS B 1 125 ? 22.719 -14.922 1.163 1 97.19 125 HIS B C 1
ATOM 2648 O O . HIS B 1 125 ? 23.406 -13.992 0.744 1 97.19 125 HIS B O 1
ATOM 2654 N N . ALA B 1 126 ? 21.75 -14.703 2.027 1 97.12 126 ALA B N 1
ATOM 2655 C CA . ALA B 1 126 ? 21.5 -13.414 2.674 1 97.12 126 ALA B CA 1
ATOM 2656 C C . ALA B 1 126 ? 21.297 -13.586 4.176 1 97.12 126 ALA B C 1
ATOM 2658 O O . ALA B 1 126 ? 20.219 -13.281 4.699 1 97.12 126 ALA B O 1
ATOM 2659 N N . PRO B 1 127 ? 22.328 -13.984 4.867 1 96.12 127 PRO B N 1
ATOM 2660 C CA . PRO B 1 127 ? 22.203 -14.289 6.297 1 96.12 127 PRO B CA 1
ATOM 2661 C C . PRO B 1 127 ? 21.797 -13.078 7.125 1 96.12 127 PRO B C 1
ATOM 2663 O O . PRO B 1 127 ? 21.188 -13.227 8.188 1 96.12 127 PRO B O 1
ATOM 2666 N N . GLU B 1 128 ? 22.078 -11.852 6.637 1 95.31 128 GLU B N 1
ATOM 2667 C CA . GLU B 1 128 ? 21.719 -10.633 7.352 1 95.31 128 GLU B CA 1
ATOM 2668 C C . GLU B 1 128 ? 20.203 -10.516 7.492 1 95.31 128 GLU B C 1
ATOM 2670 O O . GLU B 1 128 ? 19.703 -9.914 8.453 1 95.31 128 GLU B O 1
ATOM 2675 N N . LEU B 1 129 ? 19.484 -11.148 6.598 1 95.62 129 LEU B N 1
ATOM 2676 C CA . LEU B 1 129 ? 18.016 -11.094 6.637 1 95.62 129 LEU B CA 1
ATOM 2677 C C . LEU B 1 129 ? 17.469 -11.977 7.75 1 95.62 129 LEU B C 1
ATOM 2679 O O . LEU B 1 129 ? 16.312 -11.844 8.148 1 95.62 129 LEU B O 1
ATOM 2683 N N . GLU B 1 130 ? 18.281 -12.836 8.258 1 93.94 130 GLU B N 1
ATOM 2684 C CA . GLU B 1 130 ? 17.828 -13.727 9.328 1 93.94 130 GLU B CA 1
ATOM 2685 C C . GLU B 1 130 ? 18 -13.078 10.695 1 93.94 130 GLU B C 1
ATOM 2687 O O . GLU B 1 130 ? 17.469 -13.57 11.695 1 93.94 130 GLU B O 1
ATOM 2692 N N . GLU B 1 131 ? 18.688 -11.969 10.695 1 92.75 131 GLU B N 1
ATOM 2693 C CA . GLU B 1 131 ? 18.859 -11.266 11.961 1 92.75 131 GLU B CA 1
ATOM 2694 C C . GLU B 1 131 ? 17.531 -10.773 12.516 1 92.75 131 GLU B C 1
ATOM 2696 O O . GLU B 1 131 ? 16.656 -10.344 11.75 1 92.75 131 GLU B O 1
ATOM 2701 N N . LYS B 1 132 ? 17.375 -10.75 13.789 1 86.81 132 LYS B N 1
ATOM 2702 C CA . LYS B 1 132 ? 16.141 -10.344 14.461 1 86.81 132 LYS B CA 1
ATOM 2703 C C . LYS B 1 132 ? 15.844 -8.867 14.219 1 86.81 132 LYS B C 1
ATOM 2705 O O . LYS B 1 132 ? 14.688 -8.445 14.266 1 86.81 132 LYS B O 1
ATOM 2710 N N . THR B 1 133 ? 16.859 -8.148 13.984 1 90.44 133 THR B N 1
ATOM 2711 C CA . THR B 1 133 ? 16.719 -6.703 13.812 1 90.44 133 THR B CA 1
ATOM 2712 C C . THR B 1 133 ? 16.281 -6.371 12.391 1 90.44 133 THR B C 1
ATOM 2714 O O . THR B 1 133 ? 15.969 -5.219 12.086 1 90.44 133 THR B O 1
ATOM 2717 N N . SER B 1 134 ? 16.25 -7.402 11.492 1 95.56 134 SER B N 1
ATOM 2718 C CA . SER B 1 134 ? 15.836 -7.18 10.109 1 95.56 134 SER B CA 1
ATOM 2719 C C . SER B 1 134 ? 14.32 -7.234 9.969 1 95.56 134 SER B C 1
ATOM 2721 O O . SER B 1 134 ? 13.727 -8.312 10 1 95.56 134 SER B O 1
ATOM 2723 N N . PHE B 1 135 ? 13.734 -6.078 9.742 1 97.06 135 PHE B N 1
ATOM 2724 C CA . PHE B 1 135 ? 12.297 -6.051 9.508 1 97.06 135 PHE B CA 1
ATOM 2725 C C . PHE B 1 135 ? 11.945 -6.766 8.211 1 97.06 135 PHE B C 1
ATOM 2727 O O . PHE B 1 135 ? 10.953 -7.492 8.141 1 97.06 135 PHE B O 1
ATOM 2734 N N . VAL B 1 136 ? 12.797 -6.547 7.184 1 97.62 136 VAL B N 1
ATOM 2735 C CA . VAL B 1 136 ? 12.578 -7.172 5.883 1 97.62 136 VAL B CA 1
ATOM 2736 C C . VAL B 1 136 ? 12.664 -8.688 6.02 1 97.62 136 VAL B C 1
ATOM 2738 O O . VAL B 1 136 ? 11.797 -9.414 5.516 1 97.62 136 VAL B O 1
ATOM 2741 N N . GLY B 1 137 ? 13.688 -9.133 6.727 1 97.44 137 GLY B N 1
ATOM 2742 C CA . GLY B 1 137 ? 13.844 -10.57 6.918 1 97.44 137 GLY B CA 1
ATOM 2743 C C . GLY B 1 137 ? 12.672 -11.211 7.637 1 97.44 137 GLY B C 1
ATOM 2744 O O . GLY B 1 137 ? 12.164 -12.242 7.199 1 97.44 137 GLY B O 1
ATOM 2745 N N . ALA B 1 138 ? 12.273 -10.578 8.789 1 96.94 138 ALA B N 1
ATOM 2746 C CA . ALA B 1 138 ? 11.125 -11.086 9.539 1 96.94 138 ALA B CA 1
ATOM 2747 C C . ALA B 1 138 ? 9.875 -11.117 8.664 1 96.94 138 ALA B C 1
ATOM 2749 O O . ALA B 1 138 ? 9.086 -12.07 8.727 1 96.94 138 ALA B O 1
ATOM 2750 N N . TRP B 1 139 ? 9.672 -10.133 7.859 1 97.88 139 TRP B N 1
ATOM 2751 C CA . TRP B 1 139 ? 8.523 -10.039 6.969 1 97.88 139 TRP B CA 1
ATOM 2752 C C . TRP B 1 139 ? 8.578 -11.125 5.895 1 97.88 139 TRP B C 1
ATOM 2754 O O . TRP B 1 139 ? 7.594 -11.828 5.656 1 97.88 139 TRP B O 1
ATOM 2764 N N . LEU B 1 140 ? 9.734 -11.289 5.289 1 98.19 140 LEU B N 1
ATOM 2765 C CA . LEU B 1 140 ? 9.898 -12.227 4.176 1 98.19 140 LEU B CA 1
ATOM 2766 C C . LEU B 1 140 ? 9.789 -13.664 4.656 1 98.19 140 LEU B C 1
ATOM 2768 O O . LEU B 1 140 ? 9.516 -14.57 3.863 1 98.19 140 LEU B O 1
ATOM 2772 N N . ASP B 1 141 ? 9.984 -13.859 5.945 1 97.88 141 ASP B N 1
ATOM 2773 C CA . ASP B 1 141 ? 9.852 -15.203 6.496 1 97.88 141 ASP B CA 1
ATOM 2774 C C . ASP B 1 141 ? 8.422 -15.727 6.34 1 97.88 141 ASP B C 1
ATOM 2776 O O . ASP B 1 141 ? 8.188 -16.938 6.418 1 97.88 141 ASP B O 1
ATOM 2780 N N . LEU B 1 142 ? 7.473 -14.859 6.129 1 97.81 142 LEU B N 1
ATOM 2781 C CA . LEU B 1 142 ? 6.094 -15.242 5.852 1 97.81 142 LEU B CA 1
ATOM 2782 C C . LEU B 1 142 ? 6.016 -16.125 4.613 1 97.81 142 LEU B C 1
ATOM 2784 O O . LEU B 1 142 ? 5.062 -16.906 4.457 1 97.81 142 LEU B O 1
ATOM 2788 N N . LEU B 1 143 ? 7.004 -16.016 3.74 1 98.56 143 LEU B N 1
ATOM 2789 C CA . LEU B 1 143 ? 6.977 -16.703 2.459 1 98.56 143 LEU B CA 1
ATOM 2790 C C . LEU B 1 143 ? 7.773 -18 2.527 1 98.56 143 LEU B C 1
ATOM 2792 O O . LEU B 1 143 ? 7.801 -18.766 1.563 1 98.56 143 LEU B O 1
ATOM 2796 N N . ARG B 1 144 ? 8.367 -18.344 3.682 1 98.25 144 ARG B N 1
ATOM 2797 C CA . ARG B 1 144 ? 9.188 -19.531 3.85 1 98.25 144 ARG B CA 1
ATOM 2798 C C . ARG B 1 144 ? 8.406 -20.797 3.494 1 98.25 144 ARG B C 1
ATOM 2800 O O . ARG B 1 144 ? 8.938 -21.703 2.842 1 98.25 144 ARG B O 1
ATOM 2807 N N . PRO B 1 145 ? 7.102 -20.922 3.936 1 98.38 145 PRO B N 1
ATOM 2808 C CA . PRO B 1 145 ? 6.344 -22.094 3.502 1 98.38 145 PRO B CA 1
ATOM 2809 C C . PRO B 1 145 ? 6.301 -22.25 1.983 1 98.38 145 PRO B C 1
ATOM 2811 O O . PRO B 1 145 ? 6.309 -23.359 1.467 1 98.38 145 PRO B O 1
ATOM 2814 N N . GLY B 1 146 ? 6.188 -21.109 1.239 1 98.62 146 GLY B N 1
ATOM 2815 C CA . GLY B 1 146 ? 6.238 -21.156 -0.213 1 98.62 146 GLY B CA 1
ATOM 2816 C C . GLY B 1 146 ? 7.559 -21.688 -0.745 1 98.62 146 GLY B C 1
ATOM 2817 O O . GLY B 1 146 ? 7.582 -22.453 -1.707 1 98.62 146 GLY B O 1
ATOM 2818 N N . PHE B 1 147 ? 8.641 -21.266 -0.083 1 98.75 147 PHE B N 1
ATOM 2819 C CA . PHE B 1 147 ? 9.961 -21.734 -0.481 1 98.75 147 PHE B CA 1
ATOM 2820 C C . PHE B 1 147 ? 10.055 -23.25 -0.344 1 98.75 147 PHE B C 1
ATOM 2822 O O . PHE B 1 147 ? 10.602 -23.922 -1.216 1 98.75 147 PHE B O 1
ATOM 2829 N N . GLU B 1 148 ? 9.516 -23.812 0.712 1 98.62 148 GLU B N 1
ATOM 2830 C CA . GLU B 1 148 ? 9.555 -25.25 0.946 1 98.62 148 GLU B CA 1
ATOM 2831 C C . GLU B 1 148 ? 8.891 -26.016 -0.197 1 98.62 148 GLU B C 1
ATOM 2833 O O . GLU B 1 148 ? 9.281 -27.141 -0.503 1 98.62 148 GLU B O 1
ATOM 2838 N N . ARG B 1 149 ? 7.973 -25.406 -0.865 1 98.06 149 ARG B N 1
ATOM 2839 C CA . ARG B 1 149 ? 7.223 -26.047 -1.935 1 98.06 149 ARG B CA 1
ATOM 2840 C C . ARG B 1 149 ? 8.008 -26.031 -3.242 1 98.06 149 ARG B C 1
ATOM 2842 O O . ARG B 1 149 ? 7.73 -26.828 -4.145 1 98.06 149 ARG B O 1
ATOM 2849 N N . VAL B 1 150 ? 8.969 -25.109 -3.312 1 98.25 150 VAL B N 1
ATOM 2850 C CA . VAL B 1 150 ? 9.594 -24.938 -4.621 1 98.25 150 VAL B CA 1
ATOM 2851 C C . VAL B 1 150 ? 11.078 -25.297 -4.539 1 98.25 150 VAL B C 1
ATOM 2853 O O . VAL B 1 150 ? 11.781 -25.297 -5.551 1 98.25 150 VAL B O 1
ATOM 2856 N N . LYS B 1 151 ? 11.594 -25.625 -3.377 1 97.88 151 LYS B N 1
ATOM 2857 C CA . LYS B 1 151 ? 13.023 -25.766 -3.133 1 97.88 151 LYS B CA 1
ATOM 2858 C C . LYS B 1 151 ? 13.602 -26.938 -3.916 1 97.88 151 LYS B C 1
ATOM 2860 O O . LYS B 1 151 ? 14.812 -27.016 -4.141 1 97.88 151 LYS B O 1
ATOM 2865 N N . GLU B 1 152 ? 12.742 -27.906 -4.367 1 97.75 152 GLU B N 1
ATOM 2866 C CA . GLU B 1 152 ? 13.234 -29.078 -5.09 1 97.75 152 GLU B CA 1
ATOM 2867 C C . GLU B 1 152 ? 13.281 -28.828 -6.594 1 97.75 152 GLU B C 1
ATOM 2869 O O . GLU B 1 152 ? 13.828 -29.625 -7.348 1 97.75 152 GLU B O 1
ATOM 2874 N N . GLN B 1 153 ? 12.75 -27.703 -7.02 1 97.38 153 GLN B N 1
ATOM 2875 C CA . GLN B 1 153 ? 12.836 -27.328 -8.422 1 97.38 153 GLN B CA 1
ATOM 2876 C C . GLN B 1 153 ? 14.258 -26.906 -8.797 1 97.38 153 GLN B C 1
ATOM 2878 O O . GLN B 1 153 ? 15.07 -26.609 -7.914 1 97.38 153 GLN B O 1
ATOM 2883 N N . PRO B 1 154 ? 14.562 -27 -10.203 1 97.44 154 PRO B N 1
ATOM 2884 C CA . PRO B 1 154 ? 15.844 -26.422 -10.609 1 97.44 154 PRO B CA 1
ATOM 2885 C C . PRO B 1 154 ? 16.016 -24.984 -10.133 1 97.44 154 PRO B C 1
ATOM 2887 O O . PRO B 1 154 ? 15.07 -24.203 -10.141 1 97.44 154 PRO B O 1
ATOM 2890 N N . GLU B 1 155 ? 17.156 -24.641 -9.664 1 94.94 155 GLU B N 1
ATOM 2891 C CA . GLU B 1 155 ? 17.453 -23.375 -9.023 1 94.94 155 GLU B CA 1
ATOM 2892 C C . GLU B 1 155 ? 17 -22.203 -9.883 1 94.94 155 GLU B C 1
ATOM 2894 O O . GLU B 1 155 ? 16.469 -21.219 -9.367 1 94.94 155 GLU B O 1
ATOM 2899 N N . GLU B 1 156 ? 17.203 -22.328 -11.172 1 95.38 156 GLU B N 1
ATOM 2900 C CA . GLU B 1 156 ? 16.906 -21.234 -12.094 1 95.38 156 GLU B CA 1
ATOM 2901 C C . GLU B 1 156 ? 15.398 -20.984 -12.188 1 95.38 156 GLU B C 1
ATOM 2903 O O . GLU B 1 156 ? 14.969 -19.938 -12.688 1 95.38 156 GLU B O 1
ATOM 2908 N N . LYS B 1 157 ? 14.594 -21.891 -11.672 1 97.44 157 LYS B N 1
ATOM 2909 C CA . LYS B 1 157 ? 13.141 -21.781 -11.758 1 97.44 157 LYS B CA 1
ATOM 2910 C C . LYS B 1 157 ? 12.539 -21.406 -10.406 1 97.44 157 LYS B C 1
ATOM 2912 O O . LYS B 1 157 ? 11.359 -21.062 -10.32 1 97.44 157 LYS B O 1
ATOM 2917 N N . GLN B 1 158 ? 13.328 -21.469 -9.375 1 98.31 158 GLN B N 1
ATOM 2918 C CA . GLN B 1 158 ? 12.812 -21.391 -8.008 1 98.31 158 GLN B CA 1
ATOM 2919 C C . GLN B 1 158 ? 12.242 -20.016 -7.715 1 98.31 158 GLN B C 1
ATOM 2921 O O . GLN B 1 158 ? 11.172 -19.891 -7.121 1 98.31 158 GLN B O 1
ATOM 2926 N N . VAL B 1 159 ? 12.953 -18.938 -8.109 1 98.31 159 VAL B N 1
ATOM 2927 C CA . VAL B 1 159 ? 12.508 -17.594 -7.777 1 98.31 159 VAL B CA 1
ATOM 2928 C C . VAL B 1 159 ? 11.18 -17.297 -8.477 1 98.31 159 VAL B C 1
ATOM 2930 O O . VAL B 1 159 ? 10.25 -16.766 -7.859 1 98.31 159 VAL B O 1
ATOM 2933 N N . ASN B 1 160 ? 11.102 -17.672 -9.742 1 97.81 160 ASN B N 1
ATOM 2934 C CA . ASN B 1 160 ? 9.852 -17.469 -10.469 1 97.81 160 ASN B CA 1
ATOM 2935 C C . ASN B 1 160 ? 8.703 -18.266 -9.844 1 97.81 160 ASN B C 1
ATOM 2937 O O . ASN B 1 160 ? 7.598 -17.75 -9.688 1 97.81 160 ASN B O 1
ATOM 2941 N N . ALA B 1 161 ? 8.969 -19.5 -9.562 1 98.56 161 ALA B N 1
ATOM 2942 C CA . ALA B 1 161 ? 7.961 -20.328 -8.898 1 98.56 161 ALA B CA 1
ATOM 2943 C C . ALA B 1 161 ? 7.562 -19.734 -7.551 1 98.56 161 ALA B C 1
ATOM 2945 O O . ALA B 1 161 ? 6.398 -19.797 -7.156 1 98.56 161 ALA B O 1
ATOM 2946 N N . LEU B 1 162 ? 8.555 -19.203 -6.859 1 98.81 162 LEU B N 1
ATOM 2947 C CA . LEU B 1 162 ? 8.312 -18.625 -5.543 1 98.81 162 LEU B CA 1
ATOM 2948 C C . LEU B 1 162 ? 7.457 -17.359 -5.648 1 98.81 162 LEU B C 1
ATOM 2950 O O . LEU B 1 162 ? 6.672 -17.062 -4.746 1 98.81 162 LEU B O 1
ATOM 2954 N N . GLU B 1 163 ? 7.559 -16.609 -6.738 1 98.88 163 GLU B N 1
ATOM 2955 C CA . GLU B 1 163 ? 6.672 -15.477 -6.977 1 98.88 163 GLU B CA 1
ATOM 2956 C C . GLU B 1 163 ? 5.211 -15.914 -7.02 1 98.88 163 GLU B C 1
ATOM 2958 O O . GLU B 1 163 ? 4.336 -15.234 -6.48 1 98.88 163 GLU B O 1
ATOM 2963 N N . HIS B 1 164 ? 4.953 -17.016 -7.641 1 98.75 164 HIS B N 1
ATOM 2964 C CA . HIS B 1 164 ? 3.613 -17.594 -7.652 1 98.75 164 HIS B CA 1
ATOM 2965 C C . HIS B 1 164 ? 3.191 -18.031 -6.254 1 98.75 164 HIS B C 1
ATOM 2967 O O . HIS B 1 164 ? 2.061 -17.781 -5.832 1 98.75 164 HIS B O 1
ATOM 2973 N N . GLU B 1 165 ? 4.09 -18.625 -5.57 1 98.62 165 GLU B N 1
ATOM 2974 C CA . GLU B 1 165 ? 3.789 -19.109 -4.223 1 98.62 165 GLU B CA 1
ATOM 2975 C C . GLU B 1 165 ? 3.473 -17.953 -3.283 1 98.62 165 GLU B C 1
ATOM 2977 O O . GLU B 1 165 ? 2.67 -18.094 -2.357 1 98.62 165 GLU B O 1
ATOM 2982 N N . ALA B 1 166 ? 4.141 -16.781 -3.514 1 98.81 166 ALA B N 1
ATOM 2983 C CA . ALA B 1 166 ? 3.826 -15.617 -2.693 1 98.81 166 ALA B CA 1
ATOM 2984 C C . ALA B 1 166 ? 2.334 -15.305 -2.736 1 98.81 166 ALA B C 1
ATOM 2986 O O . ALA B 1 166 ? 1.733 -14.961 -1.714 1 98.81 166 ALA B O 1
ATOM 2987 N N . VAL B 1 167 ? 1.739 -15.461 -3.891 1 98.75 167 VAL B N 1
ATOM 2988 C CA . VAL B 1 167 ? 0.307 -15.242 -4.066 1 98.75 167 VAL B CA 1
ATOM 2989 C C . VAL B 1 167 ? -0.475 -16.328 -3.34 1 98.75 167 VAL B C 1
ATOM 2991 O O . VAL B 1 167 ? -1.397 -16.031 -2.576 1 98.75 167 VAL B O 1
ATOM 2994 N N . VAL B 1 168 ? -0.093 -17.531 -3.506 1 98.31 168 VAL B N 1
ATOM 2995 C CA . VAL B 1 168 ? -0.835 -18.656 -2.971 1 98.31 168 VAL B CA 1
ATOM 2996 C C . VAL B 1 168 ? -0.77 -18.656 -1.446 1 98.31 168 VAL B C 1
ATOM 2998 O O . VAL B 1 168 ? -1.789 -18.828 -0.773 1 98.31 168 VAL B O 1
ATOM 3001 N N . VAL B 1 169 ? 0.43 -18.469 -0.879 1 98.25 169 VAL B N 1
ATOM 3002 C CA . VAL B 1 169 ? 0.6 -18.406 0.568 1 98.25 169 VAL B CA 1
ATOM 3003 C C . VAL B 1 169 ? -0.268 -17.297 1.146 1 98.25 169 VAL B C 1
ATOM 3005 O O . VAL B 1 169 ? -0.896 -17.469 2.193 1 98.25 169 VAL B O 1
ATOM 3008 N N . SER B 1 170 ? -0.301 -16.125 0.469 1 98.62 170 SER B N 1
ATOM 3009 C CA . SER B 1 170 ? -1.105 -15 0.932 1 98.62 170 SER B CA 1
ATOM 3010 C C . SER B 1 170 ? -2.594 -15.328 0.88 1 98.62 170 SER B C 1
ATOM 3012 O O . SER B 1 170 ? -3.346 -14.969 1.787 1 98.62 170 SER B O 1
ATOM 3014 N N . LEU B 1 171 ? -3.045 -16.016 -0.174 1 98.19 171 LEU B N 1
ATOM 3015 C CA . LEU B 1 171 ? -4.434 -16.453 -0.27 1 98.19 171 LEU B CA 1
ATOM 3016 C C . LEU B 1 171 ? -4.781 -17.406 0.87 1 98.19 171 LEU B C 1
ATOM 3018 O O . LEU B 1 171 ? -5.848 -17.281 1.48 1 98.19 171 LEU B O 1
ATOM 3022 N N . GLU B 1 172 ? -3.893 -18.344 1.14 1 97.31 172 GLU B N 1
ATOM 3023 C CA . GLU B 1 172 ? -4.098 -19.281 2.234 1 97.31 172 GLU B CA 1
ATOM 3024 C C . GLU B 1 172 ? -4.211 -18.562 3.574 1 97.31 172 GLU B C 1
ATOM 3026 O O . GLU B 1 172 ? -5.074 -18.891 4.391 1 97.31 172 GLU B O 1
ATOM 3031 N N . ASN B 1 173 ? -3.334 -17.609 3.775 1 97.88 173 ASN B N 1
ATOM 3032 C CA . ASN B 1 173 ? -3.346 -16.859 5.027 1 97.88 173 ASN B CA 1
ATOM 3033 C C . ASN B 1 173 ? -4.617 -16.031 5.168 1 97.88 173 ASN B C 1
ATOM 3035 O O . ASN B 1 173 ? -5.152 -15.891 6.27 1 97.88 173 ASN B O 1
ATOM 3039 N N . LEU B 1 174 ? -5.109 -15.453 4.082 1 98.44 174 LEU B N 1
ATOM 3040 C CA . LEU B 1 174 ? -6.332 -14.656 4.105 1 98.44 174 LEU B CA 1
ATOM 3041 C C . LEU B 1 174 ? -7.5 -15.469 4.652 1 98.44 174 LEU B C 1
ATOM 3043 O O . LEU B 1 174 ? -8.32 -14.945 5.414 1 98.44 174 LEU B O 1
ATOM 3047 N N . ILE B 1 175 ? -7.551 -16.703 4.328 1 97.31 175 ILE B N 1
ATOM 3048 C CA . ILE B 1 175 ? -8.68 -17.562 4.691 1 97.31 175 ILE B CA 1
ATOM 3049 C C . ILE B 1 175 ? -8.648 -17.844 6.188 1 97.31 175 ILE B C 1
ATOM 3051 O O . ILE B 1 175 ? -9.664 -18.203 6.781 1 97.31 175 ILE B O 1
ATOM 3055 N N . THR B 1 176 ? -7.512 -17.672 6.844 1 97.25 176 THR B N 1
ATOM 3056 C CA . THR B 1 176 ? -7.395 -17.938 8.273 1 97.25 176 THR B CA 1
ATOM 3057 C C . THR B 1 176 ? -8.094 -16.844 9.078 1 97.25 176 THR B C 1
ATOM 3059 O O . THR B 1 176 ? -8.328 -17 10.281 1 97.25 176 THR B O 1
ATOM 3062 N N . PHE B 1 177 ? -8.391 -15.68 8.484 1 97.62 177 PHE B N 1
ATOM 3063 C CA . PHE B 1 177 ? -9.117 -14.617 9.164 1 97.62 177 PHE B CA 1
ATOM 3064 C C . PHE B 1 177 ? -10.594 -14.953 9.281 1 97.62 177 PHE B C 1
ATOM 3066 O O . PHE B 1 177 ? -11.273 -15.141 8.266 1 97.62 177 PHE B O 1
ATOM 3073 N N . PRO B 1 178 ? -11.156 -14.969 10.469 1 97.56 178 PRO B N 1
ATOM 3074 C CA . PRO B 1 178 ? -12.562 -15.359 10.625 1 97.56 178 PRO B CA 1
ATOM 3075 C C . PRO B 1 178 ? -13.516 -14.477 9.828 1 97.56 178 PRO B C 1
ATOM 3077 O O . PRO B 1 178 ? -14.484 -14.977 9.242 1 97.56 178 PRO B O 1
ATOM 3080 N N . PHE B 1 179 ? -13.273 -13.211 9.805 1 97.06 179 PHE B N 1
ATOM 3081 C CA . PHE B 1 179 ? -14.18 -12.312 9.102 1 97.06 179 PHE B CA 1
ATOM 3082 C C . PHE B 1 179 ? -14.047 -12.477 7.594 1 97.06 179 PHE B C 1
ATOM 3084 O O . PHE B 1 179 ? -15 -12.227 6.848 1 97.06 179 PHE B O 1
ATOM 3091 N N . VAL B 1 180 ? -12.828 -12.859 7.098 1 98.12 180 VAL B N 1
ATOM 3092 C CA . VAL B 1 180 ? -12.664 -13.18 5.68 1 98.12 180 VAL B CA 1
ATOM 3093 C C . VAL B 1 180 ? -13.43 -14.461 5.348 1 98.12 180 VAL B C 1
ATOM 3095 O O . VAL B 1 180 ? -14.203 -14.492 4.391 1 98.12 180 VAL B O 1
ATOM 3098 N N . LYS B 1 181 ? -13.234 -15.461 6.121 1 97.06 181 LYS B N 1
ATOM 3099 C CA . LYS B 1 181 ? -13.914 -16.734 5.914 1 97.06 181 LYS B CA 1
ATOM 3100 C C . LYS B 1 181 ? -15.43 -16.562 5.906 1 97.06 181 LYS B C 1
ATOM 3102 O O . LYS B 1 181 ? -16.125 -17.125 5.059 1 97.06 181 LYS B O 1
ATOM 3107 N N . ALA B 1 182 ? -15.93 -15.781 6.844 1 97.56 182 ALA B N 1
ATOM 3108 C CA . ALA B 1 182 ? -17.359 -15.523 6.93 1 97.56 182 ALA B CA 1
ATOM 3109 C C . ALA B 1 182 ? -17.891 -14.875 5.648 1 97.56 182 ALA B C 1
ATOM 3111 O O . ALA B 1 182 ? -18.953 -15.234 5.156 1 97.56 182 ALA B O 1
ATOM 3112 N N . ALA B 1 183 ? -17.125 -13.891 5.18 1 97.56 183 ALA B N 1
ATOM 3113 C CA . ALA B 1 183 ? -17.516 -13.203 3.951 1 97.56 183 ALA B CA 1
ATOM 3114 C C . ALA B 1 183 ? -17.516 -14.156 2.762 1 97.56 183 ALA B C 1
ATOM 3116 O O . ALA B 1 183 ? -18.375 -14.07 1.879 1 97.56 183 ALA B O 1
ATOM 3117 N N . LEU B 1 184 ? -16.578 -15.062 2.701 1 97.06 184 LEU B N 1
ATOM 3118 C CA . LEU B 1 184 ? -16.469 -16.047 1.635 1 97.06 184 LEU B CA 1
ATOM 3119 C C . LEU B 1 184 ? -17.609 -17.062 1.717 1 97.06 184 LEU B C 1
ATOM 3121 O O . LEU B 1 184 ? -18.234 -17.375 0.706 1 97.06 184 LEU B O 1
ATOM 3125 N N . ASP B 1 185 ? -17.938 -17.484 2.85 1 95.81 185 ASP B N 1
ATOM 3126 C CA . ASP B 1 185 ? -18.953 -18.516 3.066 1 95.81 185 ASP B CA 1
ATOM 3127 C C . ASP B 1 185 ? -20.344 -17.984 2.748 1 95.81 185 ASP B C 1
ATOM 3129 O O . ASP B 1 185 ? -21.219 -18.75 2.326 1 95.81 185 ASP B O 1
ATOM 3133 N N . SER B 1 186 ? -20.531 -16.75 2.932 1 95.81 186 SER B N 1
ATOM 3134 C CA . SER B 1 186 ? -21.844 -16.156 2.682 1 95.81 186 SER B CA 1
ATOM 3135 C C . SER B 1 186 ? -21.969 -15.672 1.241 1 95.81 186 SER B C 1
ATOM 3137 O O . SER B 1 186 ? -22.953 -15.031 0.878 1 95.81 186 SER B O 1
ATOM 3139 N N . ASP B 1 187 ? -20.969 -15.859 0.409 1 93.81 187 ASP B N 1
ATOM 3140 C CA . ASP B 1 187 ? -20.922 -15.492 -1.004 1 93.81 187 ASP B CA 1
ATOM 3141 C C . ASP B 1 187 ? -21.016 -13.977 -1.182 1 93.81 187 ASP B C 1
ATOM 3143 O O . ASP B 1 187 ? -21.625 -13.492 -2.135 1 93.81 187 ASP B O 1
ATOM 3147 N N . ASN B 1 188 ? -20.5 -13.297 -0.174 1 95 188 ASN B N 1
ATOM 3148 C CA . ASN B 1 188 ? -20.469 -11.836 -0.238 1 95 188 ASN B CA 1
ATOM 3149 C C . ASN B 1 188 ? -19.141 -11.336 -0.771 1 95 188 ASN B C 1
ATOM 3151 O O . ASN B 1 188 ? -18.984 -10.141 -1.047 1 95 188 ASN B O 1
ATOM 3155 N N . MET B 1 189 ? -18.172 -12.273 -0.918 1 97.19 189 MET B N 1
ATOM 3156 C CA . MET B 1 189 ? -16.844 -11.898 -1.384 1 97.19 189 MET B CA 1
ATOM 3157 C C . MET B 1 189 ? -16.172 -13.062 -2.102 1 97.19 189 MET B C 1
ATOM 3159 O O . MET B 1 189 ? -16.422 -14.227 -1.783 1 97.19 189 MET B O 1
ATOM 3163 N N . THR B 1 190 ? -15.352 -12.75 -3.037 1 96.81 190 THR B N 1
ATOM 3164 C CA . THR B 1 190 ? -14.523 -13.75 -3.707 1 96.81 190 THR B CA 1
ATOM 3165 C C . THR B 1 190 ? -13.039 -13.398 -3.576 1 96.81 190 THR B C 1
ATOM 3167 O O . THR B 1 190 ? -12.688 -12.234 -3.393 1 96.81 190 THR B O 1
ATOM 3170 N N . LEU B 1 191 ? -12.227 -14.383 -3.621 1 98 191 LEU B N 1
ATOM 3171 C CA . LEU B 1 191 ? -10.773 -14.234 -3.611 1 98 191 LEU B CA 1
ATOM 3172 C C . LEU B 1 191 ? -10.188 -14.477 -5 1 98 191 LEU B C 1
ATOM 3174 O O . LEU B 1 191 ? -10.633 -15.383 -5.711 1 98 191 LEU B O 1
ATOM 3178 N N . HIS B 1 192 ? -9.219 -13.672 -5.32 1 98.38 192 HIS B N 1
ATOM 3179 C CA . HIS B 1 192 ? -8.539 -13.812 -6.605 1 98.38 192 HIS B CA 1
ATOM 3180 C C . HIS B 1 192 ? -7.027 -13.719 -6.438 1 98.38 192 HIS B C 1
ATOM 3182 O O . HIS B 1 192 ? -6.531 -12.883 -5.68 1 98.38 192 HIS B O 1
ATOM 3188 N N . GLY B 1 193 ? -6.277 -14.617 -7.031 1 98.56 193 GLY B N 1
ATOM 3189 C CA . GLY B 1 193 ? -4.824 -14.57 -7.102 1 98.56 193 GLY B CA 1
ATOM 3190 C C . GLY B 1 193 ? -4.305 -14.266 -8.492 1 98.56 193 GLY B C 1
ATOM 3191 O O . GLY B 1 193 ? -4.668 -14.938 -9.461 1 98.56 193 GLY B O 1
ATOM 3192 N N . LEU B 1 194 ? -3.516 -13.227 -8.594 1 98.75 194 LEU B N 1
ATOM 3193 C CA . LEU B 1 194 ? -2.996 -12.789 -9.891 1 98.75 194 LEU B CA 1
ATOM 3194 C C . LEU B 1 194 ? -1.477 -12.664 -9.852 1 98.75 194 LEU B C 1
ATOM 3196 O O . LEU B 1 194 ? -0.898 -12.414 -8.789 1 98.75 194 LEU B O 1
ATOM 3200 N N . TRP B 1 195 ? -0.862 -12.844 -11.008 1 98.75 195 TRP B N 1
ATOM 3201 C CA . TRP B 1 195 ? 0.568 -12.633 -11.211 1 98.75 195 TRP B CA 1
ATOM 3202 C C . TRP B 1 195 ? 0.826 -11.859 -12.5 1 98.75 195 TRP B C 1
ATOM 3204 O O . TRP B 1 195 ? 0.389 -12.281 -13.578 1 98.75 195 TRP B O 1
ATOM 3214 N N . HIS B 1 196 ? 1.469 -10.719 -12.352 1 98.5 196 HIS B N 1
ATOM 3215 C CA . HIS B 1 196 ? 1.71 -9.812 -13.469 1 98.5 196 HIS B CA 1
ATOM 3216 C C . HIS B 1 196 ? 3.166 -9.867 -13.922 1 98.5 196 HIS B C 1
ATOM 3218 O O . HIS B 1 196 ? 4.078 -9.688 -13.109 1 98.5 196 HIS B O 1
ATOM 3224 N N . ASP B 1 197 ? 3.387 -10.125 -15.195 1 98.25 197 ASP B N 1
ATOM 3225 C CA . ASP B 1 197 ? 4.73 -10.07 -15.766 1 98.25 197 ASP B CA 1
ATOM 3226 C C . ASP B 1 197 ? 5.062 -8.664 -16.25 1 98.25 197 ASP B C 1
ATOM 3228 O O . ASP B 1 197 ? 4.535 -8.211 -17.281 1 98.25 197 ASP B O 1
ATOM 3232 N N . ILE B 1 198 ? 5.992 -8.039 -15.594 1 96.81 198 ILE B N 1
ATOM 3233 C CA . ILE B 1 198 ? 6.312 -6.641 -15.852 1 96.81 198 ILE B CA 1
ATOM 3234 C C . ILE B 1 198 ? 6.805 -6.48 -17.281 1 96.81 198 ILE B C 1
ATOM 3236 O O . ILE B 1 198 ? 6.379 -5.566 -18 1 96.81 198 ILE B O 1
ATOM 3240 N N . GLY B 1 199 ? 7.66 -7.281 -17.781 1 96.62 199 GLY B N 1
ATOM 3241 C CA . GLY B 1 199 ? 8.281 -7.152 -19.094 1 96.62 199 GLY B CA 1
ATOM 3242 C C . GLY B 1 199 ? 7.316 -7.375 -20.234 1 96.62 199 GLY B C 1
ATOM 3243 O O . GLY B 1 199 ? 7.172 -6.516 -21.109 1 96.62 199 GLY B O 1
ATOM 3244 N N . SER B 1 200 ? 6.555 -8.477 -20.188 1 97 200 SER B N 1
ATOM 3245 C CA . SER B 1 200 ? 5.676 -8.844 -21.281 1 97 200 SER B CA 1
ATOM 3246 C C . SER B 1 200 ? 4.309 -8.188 -21.156 1 97 200 SER B C 1
ATOM 3248 O O . SER B 1 200 ? 3.516 -8.18 -22.094 1 97 200 SER B O 1
ATOM 3250 N N . GLY B 1 201 ? 4.02 -7.672 -19.953 1 96.94 201 GLY B N 1
ATOM 3251 C CA . GLY B 1 201 ? 2.701 -7.113 -19.703 1 96.94 201 GLY B CA 1
ATOM 3252 C C . GLY B 1 201 ? 1.628 -8.172 -19.531 1 96.94 201 GLY B C 1
ATOM 3253 O O . GLY B 1 201 ? 0.441 -7.852 -19.453 1 96.94 201 GLY B O 1
ATOM 3254 N N . ALA B 1 202 ? 2.004 -9.398 -19.422 1 97.69 202 ALA B N 1
ATOM 3255 C CA . ALA B 1 202 ? 1.036 -10.484 -19.297 1 97.69 202 ALA B CA 1
ATOM 3256 C C . ALA B 1 202 ? 0.481 -10.562 -17.875 1 97.69 202 ALA B C 1
ATOM 3258 O O . ALA B 1 202 ? 1.085 -10.039 -16.938 1 97.69 202 ALA B O 1
ATOM 3259 N N . LEU B 1 203 ? -0.682 -11.156 -17.766 1 98.38 203 LEU B N 1
ATOM 3260 C CA . LEU B 1 203 ? -1.356 -11.406 -16.5 1 98.38 203 LEU B CA 1
ATOM 3261 C C . LEU B 1 203 ? -1.805 -12.859 -16.406 1 98.38 203 LEU B C 1
ATOM 3263 O O . LEU B 1 203 ? -2.395 -13.398 -17.344 1 98.38 203 LEU B O 1
ATOM 3267 N N . GLU B 1 204 ? -1.443 -13.484 -15.336 1 98.62 204 GLU B N 1
ATOM 3268 C CA . GLU B 1 204 ? -1.917 -14.836 -15.047 1 98.62 204 GLU B CA 1
ATOM 3269 C C . GLU B 1 204 ? -2.803 -14.859 -13.805 1 98.62 204 GLU B C 1
ATOM 3271 O O . GLU B 1 204 ? -2.674 -14 -12.93 1 98.62 204 GLU B O 1
ATOM 3276 N N . GLN B 1 205 ? -3.746 -15.789 -13.758 1 98.56 205 GLN B N 1
ATOM 3277 C CA . GLN B 1 205 ? -4.613 -15.961 -12.602 1 98.56 205 GLN B CA 1
ATOM 3278 C C . GLN B 1 205 ? -4.496 -17.375 -12.023 1 98.56 205 GLN B C 1
ATOM 3280 O O . GLN B 1 205 ? -4.324 -18.344 -12.773 1 98.56 205 GLN B O 1
ATOM 3285 N N . TYR B 1 206 ? -4.57 -17.469 -10.688 1 98 206 TYR B N 1
ATOM 3286 C CA . TYR B 1 206 ? -4.48 -18.75 -10 1 98 206 TYR B CA 1
ATOM 3287 C C . TYR B 1 206 ? -5.762 -19.562 -10.188 1 98 206 TYR B C 1
ATOM 3289 O O . TYR B 1 206 ? -6.859 -19.062 -9.945 1 98 206 TYR B O 1
ATOM 3297 N N . ASN B 1 207 ? -5.629 -20.75 -10.703 1 95.62 207 ASN B N 1
ATOM 3298 C CA . ASN B 1 207 ? -6.699 -21.734 -10.789 1 95.62 207 ASN B CA 1
ATOM 3299 C C . ASN B 1 207 ? -6.574 -22.797 -9.703 1 95.62 207 ASN B C 1
ATOM 3301 O O . ASN B 1 207 ? -5.789 -23.734 -9.836 1 95.62 207 ASN B O 1
ATOM 3305 N N . PRO B 1 208 ? -7.355 -22.672 -8.711 1 92.38 208 PRO B N 1
ATOM 3306 C CA . PRO B 1 208 ? -7.199 -23.594 -7.578 1 92.38 208 PRO B CA 1
ATOM 3307 C C . PRO B 1 208 ? -7.457 -25.047 -7.965 1 92.38 208 PRO B C 1
ATOM 3309 O O . PRO B 1 208 ? -6.891 -25.969 -7.359 1 92.38 208 PRO B O 1
ATOM 3312 N N . ALA B 1 209 ? -8.32 -25.344 -8.891 1 91.19 209 ALA B N 1
ATOM 3313 C CA . ALA B 1 209 ? -8.617 -26.703 -9.328 1 91.19 209 ALA B CA 1
ATOM 3314 C C . ALA B 1 209 ? -7.379 -27.375 -9.93 1 91.19 209 ALA B C 1
ATOM 3316 O O . ALA B 1 209 ? -7.172 -28.578 -9.758 1 91.19 209 ALA B O 1
ATOM 3317 N N . ARG B 1 210 ? -6.52 -26.609 -10.516 1 92 210 ARG B N 1
ATOM 3318 C CA . ARG B 1 210 ? -5.324 -27.125 -11.164 1 92 210 ARG B CA 1
ATOM 3319 C C . ARG B 1 210 ? -4.082 -26.875 -10.32 1 92 210 ARG B C 1
ATOM 3321 O O . ARG B 1 210 ? -3.027 -27.469 -10.562 1 92 210 ARG B O 1
ATOM 3328 N N . GLY B 1 211 ? -4.234 -26.031 -9.375 1 91.88 211 GLY B N 1
ATOM 3329 C CA . GLY B 1 211 ? -3.08 -25.625 -8.586 1 91.88 211 GLY B CA 1
ATOM 3330 C C . GLY B 1 211 ? -2.01 -24.938 -9.406 1 91.88 211 GLY B C 1
ATOM 3331 O O . GLY B 1 211 ? -0.816 -25.156 -9.195 1 91.88 211 GLY B O 1
ATOM 3332 N N . ALA B 1 212 ? -2.469 -24.172 -10.367 1 95.44 212 ALA B N 1
ATOM 3333 C CA . ALA B 1 212 ? -1.52 -23.562 -11.289 1 95.44 212 ALA B CA 1
ATOM 3334 C C . ALA B 1 212 ? -2.02 -22.188 -11.75 1 95.44 212 ALA B C 1
ATOM 3336 O O . ALA B 1 212 ? -3.189 -21.859 -11.555 1 95.44 212 ALA B O 1
ATOM 3337 N N . PHE B 1 213 ? -1.126 -21.438 -12.227 1 97.88 213 PHE B N 1
ATOM 3338 C CA . PHE B 1 213 ? -1.473 -20.141 -12.82 1 97.88 213 PHE B CA 1
ATOM 3339 C C . PHE B 1 213 ? -1.727 -20.297 -14.32 1 97.88 213 PHE B C 1
ATOM 3341 O O . PHE B 1 213 ? -1.025 -21.031 -15 1 97.88 213 PHE B O 1
ATOM 3348 N N . GLU B 1 214 ? -2.74 -19.547 -14.789 1 97.88 214 GLU B N 1
ATOM 3349 C CA . GLU B 1 214 ? -3.107 -19.578 -16.203 1 97.88 214 GLU B CA 1
ATOM 3350 C C . GLU B 1 214 ? -3.229 -18.156 -16.766 1 97.88 214 GLU B C 1
ATOM 3352 O O . GLU B 1 214 ? -3.635 -17.234 -16.062 1 97.88 214 GLU B O 1
ATOM 3357 N N . GLN B 1 215 ? -2.98 -18.031 -18 1 97.31 215 GLN B N 1
ATOM 3358 C CA . GLN B 1 215 ? -3.031 -16.734 -18.656 1 97.31 215 GLN B CA 1
ATOM 3359 C C . GLN B 1 215 ? -4.453 -16.172 -18.672 1 97.31 215 GLN B C 1
ATOM 3361 O O . GLN B 1 215 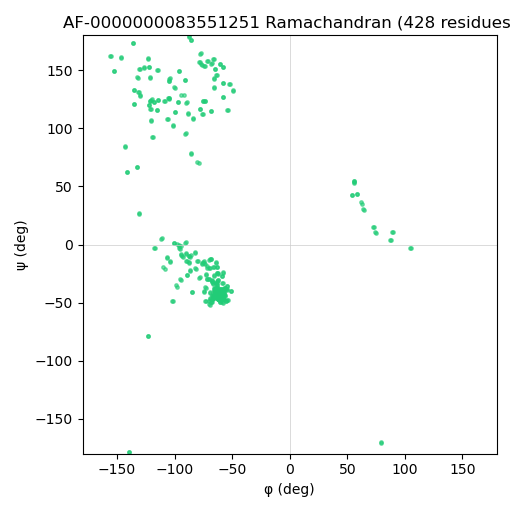? -5.414 -16.922 -18.875 1 97.31 215 GLN B O 1
ATOM 3366 N N . VAL B 1 216 ? -4.594 -14.867 -18.344 1 97 216 VAL B N 1
ATOM 3367 C CA . VAL B 1 216 ? -5.863 -14.148 -18.453 1 97 216 VAL B CA 1
ATOM 3368 C C . VAL B 1 216 ? -6.078 -13.695 -19.891 1 97 216 VAL B C 1
ATOM 3370 O O . VAL B 1 216 ? -5.191 -13.086 -20.5 1 97 216 VAL B O 1
#

Solvent-accessible surface area (backbone atoms only — not comparable to full-atom values): 21751 Å² total; per-residue (Å²): 108,56,88,48,42,40,76,76,56,66,70,54,52,52,30,31,52,51,26,45,70,39,66,42,57,78,37,41,71,58,33,34,48,43,51,73,71,47,77,71,28,50,27,34,36,33,23,37,22,50,26,70,60,53,67,48,60,48,44,64,52,56,80,27,40,45,30,38,37,24,31,65,50,24,62,45,72,59,65,70,73,76,50,53,65,34,45,62,60,15,42,50,48,43,40,53,73,70,57,52,27,43,32,41,32,33,36,27,43,54,92,38,65,48,45,48,47,34,51,31,36,76,70,62,76,31,61,71,34,69,37,54,71,25,34,49,28,35,40,36,51,73,43,46,70,31,42,69,73,32,67,85,47,61,74,91,48,28,56,65,53,33,32,53,26,30,26,51,52,20,54,55,18,47,54,59,27,66,71,48,37,51,35,42,75,68,68,54,29,42,34,30,38,32,38,34,34,52,40,81,60,46,45,28,33,45,36,53,92,74,72,41,74,41,80,109,108,56,88,48,41,40,76,77,56,66,69,54,52,50,29,31,50,51,26,45,70,40,65,42,60,77,38,41,70,58,34,36,47,42,52,74,71,48,79,70,28,51,28,34,38,34,23,36,21,50,26,70,61,52,68,49,59,47,43,64,55,57,79,28,40,45,31,38,36,23,30,64,50,24,64,46,72,58,66,71,72,77,49,56,66,33,44,62,59,14,41,50,46,42,41,54,73,70,56,52,26,44,33,42,33,32,36,28,43,53,91,41,65,48,45,48,47,33,51,32,37,76,72,62,75,32,61,70,34,70,38,56,72,25,36,47,27,34,39,37,53,73,44,46,70,32,42,68,73,32,67,85,46,62,73,92,48,28,56,65,52,33,31,55,25,31,25,50,51,19,53,55,18,47,54,57,26,66,70,49,37,52,34,42,74,69,69,55,30,40,34,31,39,32,39,34,34,53,40,82,60,45,45,27,34,46,36,53,91,74,71,44,72,41,80,110

Secondary structure (DSSP, 8-state):
-TTTB-PPPHHHHHHHHHHIIIIIHHTHHHHHHHHHH----SEEEEEE--TT--HHHHTTPPTTSEEEEEEGGG-------SSS--HHHHHHHIIIIIS--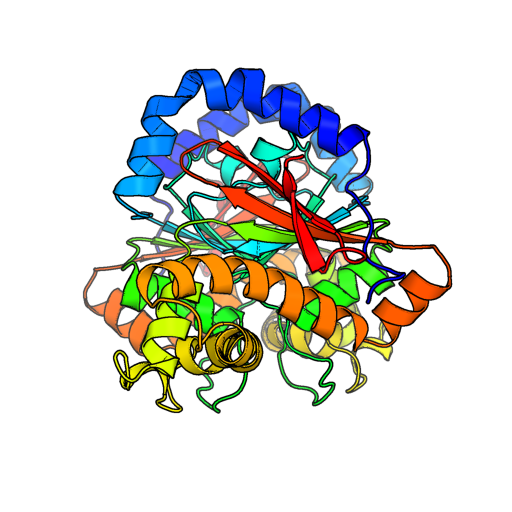SEEEEEEETT-HHHHHHHHHHTTS-GGGGSTT-HHHHH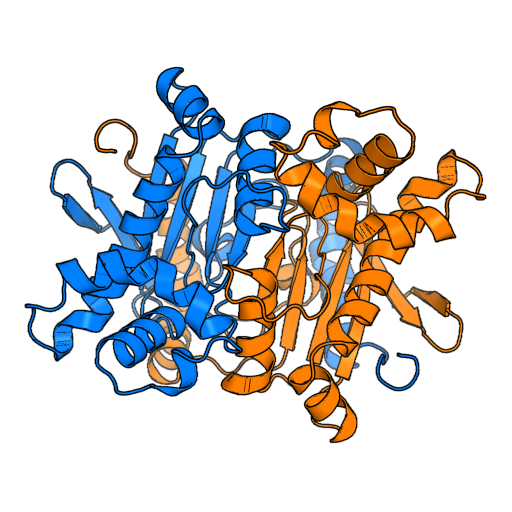HGGGHHHHHHHTTS-HHHHHHHHHHHHHHHHHHHHHTSHHHHHHHHTTS-EEEEEEE-TTT--EEEEETTTTEEEE-/-TTTB-PPPHHHHHHHHHHIIIIIHHTHHHHHHHHHH----SEEEEEE--TT--HHHHTTPPTTSEEEEEEGGG-------SSS--HHHHHHHIIIIIS--SEEEEEEETT-HHHHHHHHHHTTS-GGGGSTT-HHHHHHGGGHHHHHHHTTS-HHHHHHHHHHHHHHHHHHHHHTSHHHHHHHHTTS-EEEEEEE-TTT--EEEEETTTTEEEE-

Radius of gyration: 20.32 Å; Cα contacts (8 Å, |Δi|>4): 901; chains: 2; bounding box: 46×56×50 Å

Foldseek 3Di:
DVVPDDDDDPVVVVVVVVCCVPVCVVCVVVVVVCVVVDAQAQEEEQEEPDPLDDPCVLVVNDPRHYNYHYYQLSAAAADDPPPDDDPRVVSLCCCCPPSNHAEYEREFEPPRPLLVVLVCCLVVNCVVLVDPVRPSSVVSVLLVVLQVVQVPPDPVCSSVSSSQSRQVSRVVRQCNDPSSVVCVVVSSYDYWYKYAYSVVRWIWTQDPVVRDTDTD/DVVPDDDDDPVVVVVVVVCCVPVCVVCVVVVVCCVVVDAQAQEEEQEEPDPLDDPCVLVVNDPRHYNYHYYQLSAAAADDPPPDPDPRVVSLCCCCPPNNHAEYEYEFEPPRPLLVVLVCCLVVNCVVLVDPVRPSSVVSVLLVVLQVVQVPPDPVCSSVSSSQSRQVSRVVRQCNDPSSVVCVVVSSYDYWYKYAYSVVRWIWTQDPVVRDTDTD

Sequence (432 aa):
MHEHVRPLPSYLVNRFHGWQATAYAENKAWYRRLAEEGQRPRSMVISCCDSRVHVTSIFGADSGEFFIHRNIANLVPPYNPDGDHHGTSAAVEYAVSSLKVAHLIVLGHSQCGGVAGCHAMCTGHAPELEEKTSFVGAWLDLLRPGFERVKEQPEEKQVNALEHEAVVVSLENLITFPFVKAALDSDNMTLHGLWHDIGSGALEQYNPARGAFEQVMHEHVRPLPSYLVNRFHGWQATAYAENKAWYRRLAEEGQRPRSMVISCCDSRVHVTSIFGADSGEFFIHRNIANLVPPYNPDGDHHGTSAAVEYAVSSLKVAHLIVLGHSQCGGVAGCHAMCTGHAPELEEKTSFVGAWLDLLRPGFERVKEQPEEKQVNALEHEAVVVSLENLITFPFVKAALDSDNMTLHGLWHDIGSGALEQYNPARGAFEQV

Organism: NCBI:txid2306993

InterPro domains:
  IPR001765 Carbonic anhydrase [PF00484] (44-202)
  IPR001765 Carbonic anhydrase [PTHR11002] (12-209)
  IPR001765 Carbonic anhydrase [SM00947] (36-207)
  IPR015892 Carbonic anhydrase, prokaryotic-like, conserved site [PS00705] (93-113)
  IPR036874 Carbonic anhydrase superfamily [G3DSA:3.40.1050.10] (9-212)
  IPR036874 Carbonic anhydrase superfamily [SSF53056] (7-214)
  IPR045066 Beta carbonic anhydrases, cladeB [cd00884] (15-206)

Nearest PDB structures (foldseek):
  5swc-assembly1_D  TM=9.074E-01  e=5.322E-20  Synechocystis sp. PCC 6803 substr. Kazusa
  5swc-assembly1_E  TM=9.083E-01  e=8.112E-20  Synechocystis sp. PCC 6803 substr. Kazusa
  1ekj-assembly2_G  TM=8.407E-01  e=3.391E-18  Pisum sativum
  4o1j-assembly1_A  TM=8.713E-01  e=5.661E-16  Sordaria macrospora
  2w3n-assembly1_C  TM=6.417E-01  e=6.994E-14  Cryptococcus neoformans